Protein AF-A0A484FGY9-F1 (afdb_monomer)

Sequence (381 aa):
MRIQQAFESDGHNTYLERGARRLHVLKRRVDSFERKTRSQLAVRDDETAATSTERRTMELVFWLGVMFDTLSAAITERPVTVPDEESNKPKNLPIDTGNPSASCTPSQDWNDGFIIKRHQKLAPLRWPCPTDAIARELRDAAPVKVLLFRKITRLQTLYNRGAGQPTIEDAIQDALSVYRHWNMTYGPLFQDCLQHHTSLPAKVQSWYVCLLGHWLLAVMMLADAISLMDDQRLSLPREACGRKAMDLVAHLRRTGSCMVSDLARVSVPRDNEEGRLSAYHDAVREGALLTEPWTMVLIRSFAMAGTVFLDLAADTGSQDEELLRETFERCESCVRALWYLGRKSSLSRQVADILGESLRIERRYREGIGHGRLLGQIMAV

Secondary structure (DSSP, 8-state):
-HHHHHHHHH---HHHHHHHHHHHHHHHHHHHHHHHHHHH-SS----HHHHHHHHHHHHHHHHHHHHHHHHHHHHTT---SS-GGG-PPPTTSSS----------S---TTIIIIIGGG--SS---SS--HHHHHHHHHHHHHHHHHHHHHHHHHHHHHHTT--HHHHHHHHHHHHHHHHHHHHHTHHHHHHHHHTGGGS-HHHHHHHHHHHHHHHHHHHHHHHHHHHHHHTT-S-HHHHHHHHHTTHHHHHHHHHHHHHHHHHHHHS--SSSTT--TTS-TTTTT-GGGG-S-HHHHHHHHHHHHHHHHHHHHHS-TT-HHHHHHHHHHHHHHHHHHHHHTTT-HHHHHHHHHHHHHHHHHHHHHHHHHHHHHHHHHTT-

Nearest PDB structures (foldseek):
  8fbj-assembly1_A  TM=3.448E-01  e=1.396E-02  synthetic construct
  6egc-assembly1_A  TM=3.403E-01  e=3.613E+00  synthetic construct

Structure (mmCIF, N/CA/C/O backbone):
data_AF-A0A484FGY9-F1
#
_entry.id   AF-A0A484FGY9-F1
#
loop_
_atom_site.group_PDB
_atom_site.id
_atom_site.type_symbol
_atom_site.label_atom_id
_atom_site.label_alt_id
_atom_site.label_comp_id
_atom_site.label_asym_id
_atom_site.label_entity_id
_atom_site.label_seq_id
_atom_site.pdbx_PDB_ins_code
_atom_site.Cartn_x
_atom_site.Cartn_y
_atom_site.Cartn_z
_atom_site.occupancy
_atom_site.B_iso_or_equiv
_atom_site.auth_seq_id
_atom_site.auth_comp_id
_atom_site.auth_asym_id
_atom_site.auth_atom_id
_atom_site.pdbx_PDB_model_num
ATOM 1 N N . MET A 1 1 ? -11.996 -14.605 7.313 1.00 59.91 1 MET A N 1
ATOM 2 C CA . MET A 1 1 ? -11.578 -15.602 8.335 1.00 59.91 1 MET A CA 1
ATOM 3 C C . MET A 1 1 ? -10.459 -16.543 7.857 1.00 59.91 1 MET A C 1
ATOM 5 O O . MET A 1 1 ? -9.426 -16.570 8.505 1.00 59.91 1 MET A O 1
ATOM 9 N N . ARG A 1 2 ? -10.579 -17.260 6.723 1.00 82.69 2 ARG A N 1
ATOM 10 C CA . ARG A 1 2 ? -9.538 -18.220 6.261 1.00 82.69 2 ARG A CA 1
ATOM 11 C C . ARG A 1 2 ? -8.205 -17.591 5.817 1.00 82.69 2 ARG A C 1
ATOM 13 O O . ARG A 1 2 ? -7.151 -18.151 6.083 1.00 82.69 2 ARG A O 1
ATOM 20 N N . ILE A 1 3 ? -8.238 -16.425 5.168 1.00 84.62 3 ILE A N 1
ATOM 21 C CA . ILE A 1 3 ? -7.018 -15.713 4.730 1.00 84.62 3 ILE A CA 1
ATOM 22 C C . ILE A 1 3 ? -6.207 -15.215 5.933 1.00 84.62 3 ILE A C 1
ATOM 24 O O . ILE A 1 3 ? -4.990 -15.355 5.957 1.00 84.62 3 ILE A O 1
ATOM 28 N N . GLN A 1 4 ? -6.886 -14.691 6.958 1.00 84.00 4 GLN A N 1
ATOM 29 C CA . GLN A 1 4 ? -6.235 -14.246 8.191 1.00 84.00 4 GLN A CA 1
ATOM 30 C C . GLN A 1 4 ? -5.539 -15.412 8.907 1.00 84.00 4 GLN A C 1
ATOM 32 O O . GLN A 1 4 ? -4.383 -15.286 9.289 1.00 84.00 4 GLN A O 1
ATOM 37 N N . GLN A 1 5 ? -6.193 -16.576 8.980 1.00 84.94 5 GLN A N 1
ATOM 38 C CA . GLN A 1 5 ? -5.589 -17.797 9.525 1.00 84.94 5 GLN A CA 1
ATOM 39 C C . GLN A 1 5 ? -4.345 -18.235 8.737 1.00 84.94 5 GLN A C 1
ATOM 41 O O . GLN A 1 5 ? -3.351 -18.634 9.340 1.00 84.94 5 GLN A O 1
ATOM 46 N N . ALA A 1 6 ? -4.365 -18.127 7.402 1.00 85.88 6 ALA A N 1
ATOM 47 C CA . ALA A 1 6 ? -3.186 -18.405 6.581 1.00 85.88 6 ALA A CA 1
ATOM 48 C C . ALA A 1 6 ? -2.021 -17.467 6.949 1.00 85.88 6 ALA A C 1
ATOM 50 O O . ALA A 1 6 ? -0.902 -17.931 7.165 1.00 85.88 6 ALA A O 1
ATOM 51 N N . PHE A 1 7 ? -2.292 -16.168 7.121 1.00 86.88 7 PHE A N 1
ATOM 52 C CA . PHE A 1 7 ? -1.284 -15.200 7.561 1.00 86.88 7 PHE A CA 1
ATOM 53 C C . PHE A 1 7 ? -0.758 -15.454 8.977 1.00 86.88 7 PHE A C 1
ATOM 55 O O . PHE A 1 7 ? 0.433 -15.276 9.214 1.00 86.88 7 PHE A O 1
ATOM 62 N N . GLU A 1 8 ? -1.614 -15.868 9.908 1.00 83.31 8 GLU A N 1
ATOM 63 C CA . GLU A 1 8 ? -1.210 -16.209 11.277 1.00 83.31 8 GLU A CA 1
ATOM 64 C C . GLU A 1 8 ? -0.327 -17.464 11.311 1.00 83.31 8 GLU A C 1
ATOM 66 O O . GLU A 1 8 ? 0.646 -17.512 12.065 1.00 83.31 8 GLU A O 1
ATOM 71 N N . SER A 1 9 ? -0.618 -18.453 10.457 1.00 79.31 9 SER A N 1
ATOM 72 C CA . SER A 1 9 ? 0.132 -19.714 10.385 1.00 79.31 9 SER A CA 1
ATOM 73 C C . SER A 1 9 ? 1.550 -19.581 9.814 1.00 79.31 9 SER A C 1
ATOM 75 O O . SER A 1 9 ? 2.426 -20.353 10.197 1.00 79.31 9 SER A O 1
ATOM 77 N N . ASP A 1 10 ? 1.800 -18.589 8.950 1.00 78.31 10 ASP A N 1
ATOM 78 C CA . ASP A 1 10 ? 3.138 -18.288 8.402 1.00 78.31 10 ASP A CA 1
ATOM 79 C C . ASP A 1 10 ? 4.079 -17.688 9.472 1.00 78.31 10 ASP A C 1
ATOM 81 O O . ASP A 1 10 ? 5.304 -17.781 9.381 1.00 78.31 10 ASP A O 1
ATOM 85 N N . GLY A 1 11 ? 3.502 -17.136 10.545 1.00 67.81 11 GLY A N 1
ATOM 86 C CA . GLY A 1 11 ? 4.223 -16.616 11.701 1.00 67.81 11 GLY A CA 1
ATOM 87 C C . GLY A 1 11 ? 4.883 -15.248 11.488 1.00 67.81 11 GLY A C 1
ATOM 88 O O . GLY A 1 11 ? 4.813 -14.615 10.435 1.00 67.81 11 GLY A O 1
ATOM 89 N N . HIS A 1 12 ? 5.535 -14.756 12.544 1.00 67.44 12 HIS A N 1
ATOM 90 C CA . HIS A 1 12 ? 6.235 -13.470 12.537 1.00 67.44 12 HIS A CA 1
ATOM 91 C C . HIS A 1 12 ? 7.711 -13.663 12.180 1.00 67.44 12 HIS A C 1
ATOM 93 O O . HIS A 1 12 ? 8.396 -14.511 12.758 1.00 67.44 12 HIS A O 1
ATOM 99 N N . ASN A 1 13 ? 8.249 -12.831 11.283 1.00 68.62 13 ASN A N 1
ATOM 100 C CA . ASN A 1 13 ? 9.661 -12.906 10.911 1.00 68.62 13 ASN A CA 1
ATOM 101 C C . ASN A 1 13 ? 10.570 -12.291 11.994 1.00 68.62 13 ASN A C 1
ATOM 103 O O . ASN A 1 13 ? 11.036 -11.154 11.893 1.00 68.62 13 ASN A O 1
ATOM 107 N N . THR A 1 14 ? 10.858 -13.080 13.029 1.00 72.06 14 THR A N 1
ATOM 108 C CA . THR A 1 14 ? 11.728 -12.694 14.155 1.00 72.06 14 THR A CA 1
ATOM 109 C C . THR A 1 14 ? 13.169 -12.371 13.737 1.00 72.06 14 THR A C 1
ATOM 111 O O . THR A 1 14 ? 13.885 -11.669 14.457 1.00 72.06 14 THR A O 1
ATOM 114 N N . TYR A 1 15 ? 13.622 -12.843 12.570 1.00 79.88 15 TYR A N 1
ATOM 115 C CA . TYR A 1 15 ? 14.968 -12.565 12.066 1.00 79.88 15 TYR A CA 1
ATOM 116 C C . TYR A 1 15 ? 15.120 -11.123 11.589 1.00 79.88 15 TYR A C 1
ATOM 118 O O . TYR A 1 15 ? 16.168 -10.524 11.836 1.00 79.88 15 TYR A O 1
ATOM 126 N N . LEU A 1 16 ? 14.083 -10.544 10.971 1.00 76.94 16 LEU A N 1
ATOM 127 C CA . LEU A 1 16 ? 14.092 -9.136 10.564 1.00 76.94 16 LEU A CA 1
ATOM 128 C C . LEU A 1 16 ? 14.213 -8.214 11.777 1.00 76.94 16 LEU A C 1
ATOM 130 O O . LEU A 1 16 ? 15.046 -7.310 11.774 1.00 76.94 16 LEU A O 1
ATOM 134 N N . GLU A 1 17 ? 13.464 -8.491 12.847 1.00 74.06 17 GLU A N 1
ATOM 135 C CA . GLU A 1 17 ? 13.552 -7.719 14.091 1.00 74.06 17 GLU A CA 1
ATOM 136 C C . GLU A 1 17 ? 14.951 -7.797 14.706 1.00 74.06 17 GLU A C 1
ATOM 138 O O . GLU A 1 17 ? 15.560 -6.781 15.049 1.00 74.06 17 GLU A O 1
ATOM 143 N N . ARG A 1 18 ? 15.498 -9.015 14.820 1.00 81.62 18 ARG A N 1
ATOM 144 C CA . ARG A 1 18 ? 16.856 -9.237 15.336 1.00 81.62 18 ARG A CA 1
ATOM 145 C C . ARG A 1 18 ? 17.897 -8.525 14.473 1.00 81.62 18 ARG A C 1
ATOM 147 O O . ARG A 1 18 ? 18.828 -7.931 15.018 1.00 81.62 18 ARG A O 1
ATOM 154 N N . GLY A 1 19 ? 17.730 -8.558 13.151 1.00 83.56 19 GLY A N 1
ATOM 155 C CA . GLY A 1 19 ? 18.564 -7.842 12.190 1.00 83.56 19 GLY A CA 1
ATOM 156 C C . GLY A 1 19 ? 18.515 -6.330 12.400 1.00 83.56 19 GLY A C 1
ATOM 157 O O . GLY A 1 19 ? 19.563 -5.708 12.569 1.00 83.56 19 GLY A O 1
ATOM 158 N N . ALA A 1 20 ? 17.316 -5.749 12.489 1.00 82.12 20 ALA A N 1
ATOM 159 C CA . ALA A 1 20 ? 17.119 -4.319 12.725 1.00 82.12 20 ALA A CA 1
ATOM 160 C C . ALA A 1 20 ? 17.751 -3.858 14.051 1.00 82.12 20 ALA A C 1
ATOM 162 O O . ALA A 1 20 ? 18.482 -2.867 14.067 1.00 82.12 20 ALA A O 1
ATOM 163 N N . ARG A 1 21 ? 17.579 -4.622 15.145 1.00 80.56 21 ARG A N 1
ATOM 164 C CA . ARG A 1 21 ? 18.239 -4.334 16.439 1.00 80.56 21 ARG A CA 1
ATOM 165 C C . ARG A 1 21 ? 19.760 -4.361 16.328 1.00 80.56 21 ARG A C 1
ATOM 167 O O . ARG A 1 21 ? 20.436 -3.494 16.873 1.00 80.56 21 ARG A O 1
ATOM 174 N N . ARG A 1 22 ? 20.324 -5.344 15.620 1.00 84.44 22 ARG A N 1
ATOM 175 C CA . ARG A 1 22 ? 21.781 -5.442 15.428 1.00 84.44 22 ARG A CA 1
ATOM 176 C C . ARG A 1 22 ? 22.328 -4.293 14.582 1.00 84.44 22 ARG A C 1
ATOM 178 O O . ARG A 1 22 ? 23.361 -3.734 14.941 1.00 84.44 22 ARG A O 1
ATOM 185 N N . LEU A 1 23 ? 21.632 -3.914 13.510 1.00 85.38 23 LEU A N 1
ATOM 186 C CA . LEU A 1 23 ? 22.000 -2.766 12.674 1.00 85.38 23 LEU A CA 1
ATOM 187 C C . LEU A 1 23 ? 21.961 -1.457 13.457 1.00 85.38 23 LEU A C 1
ATOM 189 O O . LEU A 1 23 ? 22.830 -0.605 13.293 1.00 85.38 23 LEU A O 1
ATOM 193 N N . HIS A 1 24 ? 20.990 -1.321 14.352 1.00 79.56 24 HIS A N 1
ATOM 194 C CA . HIS A 1 24 ? 20.894 -0.179 15.246 1.00 79.56 24 HIS A CA 1
ATOM 195 C C . HIS A 1 24 ? 22.080 -0.083 16.213 1.00 79.56 24 HIS A C 1
ATOM 197 O O . HIS A 1 24 ? 22.716 0.969 16.318 1.00 79.56 24 HIS A O 1
ATOM 203 N N . VAL A 1 25 ? 22.452 -1.200 16.845 1.00 83.88 25 VAL A N 1
ATOM 204 C CA . VAL A 1 25 ? 23.653 -1.274 17.691 1.00 83.88 25 VAL A CA 1
ATOM 205 C C . VAL A 1 25 ? 24.914 -0.942 16.888 1.00 83.88 25 VAL A C 1
ATOM 207 O O . VAL A 1 25 ? 25.768 -0.202 17.379 1.00 83.88 25 VAL A O 1
ATOM 210 N N . LEU A 1 26 ? 25.032 -1.451 15.657 1.00 83.00 26 LEU A N 1
ATOM 211 C CA . LEU A 1 26 ? 26.160 -1.159 14.772 1.00 83.00 26 LEU A CA 1
ATOM 212 C C . LEU A 1 26 ? 26.248 0.337 14.449 1.00 83.00 26 LEU A C 1
ATOM 214 O O . LEU A 1 26 ? 27.309 0.927 14.638 1.00 83.00 26 LEU A O 1
ATOM 218 N N . LYS A 1 27 ? 25.136 0.966 14.051 1.00 82.00 27 LYS A N 1
ATOM 219 C CA . LYS A 1 27 ? 25.079 2.407 13.775 1.00 82.00 27 LYS A CA 1
ATOM 220 C C . LYS A 1 27 ? 25.532 3.226 14.982 1.00 82.00 27 LYS A C 1
ATOM 222 O O . LYS A 1 27 ? 26.433 4.048 14.856 1.00 82.00 27 LYS A O 1
ATOM 227 N N . ARG A 1 28 ? 24.988 2.946 16.174 1.00 81.19 28 ARG A N 1
ATOM 228 C CA . ARG A 1 28 ? 25.390 3.644 17.409 1.00 81.19 28 ARG A CA 1
ATOM 229 C C . ARG A 1 28 ? 26.886 3.495 17.704 1.00 81.19 28 ARG A C 1
ATOM 231 O O . ARG A 1 28 ? 27.506 4.448 18.177 1.00 81.19 28 ARG A O 1
ATOM 238 N N . ARG A 1 29 ? 27.472 2.319 17.446 1.00 82.75 29 ARG A N 1
ATOM 239 C CA . ARG A 1 29 ? 28.916 2.082 17.618 1.00 82.75 29 ARG A CA 1
ATOM 240 C C . ARG A 1 29 ? 29.744 2.902 16.633 1.00 82.75 29 ARG A C 1
ATOM 242 O O . ARG A 1 29 ? 30.700 3.532 17.073 1.00 82.75 29 ARG A O 1
ATOM 249 N N . VAL A 1 30 ? 29.352 2.945 15.358 1.00 80.62 30 VAL A N 1
ATOM 250 C CA . VAL A 1 30 ? 30.014 3.768 14.331 1.00 80.62 30 VAL A CA 1
ATOM 251 C C . VAL A 1 30 ? 29.921 5.252 14.694 1.00 80.62 30 VAL A C 1
ATOM 253 O O . VAL A 1 30 ? 30.950 5.906 14.820 1.00 80.62 30 VAL A O 1
ATOM 256 N N . ASP A 1 31 ? 28.726 5.756 15.012 1.00 80.12 31 ASP A N 1
ATOM 257 C CA . ASP A 1 31 ? 28.519 7.159 15.404 1.00 80.12 31 ASP A CA 1
ATOM 258 C C . ASP A 1 31 ? 29.289 7.530 16.689 1.00 80.12 31 ASP A C 1
ATOM 260 O O . ASP A 1 31 ? 29.677 8.681 16.901 1.00 80.12 31 ASP A O 1
ATOM 264 N N . SER A 1 32 ? 29.476 6.580 17.612 1.00 80.00 32 SER A N 1
ATOM 265 C CA . SER A 1 32 ? 30.287 6.787 18.818 1.00 80.00 32 SER A CA 1
ATOM 266 C C . SER A 1 32 ? 31.780 6.809 18.505 1.00 80.00 32 SER A C 1
ATOM 268 O O . SER A 1 32 ? 32.485 7.674 19.025 1.00 80.00 32 SER A O 1
ATOM 270 N N . PHE A 1 33 ? 32.251 5.884 17.665 1.00 77.06 33 PHE A N 1
ATOM 271 C CA . PHE A 1 33 ? 33.639 5.834 17.222 1.00 77.06 33 PHE A CA 1
ATOM 272 C C . PHE A 1 33 ? 34.008 7.120 16.486 1.00 77.06 33 PHE A C 1
ATOM 274 O O . PHE A 1 33 ? 34.946 7.792 16.883 1.00 77.06 33 PHE A O 1
ATOM 281 N N . GLU A 1 34 ? 33.201 7.558 15.525 1.00 73.75 34 GLU A N 1
ATOM 282 C CA . GLU A 1 34 ? 33.457 8.788 14.773 1.00 73.75 34 GLU A CA 1
ATOM 283 C C . GLU A 1 34 ? 33.448 10.047 15.639 1.00 73.75 34 GLU A C 1
ATOM 285 O O . GLU A 1 34 ? 34.251 10.946 15.411 1.00 73.75 34 GLU A O 1
ATOM 290 N N . ARG A 1 35 ? 32.569 10.134 16.647 1.00 75.19 35 ARG A N 1
ATOM 291 C CA . ARG A 1 35 ? 32.601 11.250 17.607 1.00 75.19 35 ARG A CA 1
ATOM 292 C C . ARG A 1 35 ? 33.910 11.274 18.393 1.00 75.19 35 ARG A C 1
ATOM 294 O O . ARG A 1 35 ? 34.482 12.347 18.562 1.00 75.19 35 ARG A O 1
ATOM 301 N N . LYS A 1 36 ? 34.400 10.106 18.825 1.00 74.25 36 LYS A N 1
ATOM 302 C CA . LYS A 1 36 ? 35.694 9.968 19.512 1.00 74.25 36 LYS A CA 1
ATOM 303 C C . LYS A 1 36 ? 36.853 10.314 18.577 1.00 74.25 36 LYS A C 1
ATOM 305 O O . LYS A 1 36 ? 37.685 11.142 18.929 1.00 74.25 36 LYS A O 1
ATOM 310 N N . THR A 1 37 ? 36.850 9.781 17.363 1.00 66.94 37 THR A N 1
ATOM 311 C CA . THR A 1 37 ? 37.870 10.034 16.343 1.00 66.94 37 THR A CA 1
ATOM 312 C C . THR A 1 37 ? 37.895 11.503 15.922 1.00 66.94 37 THR A C 1
ATOM 314 O O . THR A 1 37 ? 38.961 12.097 15.874 1.00 66.94 37 THR A O 1
ATOM 317 N N . ARG A 1 38 ? 36.740 12.156 15.741 1.00 65.25 38 ARG A N 1
ATOM 318 C CA . ARG A 1 38 ? 36.651 13.600 15.451 1.00 65.25 38 ARG A CA 1
ATOM 319 C C . ARG A 1 38 ? 37.108 14.467 16.628 1.00 65.25 38 ARG A C 1
ATOM 321 O O . ARG A 1 38 ? 37.659 15.536 16.404 1.00 65.25 38 ARG A O 1
ATOM 328 N N . SER A 1 39 ? 36.915 14.011 17.869 1.00 61.34 39 SER A N 1
ATOM 329 C CA . SER A 1 39 ? 37.477 14.684 19.051 1.00 61.34 39 SER A CA 1
ATOM 330 C C . SER A 1 39 ? 38.992 14.489 19.210 1.00 61.34 39 SER A C 1
ATOM 332 O O . SER A 1 39 ? 39.625 15.266 19.915 1.00 61.34 39 SER A O 1
ATOM 334 N N . GLN A 1 40 ? 39.574 13.479 18.550 1.00 59.69 40 GLN A N 1
ATOM 335 C CA . GLN A 1 40 ? 41.002 13.137 18.612 1.00 59.69 40 GLN A CA 1
ATOM 336 C C . GLN A 1 40 ? 41.800 13.622 17.382 1.00 59.69 40 GLN A C 1
ATOM 338 O O . GLN A 1 40 ? 42.980 13.928 17.515 1.00 59.69 40 GLN A O 1
ATOM 343 N N . LEU A 1 41 ? 41.169 13.746 16.208 1.00 53.75 41 LEU A N 1
ATOM 344 C CA . LEU A 1 41 ? 41.774 14.112 14.917 1.00 53.75 41 LEU A CA 1
ATOM 345 C C . LEU A 1 41 ? 41.504 15.570 14.503 1.00 53.75 41 LEU A C 1
ATOM 347 O O . LEU A 1 41 ? 41.299 15.862 13.330 1.00 53.75 41 LEU A O 1
ATOM 351 N N . ALA A 1 42 ? 41.605 16.532 15.424 1.00 52.78 42 ALA A N 1
ATOM 352 C CA . ALA A 1 42 ? 41.771 17.942 15.032 1.00 52.78 42 ALA A CA 1
ATOM 353 C C . ALA A 1 42 ? 43.100 18.207 14.268 1.00 52.78 42 ALA A C 1
ATOM 355 O O . ALA A 1 42 ? 43.441 19.353 13.991 1.00 52.78 42 ALA A O 1
ATOM 356 N N . VAL A 1 43 ? 43.861 17.155 13.932 1.00 49.53 43 VAL A N 1
ATOM 357 C CA . VAL A 1 43 ? 45.138 17.176 13.221 1.00 49.53 43 VAL A CA 1
ATOM 358 C C . VAL A 1 43 ? 45.194 15.955 12.278 1.00 49.53 43 VAL A C 1
ATOM 360 O O . VAL A 1 43 ? 45.214 14.825 12.757 1.00 49.53 43 VAL A O 1
ATOM 363 N N . ARG A 1 44 ? 45.286 16.219 10.963 1.00 50.28 44 ARG A N 1
ATOM 364 C CA . ARG A 1 44 ? 45.509 15.325 9.790 1.00 50.28 44 ARG A CA 1
ATOM 365 C C . ARG A 1 44 ? 44.280 14.767 9.048 1.00 50.28 44 ARG A C 1
ATOM 367 O O . ARG A 1 44 ? 43.675 13.778 9.446 1.00 50.28 44 ARG A O 1
ATOM 374 N N . ASP A 1 45 ? 44.042 15.375 7.884 1.00 51.25 45 ASP A N 1
ATOM 375 C CA . ASP A 1 45 ? 43.314 14.843 6.725 1.00 51.25 45 ASP A CA 1
ATOM 376 C C . ASP A 1 45 ? 44.222 13.880 5.939 1.00 51.25 45 ASP A C 1
ATOM 378 O O . ASP A 1 45 ? 45.248 14.331 5.435 1.00 51.25 45 ASP A O 1
ATOM 382 N N . ASP A 1 46 ? 43.863 12.590 5.836 1.00 49.25 46 ASP A N 1
ATOM 383 C CA . ASP A 1 46 ? 44.233 11.741 4.673 1.00 49.25 46 ASP A CA 1
ATOM 384 C C . ASP A 1 46 ? 43.495 10.372 4.598 1.00 49.25 46 ASP A C 1
ATOM 386 O O . ASP A 1 46 ? 43.521 9.705 3.570 1.00 49.25 46 ASP A O 1
ATOM 390 N N . GLU A 1 47 ? 42.771 9.923 5.639 1.00 51.03 47 GLU A N 1
ATOM 391 C CA . GLU A 1 47 ? 42.104 8.590 5.675 1.00 51.03 47 GLU A CA 1
ATOM 392 C C . GLU A 1 47 ? 40.613 8.574 5.228 1.00 51.03 47 GLU A C 1
ATOM 394 O O . GLU A 1 47 ? 39.795 7.761 5.674 1.00 51.03 47 GLU A O 1
ATOM 399 N N . THR A 1 48 ? 40.196 9.493 4.354 1.00 57.69 48 THR A N 1
ATOM 400 C CA . THR A 1 48 ? 38.773 9.885 4.226 1.00 57.69 48 THR A CA 1
ATOM 401 C C . THR A 1 48 ? 37.938 9.116 3.187 1.00 57.69 48 THR A C 1
ATOM 403 O O . THR A 1 48 ? 36.709 9.147 3.258 1.00 57.69 48 THR A O 1
ATOM 406 N N . ALA A 1 49 ? 38.537 8.382 2.240 1.00 52.03 49 ALA A N 1
ATOM 407 C CA . ALA A 1 49 ? 37.786 7.788 1.119 1.00 52.03 49 ALA A CA 1
ATOM 408 C C . ALA A 1 49 ? 37.201 6.385 1.400 1.00 52.03 49 ALA A C 1
ATOM 410 O O . ALA A 1 49 ? 36.020 6.146 1.124 1.00 52.03 49 ALA A O 1
ATOM 411 N N . ALA A 1 50 ? 37.978 5.459 1.976 1.00 52.81 50 ALA A N 1
ATOM 412 C CA . ALA A 1 50 ? 37.513 4.095 2.276 1.00 52.81 50 ALA A CA 1
ATOM 413 C C . ALA A 1 50 ? 36.456 4.087 3.398 1.00 52.81 50 ALA A C 1
ATOM 415 O O . ALA A 1 50 ? 35.384 3.493 3.249 1.00 52.81 50 ALA A O 1
ATOM 416 N N . THR A 1 51 ? 36.696 4.882 4.445 1.00 62.31 51 THR A N 1
ATOM 417 C CA . THR A 1 51 ? 35.755 5.137 5.546 1.00 62.31 51 THR A CA 1
ATOM 418 C C . THR A 1 51 ? 34.433 5.741 5.053 1.00 62.31 51 THR A C 1
ATOM 420 O O . THR A 1 51 ? 33.367 5.397 5.565 1.00 62.31 51 THR A O 1
ATOM 423 N N . SER A 1 52 ? 34.453 6.570 3.997 1.00 70.69 52 SER A N 1
ATOM 424 C CA . SER A 1 52 ? 33.229 7.143 3.412 1.00 70.69 52 SER A CA 1
ATOM 425 C C . SER A 1 52 ? 32.342 6.113 2.696 1.00 70.69 52 SER A C 1
ATOM 427 O O . SER A 1 52 ? 31.112 6.186 2.783 1.00 70.69 52 SER A O 1
ATOM 429 N N . THR A 1 53 ? 32.938 5.122 2.023 1.00 78.56 53 THR A N 1
ATOM 430 C CA . THR A 1 53 ? 32.192 4.093 1.275 1.00 78.56 53 THR A CA 1
ATOM 431 C C . THR A 1 53 ? 31.573 3.066 2.220 1.00 78.56 53 THR A C 1
ATOM 433 O O . THR A 1 53 ? 30.399 2.706 2.076 1.00 78.56 53 THR A O 1
ATOM 436 N N . GLU A 1 54 ? 32.325 2.641 3.236 1.00 79.62 54 GLU A N 1
ATOM 437 C CA . GLU A 1 54 ? 31.834 1.770 4.308 1.00 79.62 54 GLU A CA 1
ATOM 438 C C . GLU A 1 54 ? 30.698 2.435 5.084 1.00 79.62 54 GLU A C 1
ATOM 440 O O . GLU A 1 54 ? 29.649 1.824 5.306 1.00 79.62 54 GLU A O 1
ATOM 445 N N . ARG A 1 55 ? 30.853 3.726 5.405 1.00 77.75 55 ARG A N 1
ATOM 446 C CA . ARG A 1 55 ? 29.803 4.527 6.035 1.00 77.75 55 ARG A CA 1
ATOM 447 C C . ARG A 1 55 ? 28.544 4.577 5.180 1.00 77.75 55 ARG A C 1
ATOM 449 O O . ARG A 1 55 ? 27.459 4.296 5.683 1.00 77.75 55 ARG A O 1
ATOM 456 N N . ARG A 1 56 ? 28.669 4.903 3.891 1.00 78.81 56 ARG A N 1
ATOM 457 C CA . ARG A 1 56 ? 27.517 4.976 2.980 1.00 78.81 56 ARG A CA 1
ATOM 458 C C . ARG A 1 56 ? 26.801 3.632 2.877 1.00 78.81 56 ARG A C 1
ATOM 460 O O . ARG A 1 56 ? 25.573 3.586 2.875 1.00 78.81 56 ARG A O 1
ATOM 467 N N . THR A 1 57 ? 27.559 2.541 2.831 1.00 84.69 57 THR A N 1
ATOM 468 C CA . THR A 1 57 ? 27.008 1.181 2.816 1.00 84.69 57 THR A CA 1
ATOM 469 C C . THR A 1 57 ? 26.271 0.877 4.119 1.00 84.69 57 THR A C 1
ATOM 471 O O . THR A 1 57 ? 25.123 0.439 4.079 1.00 84.69 57 THR A O 1
ATOM 474 N N . MET A 1 58 ? 26.872 1.181 5.274 1.00 84.00 58 MET A N 1
ATOM 475 C CA . MET A 1 58 ? 26.235 1.030 6.585 1.00 84.00 58 MET A CA 1
ATOM 476 C C . MET A 1 58 ? 24.934 1.836 6.675 1.00 84.00 58 MET A C 1
ATOM 478 O O . MET A 1 58 ? 23.915 1.297 7.099 1.00 84.00 58 MET A O 1
ATOM 482 N N . GLU A 1 59 ? 24.932 3.089 6.215 1.00 80.62 59 GLU A N 1
ATOM 483 C CA . GLU A 1 59 ? 23.746 3.949 6.209 1.00 80.62 59 GLU A CA 1
ATOM 484 C C . GLU A 1 59 ? 22.624 3.386 5.326 1.00 80.62 59 GLU A C 1
ATOM 486 O O . GLU A 1 59 ? 21.458 3.416 5.728 1.00 80.62 59 GLU A O 1
ATOM 491 N N . LEU A 1 60 ? 22.959 2.837 4.152 1.00 83.88 60 LEU A N 1
ATOM 492 C CA . LEU A 1 60 ? 21.997 2.183 3.260 1.00 83.88 60 LEU A CA 1
ATOM 493 C C . LEU A 1 60 ? 21.407 0.917 3.889 1.00 83.88 60 LEU A C 1
ATOM 495 O O . LEU A 1 60 ? 20.189 0.741 3.874 1.00 83.88 60 LEU A O 1
ATOM 499 N N . VAL A 1 61 ? 22.245 0.055 4.473 1.00 85.31 61 VAL A N 1
ATOM 500 C CA . VAL A 1 61 ? 21.792 -1.182 5.130 1.00 85.31 61 VAL A CA 1
ATOM 501 C C . VAL A 1 61 ? 20.969 -0.861 6.380 1.00 85.31 61 VAL A C 1
ATOM 503 O O . VAL A 1 61 ? 19.941 -1.494 6.617 1.00 85.31 61 VAL A O 1
ATOM 506 N N . PHE A 1 62 ? 21.353 0.158 7.152 1.00 84.00 62 PHE A N 1
ATOM 507 C CA . PHE A 1 62 ? 20.557 0.653 8.274 1.00 84.00 62 PHE A CA 1
ATOM 508 C C . PHE A 1 62 ? 19.181 1.134 7.804 1.00 84.00 62 PHE A C 1
ATOM 510 O O . PHE A 1 62 ? 18.170 0.728 8.373 1.00 84.00 62 PHE A O 1
ATOM 517 N N . TRP A 1 63 ? 19.123 1.944 6.740 1.00 84.44 63 TRP A N 1
ATOM 518 C CA . TRP A 1 63 ? 17.851 2.392 6.167 1.00 84.44 63 TRP A CA 1
ATOM 519 C C . TRP A 1 63 ? 16.996 1.236 5.671 1.00 84.44 63 TRP A C 1
ATOM 521 O O . TRP A 1 63 ? 15.791 1.228 5.902 1.00 84.44 63 TRP A O 1
ATOM 531 N N . LEU A 1 64 ? 17.610 0.238 5.041 1.00 85.31 64 LEU A N 1
ATOM 532 C CA . LEU A 1 64 ? 16.926 -0.983 4.641 1.00 85.31 64 LEU A CA 1
ATOM 533 C C . LEU A 1 64 ? 16.316 -1.706 5.852 1.00 85.31 64 LEU A C 1
ATOM 535 O O . LEU A 1 64 ? 15.140 -2.064 5.817 1.00 85.31 64 LEU A O 1
ATOM 539 N N . GLY A 1 65 ? 17.071 -1.843 6.945 1.00 84.88 65 GLY A N 1
ATOM 540 C CA . GLY A 1 65 ? 16.578 -2.401 8.207 1.00 84.88 65 GLY A CA 1
ATOM 541 C C . GLY A 1 65 ? 15.414 -1.604 8.800 1.00 84.88 65 GLY A C 1
ATOM 542 O O . GLY A 1 65 ? 14.413 -2.192 9.201 1.00 84.88 65 GLY A O 1
ATOM 543 N N . VAL A 1 66 ? 15.502 -0.271 8.787 1.00 84.38 66 VAL A N 1
ATOM 544 C CA . VAL A 1 66 ? 14.421 0.626 9.226 1.00 84.38 66 VAL A CA 1
ATOM 545 C C . VAL A 1 66 ? 13.158 0.444 8.382 1.00 84.38 66 VAL A C 1
ATOM 547 O O . VAL A 1 66 ? 12.058 0.395 8.934 1.00 84.38 66 VAL A O 1
ATOM 550 N N . MET A 1 67 ? 13.295 0.328 7.057 1.00 87.44 67 MET A N 1
ATOM 551 C CA . MET A 1 67 ? 12.161 0.086 6.163 1.00 87.44 67 MET A CA 1
ATOM 552 C C . MET A 1 67 ? 11.501 -1.262 6.455 1.00 87.44 67 MET A C 1
ATOM 554 O O . MET A 1 67 ? 10.281 -1.311 6.599 1.00 87.44 67 MET A O 1
ATOM 558 N N . PHE A 1 68 ? 12.288 -2.335 6.579 1.00 86.94 68 PHE A N 1
ATOM 559 C CA . PHE A 1 68 ? 11.763 -3.662 6.900 1.00 86.94 68 PHE A CA 1
ATOM 560 C C . PHE A 1 68 ? 11.048 -3.691 8.246 1.00 86.94 68 PHE A C 1
ATOM 562 O O . PHE A 1 68 ? 9.928 -4.189 8.326 1.00 86.94 68 PHE A O 1
ATOM 569 N N . ASP A 1 69 ? 11.664 -3.124 9.285 1.00 87.69 69 ASP A N 1
ATOM 570 C CA . ASP A 1 69 ? 11.067 -3.062 10.615 1.00 87.69 69 ASP A CA 1
ATOM 571 C C . ASP A 1 69 ? 9.769 -2.253 10.609 1.00 87.69 69 ASP A C 1
ATOM 573 O O . ASP A 1 69 ? 8.771 -2.734 11.124 1.00 87.69 69 ASP A O 1
ATOM 577 N N . THR A 1 70 ? 9.749 -1.091 9.950 1.00 90.06 70 THR A N 1
ATOM 578 C CA . THR A 1 70 ? 8.563 -0.223 9.849 1.00 90.06 70 THR A CA 1
ATOM 579 C C . THR A 1 70 ? 7.391 -0.925 9.162 1.00 90.06 70 THR A C 1
ATOM 581 O O . THR A 1 70 ? 6.284 -0.963 9.694 1.00 90.06 70 THR A O 1
ATOM 584 N N . LEU A 1 71 ? 7.626 -1.494 7.977 1.00 91.38 71 LEU A N 1
ATOM 585 C CA . LEU A 1 71 ? 6.579 -2.182 7.220 1.00 91.38 71 LEU A CA 1
ATOM 586 C C . LEU A 1 71 ? 6.107 -3.433 7.968 1.00 91.38 71 LEU A C 1
ATOM 588 O O . LEU A 1 71 ? 4.909 -3.677 8.055 1.00 91.38 71 LEU A O 1
ATOM 592 N N . SER A 1 72 ? 7.035 -4.202 8.547 1.00 89.38 72 SER A N 1
ATOM 593 C CA . SER A 1 72 ? 6.695 -5.390 9.335 1.00 89.38 72 SER A CA 1
ATOM 594 C C . SER A 1 72 ? 5.873 -5.002 10.554 1.00 89.38 72 SER A C 1
ATOM 596 O O . SER A 1 72 ? 4.883 -5.668 10.824 1.00 89.38 72 SER A O 1
ATOM 598 N N . ALA A 1 73 ? 6.272 -3.941 11.256 1.00 89.44 73 ALA A N 1
ATOM 599 C CA . ALA A 1 73 ? 5.618 -3.467 12.463 1.00 89.44 73 ALA A CA 1
ATOM 600 C C . ALA A 1 73 ? 4.153 -3.118 12.207 1.00 89.44 73 ALA A C 1
ATOM 602 O O . ALA A 1 73 ? 3.272 -3.643 12.880 1.00 89.44 73 ALA A O 1
ATOM 603 N N . ALA A 1 74 ? 3.897 -2.319 11.169 1.00 91.94 74 ALA A N 1
ATOM 604 C CA . ALA A 1 74 ? 2.544 -1.970 10.756 1.00 91.94 74 ALA A CA 1
ATOM 605 C C . ALA A 1 74 ? 1.713 -3.200 10.358 1.00 91.94 74 A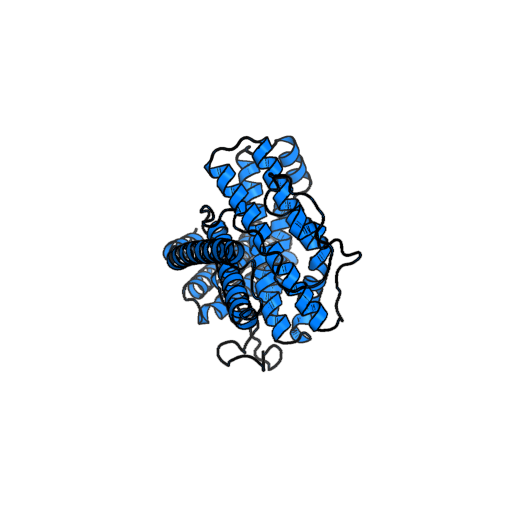LA A C 1
ATOM 607 O O . ALA A 1 74 ? 0.556 -3.319 10.753 1.00 91.94 74 ALA A O 1
ATOM 608 N N . ILE A 1 75 ? 2.297 -4.112 9.571 1.00 90.62 75 ILE A N 1
ATOM 609 C CA . ILE A 1 75 ? 1.614 -5.298 9.035 1.00 90.62 75 ILE A CA 1
ATOM 610 C C . ILE A 1 75 ? 1.209 -6.291 10.134 1.00 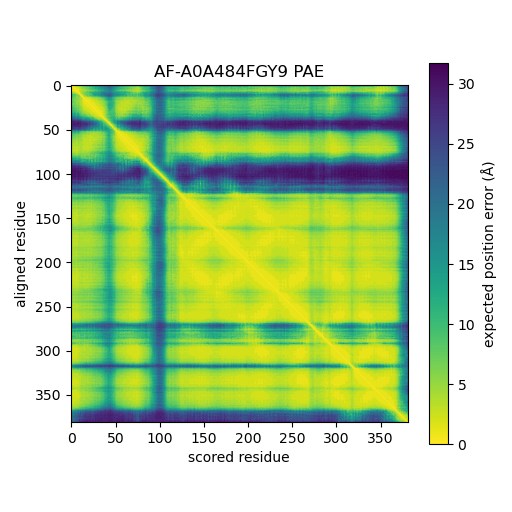90.62 75 ILE A C 1
ATOM 612 O O . ILE A 1 75 ? 0.190 -6.968 10.003 1.00 90.62 75 ILE A O 1
ATOM 616 N N . THR A 1 76 ? 2.024 -6.416 11.180 1.00 87.75 76 THR A N 1
ATOM 617 C CA . THR A 1 76 ? 1.791 -7.344 12.295 1.00 87.75 76 THR A CA 1
ATOM 618 C C . THR A 1 76 ? 1.299 -6.628 13.554 1.00 87.75 76 THR A C 1
ATOM 620 O O . THR A 1 76 ? 1.384 -7.199 14.635 1.00 87.75 76 THR A O 1
ATOM 623 N N . GLU A 1 77 ? 0.872 -5.367 13.432 1.00 86.00 77 GLU A N 1
ATOM 624 C CA . GLU A 1 77 ? 0.323 -4.543 14.521 1.00 86.00 77 GLU A CA 1
ATOM 625 C C . GLU A 1 77 ? 1.207 -4.486 15.780 1.00 86.00 77 GLU A C 1
ATOM 627 O O . GLU A 1 77 ? 0.731 -4.378 16.912 1.00 86.00 77 GLU A O 1
ATOM 632 N N . ARG A 1 78 ? 2.529 -4.543 15.589 1.00 84.12 78 ARG A N 1
ATOM 633 C CA . ARG A 1 78 ? 3.517 -4.473 16.674 1.00 84.12 78 ARG A CA 1
ATOM 634 C C . ARG A 1 78 ? 4.179 -3.092 16.703 1.00 84.12 78 ARG A C 1
ATOM 636 O O . ARG A 1 78 ? 4.265 -2.429 15.669 1.00 84.12 78 ARG A O 1
ATOM 643 N N . PRO A 1 79 ? 4.717 -2.656 17.853 1.00 81.75 79 PRO A N 1
ATOM 644 C CA . PRO A 1 79 ? 5.529 -1.447 17.908 1.00 81.75 79 PRO A CA 1
ATOM 645 C C . PRO A 1 79 ? 6.768 -1.557 17.009 1.00 81.75 79 PRO A C 1
ATOM 647 O O . PRO A 1 79 ? 7.381 -2.624 16.912 1.00 81.75 79 PRO A O 1
ATOM 650 N N . VAL A 1 80 ? 7.176 -0.441 16.399 1.00 79.75 80 VAL A N 1
ATOM 651 C CA . VAL A 1 80 ? 8.472 -0.353 15.711 1.00 79.75 80 VAL A CA 1
ATOM 652 C C . VAL A 1 80 ? 9.621 -0.575 16.690 1.00 79.75 80 VAL A C 1
ATOM 654 O O . VAL A 1 80 ? 9.608 -0.102 17.826 1.00 79.75 80 VAL A O 1
ATOM 657 N N . THR A 1 81 ? 10.643 -1.283 16.224 1.00 78.38 81 THR A N 1
ATOM 658 C CA . THR A 1 81 ? 11.865 -1.545 16.982 1.00 78.38 81 THR A CA 1
ATOM 659 C C . THR A 1 81 ? 12.784 -0.328 16.996 1.00 78.38 81 THR A C 1
ATOM 661 O O . THR A 1 81 ? 13.471 -0.091 17.988 1.00 78.38 81 THR A O 1
ATOM 664 N N . VAL A 1 82 ? 12.828 0.423 15.889 1.00 71.50 82 VAL A N 1
ATOM 665 C CA . VAL A 1 82 ? 13.636 1.644 15.775 1.00 71.50 82 VAL A CA 1
ATOM 666 C C . VAL A 1 82 ? 12.734 2.868 15.950 1.00 71.50 82 VAL A C 1
ATOM 668 O O . VAL A 1 82 ? 11.887 3.110 15.085 1.00 71.50 82 VAL A O 1
ATOM 671 N N . PRO A 1 83 ? 12.911 3.655 17.026 1.00 70.44 83 PRO A N 1
ATOM 672 C CA . PRO A 1 83 ? 12.067 4.806 17.295 1.00 70.44 83 PRO A CA 1
ATOM 673 C C . PRO A 1 83 ? 12.368 5.964 16.336 1.00 70.44 83 PRO A C 1
ATOM 675 O O . PRO A 1 83 ? 13.360 5.987 15.592 1.00 70.44 83 PRO A O 1
ATOM 678 N N . ASP A 1 84 ? 11.464 6.929 16.335 1.00 67.88 84 ASP A N 1
ATOM 679 C CA . ASP A 1 84 ? 11.425 8.055 15.412 1.00 67.88 84 ASP A CA 1
ATOM 680 C C . ASP A 1 84 ? 12.677 8.943 15.502 1.00 67.88 84 ASP A C 1
ATOM 682 O O . ASP A 1 84 ? 13.293 9.254 14.478 1.00 67.88 84 ASP A O 1
ATOM 686 N N . GLU A 1 85 ? 13.160 9.225 16.710 1.00 60.59 85 GLU A N 1
ATOM 687 C CA . GLU A 1 85 ? 14.334 10.067 16.969 1.00 60.59 85 GLU A CA 1
ATOM 688 C C . GLU A 1 85 ? 15.615 9.511 16.320 1.00 60.59 85 GLU A C 1
ATOM 690 O O . GLU A 1 85 ? 16.513 10.255 15.919 1.00 60.59 85 GLU A O 1
ATOM 695 N N . GLU A 1 86 ? 15.691 8.187 16.168 1.00 54.06 86 GLU A N 1
ATOM 696 C CA . GLU A 1 86 ? 16.884 7.460 15.713 1.00 54.06 86 GLU A CA 1
ATOM 697 C C . GLU A 1 86 ? 16.834 7.080 14.227 1.00 54.06 86 GLU A C 1
ATOM 699 O O . GLU A 1 86 ? 17.810 6.593 13.638 1.00 54.06 86 GLU A O 1
ATOM 704 N N . SER A 1 87 ? 15.692 7.361 13.606 1.00 55.91 87 SER A N 1
ATOM 705 C CA . SER A 1 87 ? 15.365 7.017 12.228 1.00 55.91 87 SER A CA 1
ATOM 706 C C . SER A 1 87 ? 15.548 8.174 11.253 1.00 55.91 87 SER A C 1
ATOM 708 O O . SER A 1 87 ? 15.161 8.075 10.090 1.00 55.91 87 SER A O 1
ATOM 710 N N . ASN A 1 88 ? 16.107 9.296 11.704 1.00 58.94 88 ASN A N 1
ATOM 711 C CA . ASN A 1 88 ? 16.390 10.427 10.833 1.00 58.94 88 ASN A CA 1
ATOM 712 C C . ASN A 1 88 ? 17.396 10.042 9.736 1.00 58.94 88 ASN A C 1
ATOM 714 O O . ASN A 1 88 ? 18.410 9.380 9.992 1.00 58.94 88 ASN A O 1
ATOM 718 N N . LYS A 1 89 ? 17.108 10.456 8.490 1.00 53.62 89 LYS A N 1
ATOM 719 C CA . LYS A 1 89 ? 18.047 10.301 7.370 1.00 53.62 89 LYS A CA 1
ATOM 720 C C . LYS A 1 89 ? 19.341 11.051 7.707 1.00 53.62 89 LYS A C 1
ATOM 722 O O . LYS A 1 89 ? 19.257 12.194 8.158 1.00 53.62 89 LYS A O 1
ATOM 727 N N . PRO A 1 90 ? 20.527 10.463 7.479 1.00 44.16 90 PRO A N 1
ATOM 728 C CA . PRO A 1 90 ? 21.760 11.228 7.570 1.00 44.16 90 PRO A CA 1
ATOM 729 C C . PRO A 1 90 ? 21.723 12.365 6.540 1.00 44.16 90 PRO A C 1
ATOM 731 O O . PRO A 1 90 ? 21.299 12.170 5.400 1.00 44.16 90 PRO A O 1
ATOM 734 N N . LYS A 1 91 ? 22.190 13.554 6.941 1.00 47.69 91 LYS A N 1
ATOM 735 C CA . LYS A 1 91 ? 22.296 14.749 6.080 1.00 47.69 91 LYS A CA 1
ATOM 736 C C . LYS A 1 91 ? 23.262 14.559 4.891 1.00 47.69 91 LYS A C 1
ATOM 738 O O . LYS A 1 91 ? 23.292 15.409 4.012 1.00 47.69 91 LYS A O 1
ATOM 743 N N . ASN A 1 92 ? 24.006 13.447 4.857 1.00 35.44 92 ASN A N 1
ATOM 744 C CA . ASN A 1 92 ? 25.176 13.233 3.999 1.00 35.44 92 ASN A CA 1
ATOM 745 C C . ASN A 1 92 ? 25.005 12.138 2.929 1.00 35.44 92 ASN A C 1
ATOM 747 O O . ASN A 1 92 ? 25.989 11.739 2.313 1.00 35.44 92 ASN A O 1
ATOM 751 N N . LEU A 1 93 ? 23.787 11.655 2.657 1.00 40.12 93 LEU A N 1
ATOM 752 C CA . LEU A 1 93 ? 23.553 10.967 1.383 1.00 40.12 93 LEU A CA 1
ATOM 753 C C . LEU A 1 93 ? 23.624 12.034 0.276 1.00 40.12 93 LEU A C 1
ATOM 755 O O . LEU A 1 93 ? 22.806 12.955 0.311 1.00 40.12 93 LEU A O 1
ATOM 759 N N . PRO A 1 94 ? 24.569 11.962 -0.681 1.00 36.72 94 PRO A N 1
ATOM 760 C CA . PRO A 1 94 ? 24.742 13.017 -1.669 1.00 36.72 94 PRO A CA 1
ATOM 761 C C . PRO A 1 94 ? 23.556 13.010 -2.637 1.00 36.72 94 PRO A C 1
ATOM 763 O O . PRO A 1 94 ? 23.465 12.185 -3.547 1.00 36.72 94 PRO A O 1
ATOM 766 N N . ILE A 1 95 ? 22.628 13.928 -2.384 1.00 44.22 95 ILE A N 1
ATOM 767 C CA . ILE A 1 95 ? 21.792 14.597 -3.376 1.00 44.22 95 ILE A CA 1
ATOM 768 C C . ILE A 1 95 ? 21.918 16.081 -2.999 1.00 44.22 95 ILE A C 1
ATOM 770 O O . ILE A 1 95 ? 21.428 16.498 -1.948 1.00 44.22 95 ILE A O 1
ATOM 774 N N . ASP A 1 96 ? 22.700 16.796 -3.797 1.00 37.44 96 ASP A N 1
ATOM 775 C CA . ASP A 1 96 ? 23.601 17.891 -3.421 1.00 37.44 96 ASP A CA 1
ATOM 776 C C . ASP A 1 96 ? 23.000 19.230 -2.931 1.00 37.44 96 ASP A C 1
ATOM 778 O O . ASP A 1 96 ? 21.819 19.518 -3.120 1.00 37.44 96 ASP A O 1
ATOM 782 N N . THR A 1 97 ? 23.906 20.006 -2.312 1.00 40.47 97 THR A N 1
ATOM 783 C CA . THR A 1 97 ? 24.005 21.478 -2.140 1.00 40.47 97 THR A CA 1
ATOM 784 C C . THR A 1 97 ? 22.796 22.306 -1.660 1.00 40.47 97 THR A C 1
ATOM 786 O O . THR A 1 97 ? 21.947 22.749 -2.426 1.00 40.47 97 THR A O 1
ATOM 789 N N . GLY A 1 98 ? 22.814 22.685 -0.372 1.00 29.33 98 GLY A N 1
ATOM 790 C CA . GLY A 1 98 ? 21.997 23.786 0.159 1.00 29.33 98 GLY A CA 1
ATOM 791 C C . GLY A 1 98 ? 22.253 24.088 1.643 1.00 29.33 98 GLY A C 1
ATOM 792 O O . GLY A 1 98 ? 21.905 23.280 2.496 1.00 29.33 98 GLY A O 1
ATOM 793 N N . ASN A 1 99 ? 22.888 25.238 1.908 1.00 29.89 99 ASN A N 1
ATOM 794 C CA . ASN A 1 99 ? 23.242 25.907 3.177 1.00 29.89 99 ASN A CA 1
ATOM 795 C C . ASN A 1 99 ? 22.929 25.225 4.537 1.00 29.89 99 ASN A C 1
ATOM 797 O O . ASN A 1 99 ? 21.763 25.045 4.897 1.00 29.89 99 ASN A O 1
ATOM 801 N N . PRO A 1 100 ? 23.943 25.012 5.404 1.00 34.94 100 PRO A N 1
ATOM 802 C CA . PRO A 1 100 ? 23.747 24.577 6.780 1.00 34.94 100 PRO A CA 1
ATOM 803 C C . PRO A 1 100 ? 23.529 25.789 7.695 1.00 34.94 100 PRO A C 1
ATOM 805 O O . PRO A 1 100 ? 24.450 26.261 8.354 1.00 34.94 100 PRO A O 1
ATOM 808 N N . SER A 1 101 ? 22.312 26.325 7.750 1.00 33.59 101 SER A N 1
ATOM 809 C CA . SER A 1 101 ? 21.939 27.307 8.780 1.00 33.59 101 SER A CA 1
ATOM 810 C C . SER A 1 101 ? 20.441 27.260 9.054 1.00 33.59 101 SER A C 1
ATOM 812 O O . SER A 1 101 ? 19.669 28.037 8.507 1.00 33.59 101 SER A O 1
ATOM 814 N N . ALA A 1 102 ? 20.030 26.332 9.914 1.00 31.36 102 ALA A N 1
ATOM 815 C CA . ALA A 1 102 ? 18.787 26.453 10.664 1.00 31.36 102 ALA A CA 1
ATOM 816 C C . ALA A 1 102 ? 18.951 25.709 11.993 1.00 31.36 102 ALA A C 1
ATOM 818 O O . ALA A 1 102 ? 19.281 24.522 12.032 1.00 31.36 102 ALA A O 1
ATOM 819 N N . SER A 1 103 ? 18.799 26.474 13.065 1.00 29.73 103 SER A N 1
ATOM 820 C CA . SER A 1 103 ? 18.882 26.098 14.469 1.00 29.73 103 SER A CA 1
ATOM 821 C C . SER A 1 103 ? 17.934 24.949 14.826 1.00 29.73 103 SER A C 1
ATOM 823 O O . SER A 1 103 ? 16.784 24.898 14.396 1.00 29.73 103 SER A O 1
ATOM 825 N N . CYS A 1 104 ? 18.435 24.016 15.635 1.00 28.03 104 CYS A N 1
ATOM 826 C CA . CYS A 1 104 ? 17.683 22.881 16.154 1.00 28.03 104 CYS A CA 1
ATOM 827 C C . CYS A 1 104 ? 16.761 23.322 17.302 1.00 28.03 104 CYS A C 1
ATOM 829 O O . CYS A 1 104 ? 17.244 23.658 18.380 1.00 28.03 104 CYS A O 1
ATOM 831 N N . THR A 1 105 ? 15.446 23.247 17.103 1.00 29.88 105 THR A N 1
ATOM 832 C CA . THR A 1 105 ? 14.463 23.136 18.194 1.00 29.88 105 THR A CA 1
ATOM 833 C C . THR A 1 105 ? 14.198 21.653 18.495 1.00 29.88 105 THR A C 1
ATOM 835 O O . THR A 1 105 ? 13.971 20.884 17.556 1.00 29.88 105 THR A O 1
ATOM 838 N N . PRO A 1 106 ? 14.209 21.216 19.766 1.00 37.81 106 PRO A N 1
ATOM 839 C CA . PRO A 1 106 ? 14.100 19.808 20.131 1.00 37.81 106 PRO A CA 1
ATOM 840 C C . PRO A 1 106 ? 12.630 19.393 20.327 1.00 37.81 106 PRO A C 1
ATOM 842 O O . PRO A 1 106 ? 12.184 19.248 21.455 1.00 37.81 106 PRO A O 1
ATOM 845 N N . SER A 1 107 ? 11.870 19.228 19.239 1.00 35.56 107 SER A N 1
ATOM 846 C CA . SER A 1 107 ? 10.581 18.493 19.230 1.00 35.56 107 SER A CA 1
ATOM 847 C C . SER A 1 107 ? 10.052 18.267 17.803 1.00 35.56 107 SER A C 1
ATOM 849 O O . SER A 1 107 ? 8.863 18.425 17.531 1.00 35.56 107 SER A O 1
ATOM 851 N N . GLN A 1 108 ? 10.935 17.986 16.840 1.00 41.91 108 GLN A N 1
ATOM 852 C CA . GLN A 1 108 ? 10.493 17.624 15.493 1.00 41.91 108 GLN A CA 1
ATOM 853 C C . GLN A 1 108 ? 10.147 16.135 15.464 1.00 41.91 108 GLN A C 1
ATOM 855 O O . GLN A 1 108 ? 11.007 15.295 15.194 1.00 41.91 108 GLN A O 1
ATOM 860 N N . ASP A 1 109 ? 8.875 15.851 15.757 1.00 51.66 109 ASP A N 1
ATOM 861 C CA . ASP A 1 109 ? 8.181 14.614 15.400 1.00 51.66 109 ASP A CA 1
ATOM 862 C C . ASP A 1 109 ? 8.592 14.197 13.990 1.00 51.66 109 ASP A C 1
ATOM 864 O O . ASP A 1 109 ? 8.757 15.040 13.102 1.00 51.66 109 ASP A O 1
ATOM 868 N N . TRP A 1 110 ? 8.807 12.903 13.791 1.00 50.25 110 TRP A N 1
ATOM 869 C CA . TRP A 1 110 ? 9.423 12.352 12.594 1.00 50.25 110 TRP A CA 1
ATOM 870 C C . TRP A 1 110 ? 8.724 12.804 11.298 1.00 50.25 110 TRP A C 1
ATOM 872 O O . TRP A 1 110 ? 7.779 12.200 10.800 1.00 50.25 110 TRP A O 1
ATOM 882 N N . ASN A 1 111 ? 9.297 13.875 10.746 1.00 56.91 111 ASN A N 1
ATOM 883 C CA . ASN A 1 111 ? 9.463 14.227 9.345 1.00 56.91 111 ASN A CA 1
ATOM 884 C C . ASN A 1 111 ? 8.277 14.657 8.472 1.00 56.91 111 ASN A C 1
ATOM 886 O O . ASN A 1 111 ? 8.406 14.607 7.248 1.00 56.91 111 ASN A O 1
ATOM 890 N N . ASP A 1 112 ? 7.239 15.282 9.021 1.00 54.66 112 ASP A N 1
ATOM 891 C CA . ASP A 1 112 ? 6.381 16.142 8.187 1.00 54.66 112 ASP A CA 1
ATOM 892 C C . ASP A 1 112 ? 7.219 17.305 7.609 1.00 54.66 112 ASP A C 1
ATOM 894 O O . ASP A 1 112 ? 7.187 17.602 6.420 1.00 54.66 112 ASP A O 1
ATOM 898 N N . GLY A 1 113 ? 8.100 17.910 8.414 1.00 49.69 113 GLY A N 1
ATOM 899 C CA . GLY A 1 113 ? 8.954 19.019 7.977 1.00 49.69 113 GLY A CA 1
ATOM 900 C C . GLY A 1 113 ? 10.043 18.640 6.965 1.00 49.69 113 GLY A C 1
ATOM 901 O O . GLY A 1 113 ? 10.234 19.344 5.981 1.00 49.69 113 GLY A O 1
ATOM 902 N N . PHE A 1 114 ? 10.778 17.548 7.180 1.00 51.38 114 PHE A N 1
ATOM 903 C CA . PHE A 1 114 ? 11.968 17.233 6.375 1.00 51.38 114 PHE A CA 1
ATOM 904 C C . PHE A 1 114 ? 11.649 16.466 5.087 1.00 51.38 114 PHE A C 1
ATOM 906 O O . PHE A 1 114 ? 12.316 16.668 4.073 1.00 51.38 114 PHE A O 1
ATOM 913 N N . ILE A 1 115 ? 10.644 15.580 5.115 1.00 59.03 115 ILE A N 1
ATOM 914 C CA . ILE A 1 115 ? 10.271 14.774 3.947 1.00 59.03 115 ILE A CA 1
ATOM 915 C C . ILE A 1 115 ? 9.326 15.577 3.042 1.00 59.03 115 ILE A C 1
ATOM 917 O O . ILE A 1 115 ? 9.583 15.651 1.842 1.00 59.03 115 ILE A O 1
ATOM 921 N N . ILE A 1 116 ? 8.322 16.267 3.601 1.00 60.50 116 ILE A N 1
ATOM 922 C CA . ILE A 1 116 ? 7.316 17.006 2.813 1.00 60.50 116 ILE A CA 1
ATOM 923 C C . ILE A 1 116 ? 7.845 18.381 2.357 1.00 60.50 116 ILE A C 1
ATOM 925 O O . ILE A 1 116 ? 7.717 18.713 1.179 1.00 60.50 116 ILE A O 1
ATOM 929 N N . LYS A 1 117 ? 8.509 19.183 3.217 1.00 54.81 117 LYS A N 1
ATOM 930 C CA . LYS A 1 117 ? 8.958 20.543 2.812 1.00 54.81 117 LYS A CA 1
ATOM 931 C C . LYS A 1 117 ? 10.136 20.554 1.838 1.00 54.81 117 LYS A C 1
ATOM 933 O O . LYS A 1 117 ? 10.270 21.510 1.083 1.00 54.81 117 LYS A O 1
ATOM 938 N N . ARG A 1 118 ? 10.961 19.498 1.792 1.00 53.66 118 ARG A N 1
ATOM 939 C CA . ARG A 1 118 ? 12.027 19.369 0.776 1.00 53.66 118 ARG A CA 1
ATOM 940 C C . ARG A 1 118 ? 11.462 19.225 -0.649 1.00 53.66 118 ARG A C 1
ATOM 942 O O . ARG A 1 118 ? 12.192 19.443 -1.608 1.00 53.66 118 ARG A O 1
ATOM 949 N N . HIS A 1 119 ? 10.171 18.904 -0.786 1.00 57.16 119 HIS A N 1
ATOM 950 C CA . HIS A 1 119 ? 9.526 18.550 -2.051 1.00 57.16 119 HIS A CA 1
ATOM 951 C C . HIS A 1 119 ? 8.322 19.453 -2.364 1.00 57.16 119 HIS A C 1
ATOM 953 O O . HIS A 1 119 ? 7.327 18.985 -2.916 1.00 57.16 119 HIS A O 1
ATOM 959 N N . GLN A 1 120 ? 8.401 20.756 -2.059 1.00 59.59 120 GLN A N 1
ATOM 960 C CA . GLN A 1 120 ? 7.484 21.748 -2.640 1.00 59.59 120 GLN A CA 1
ATOM 961 C C . GLN A 1 120 ? 7.800 21.923 -4.135 1.00 59.59 120 GLN A C 1
ATOM 963 O O . GLN A 1 120 ? 8.403 22.905 -4.562 1.00 59.59 120 GLN A O 1
ATOM 968 N N . LYS A 1 121 ? 7.449 20.915 -4.937 1.00 64.69 121 LYS A N 1
ATOM 969 C CA . LYS A 1 121 ? 7.525 20.978 -6.396 1.00 64.69 121 LYS A CA 1
ATOM 970 C C . LYS A 1 121 ? 6.341 21.803 -6.900 1.00 64.69 121 LYS A C 1
ATOM 972 O O . LYS A 1 121 ? 5.213 21.589 -6.468 1.00 64.69 121 LYS A O 1
ATOM 977 N N . LEU A 1 122 ? 6.609 22.726 -7.826 1.00 66.12 122 LEU A N 1
ATOM 978 C CA . LEU A 1 122 ? 5.582 23.559 -8.470 1.00 66.12 122 LEU A CA 1
ATOM 979 C C . LEU A 1 122 ? 4.585 22.719 -9.286 1.00 66.12 122 LEU A C 1
ATOM 981 O O . LEU A 1 122 ? 3.433 23.112 -9.430 1.00 66.12 122 LEU A O 1
ATOM 985 N N . ALA A 1 123 ? 5.027 21.567 -9.804 1.00 82.25 123 ALA A N 1
ATOM 986 C CA . ALA A 1 123 ? 4.195 20.621 -10.535 1.00 82.25 123 ALA A CA 1
ATOM 987 C C . ALA A 1 123 ? 4.711 19.173 -10.380 1.00 82.25 123 ALA A C 1
ATOM 989 O O . ALA A 1 123 ? 5.925 18.971 -10.251 1.00 82.25 123 ALA A O 1
ATOM 990 N N . PRO A 1 124 ? 3.817 18.166 -10.406 1.00 89.44 124 PRO A N 1
ATOM 991 C CA . PRO A 1 124 ? 4.188 16.752 -10.414 1.00 89.44 124 PRO A CA 1
ATOM 992 C C . PRO A 1 124 ? 4.828 16.341 -11.749 1.00 89.44 124 PRO A C 1
ATOM 994 O O . PRO A 1 124 ? 4.482 16.870 -12.807 1.00 89.44 124 PRO A O 1
ATOM 997 N N . LEU A 1 125 ? 5.746 15.368 -11.711 1.00 92.69 125 LEU A N 1
ATOM 998 C CA . LEU A 1 125 ? 6.347 14.794 -12.920 1.00 92.69 125 LEU A CA 1
ATOM 999 C C . LEU A 1 125 ? 5.290 14.008 -13.718 1.00 92.69 125 LEU A C 1
ATOM 1001 O O . LEU A 1 125 ? 4.487 13.288 -13.128 1.00 92.69 125 LEU A O 1
ATOM 1005 N N . ARG A 1 126 ? 5.307 14.128 -15.050 1.00 94.12 126 ARG A N 1
ATOM 1006 C CA . ARG A 1 126 ? 4.394 13.430 -15.973 1.00 94.12 126 ARG A CA 1
ATOM 1007 C C . ARG A 1 126 ? 5.168 12.651 -17.033 1.00 94.12 126 ARG A C 1
ATOM 1009 O O . ARG A 1 126 ? 6.301 13.008 -17.361 1.00 94.12 126 ARG A O 1
ATOM 1016 N N . TRP A 1 127 ? 4.566 11.596 -17.567 1.00 91.44 127 TRP A N 1
ATOM 1017 C CA . TRP A 1 127 ? 5.045 10.891 -18.759 1.00 91.44 127 TRP A CA 1
ATOM 1018 C C . TRP A 1 127 ? 4.549 11.590 -20.044 1.00 91.44 127 TRP A C 1
ATOM 1020 O O . TRP A 1 127 ? 3.434 12.113 -20.042 1.00 91.44 127 TRP A O 1
ATOM 1030 N N . PRO A 1 128 ? 5.311 11.581 -21.157 1.00 92.75 128 PRO A N 1
ATOM 1031 C CA . PRO A 1 128 ? 6.669 11.057 -21.312 1.00 92.75 128 PRO A CA 1
ATOM 1032 C C . PRO A 1 128 ? 7.733 11.971 -20.695 1.00 92.75 128 PRO A C 1
ATOM 1034 O O . PRO A 1 128 ? 7.684 13.191 -20.824 1.00 92.75 128 PRO A O 1
ATOM 1037 N N . CYS A 1 129 ? 8.729 11.375 -20.038 1.00 91.75 129 CYS A N 1
ATOM 1038 C CA . CYS A 1 129 ? 9.875 12.095 -19.484 1.00 91.75 129 CYS A CA 1
ATOM 1039 C C . CYS A 1 129 ? 11.141 11.217 -19.470 1.00 91.75 129 CYS A C 1
ATOM 1041 O O . CYS A 1 129 ? 11.048 9.997 -19.633 1.00 91.75 129 CYS A O 1
ATOM 1043 N N . PRO A 1 130 ? 12.340 11.805 -19.290 1.00 93.44 130 PRO A N 1
ATOM 1044 C CA . PRO A 1 130 ? 13.583 11.038 -19.257 1.00 93.44 130 PRO A CA 1
ATOM 1045 C C . PRO A 1 130 ? 13.596 9.984 -18.142 1.00 93.44 130 PRO A C 1
ATOM 1047 O O . PRO A 1 130 ? 13.225 10.267 -17.002 1.00 93.44 130 PRO A O 1
ATOM 1050 N N . THR A 1 131 ? 14.125 8.793 -18.434 1.00 90.81 131 THR A N 1
ATOM 1051 C CA . THR A 1 131 ? 14.210 7.669 -17.480 1.00 90.81 131 THR A CA 1
ATOM 1052 C C . THR A 1 131 ? 14.881 8.050 -16.158 1.00 90.81 131 THR A C 1
ATOM 1054 O O . THR A 1 131 ? 14.433 7.632 -15.091 1.00 90.81 131 THR A O 1
ATOM 1057 N N . ASP A 1 132 ? 15.921 8.887 -16.195 1.00 91.88 132 ASP A N 1
ATOM 1058 C CA . ASP A 1 132 ? 16.622 9.341 -14.988 1.00 91.88 132 ASP A CA 1
ATOM 1059 C C . ASP A 1 132 ? 15.792 10.300 -14.127 1.00 91.88 132 ASP A C 1
ATOM 1061 O O . ASP A 1 132 ? 16.007 10.392 -12.915 1.00 91.88 132 ASP A O 1
ATOM 1065 N N . ALA A 1 133 ? 14.829 11.016 -14.717 1.00 92.75 133 ALA A N 1
ATOM 1066 C CA . ALA A 1 133 ? 13.863 11.807 -13.961 1.00 92.75 133 ALA A CA 1
ATOM 1067 C C . ALA A 1 133 ? 12.908 10.884 -13.194 1.00 92.75 133 ALA A C 1
ATOM 1069 O O . ALA A 1 133 ? 12.763 11.043 -11.984 1.00 92.75 133 ALA A O 1
ATOM 1070 N N . ILE A 1 134 ? 12.374 9.851 -13.854 1.00 93.81 134 ILE A N 1
ATOM 1071 C CA . ILE A 1 134 ? 11.516 8.839 -13.216 1.00 93.81 134 ILE A CA 1
ATOM 1072 C C . ILE A 1 134 ? 12.276 8.124 -12.096 1.00 93.81 134 ILE A C 1
ATOM 1074 O O . ILE A 1 134 ? 11.787 8.007 -10.978 1.00 93.81 134 ILE A O 1
ATOM 1078 N N . ALA A 1 135 ? 13.511 7.688 -12.358 1.00 91.25 135 ALA A N 1
ATOM 1079 C CA . ALA A 1 135 ? 14.324 6.994 -11.365 1.00 91.25 135 ALA A CA 1
ATOM 1080 C C . ALA A 1 135 ? 14.648 7.866 -10.139 1.00 91.25 135 ALA A C 1
ATOM 1082 O O . ALA A 1 135 ? 14.785 7.330 -9.039 1.00 91.25 135 ALA A O 1
ATOM 1083 N N . ARG A 1 136 ? 14.788 9.189 -10.307 1.00 90.69 136 ARG A N 1
ATOM 1084 C CA . ARG A 1 136 ? 14.897 10.133 -9.182 1.00 90.69 136 ARG A CA 1
ATOM 1085 C C . ARG A 1 136 ? 13.586 10.217 -8.412 1.00 90.69 136 ARG A C 1
ATOM 1087 O O . ARG A 1 136 ? 13.604 10.023 -7.203 1.00 90.69 136 ARG A O 1
ATOM 1094 N N . GLU A 1 137 ? 12.468 10.386 -9.111 1.00 92.12 137 GLU A N 1
ATOM 1095 C CA . GLU A 1 137 ? 11.150 10.497 -8.485 1.00 92.12 137 GLU A CA 1
ATOM 1096 C C . GLU A 1 137 ? 10.792 9.251 -7.655 1.00 92.12 137 GLU A C 1
ATOM 1098 O O . GLU A 1 137 ? 10.344 9.360 -6.517 1.00 92.12 137 GLU A O 1
ATOM 1103 N N . LEU A 1 138 ? 11.083 8.051 -8.170 1.00 92.94 138 LEU A N 1
ATOM 1104 C CA . LEU A 1 138 ? 10.879 6.795 -7.439 1.00 92.94 138 LEU A CA 1
ATOM 1105 C C . LEU A 1 138 ? 11.745 6.706 -6.167 1.00 92.94 138 LEU A C 1
ATOM 1107 O O . LEU A 1 138 ? 11.291 6.183 -5.146 1.00 92.94 138 LEU A O 1
ATOM 1111 N N . ARG A 1 139 ? 12.983 7.227 -6.195 1.00 89.81 139 ARG A N 1
ATOM 1112 C CA . ARG A 1 139 ? 13.852 7.293 -5.002 1.00 89.81 139 ARG A CA 1
ATOM 1113 C C . ARG A 1 139 ? 13.317 8.270 -3.958 1.00 89.81 139 ARG A C 1
ATOM 1115 O O . ARG A 1 139 ? 13.404 7.972 -2.766 1.00 89.81 139 ARG A O 1
ATOM 1122 N N . ASP A 1 140 ? 12.767 9.394 -4.403 1.00 88.00 140 ASP A N 1
ATOM 1123 C CA . ASP A 1 140 ? 12.197 10.429 -3.536 1.00 88.00 140 ASP A CA 1
ATOM 1124 C C . ASP A 1 140 ? 10.876 9.966 -2.896 1.00 88.00 140 ASP A C 1
ATOM 1126 O O . ASP A 1 140 ? 10.633 10.223 -1.716 1.00 88.00 140 ASP A O 1
ATOM 1130 N N . ALA A 1 141 ? 10.073 9.181 -3.621 1.00 91.62 141 ALA A N 1
ATOM 1131 C CA . ALA A 1 141 ? 8.816 8.611 -3.137 1.00 91.62 141 ALA A CA 1
ATOM 1132 C C . ALA A 1 141 ? 9.012 7.499 -2.082 1.00 91.62 141 ALA A C 1
ATOM 1134 O O . ALA A 1 141 ? 8.215 7.355 -1.152 1.00 91.62 141 ALA A O 1
ATOM 1135 N N . ALA A 1 142 ? 10.092 6.712 -2.176 1.00 90.81 142 ALA A N 1
ATOM 1136 C CA . ALA A 1 142 ? 10.373 5.596 -1.265 1.00 90.81 142 ALA A CA 1
ATOM 1137 C C . ALA A 1 142 ? 10.272 5.930 0.244 1.00 90.81 142 ALA A C 1
ATOM 1139 O O . ALA A 1 142 ? 9.587 5.195 0.960 1.00 90.81 142 ALA A O 1
ATOM 1140 N N . PRO A 1 143 ? 10.895 7.005 0.772 1.00 88.44 143 PRO A N 1
ATOM 1141 C CA . PRO A 1 143 ? 10.731 7.392 2.175 1.00 88.44 143 PRO A CA 1
ATOM 1142 C C . PRO A 1 143 ? 9.317 7.852 2.538 1.00 88.44 143 PRO A C 1
ATOM 1144 O O . PRO A 1 143 ? 8.911 7.633 3.673 1.00 88.44 143 PRO A O 1
ATOM 1147 N N . VAL A 1 144 ? 8.560 8.452 1.614 1.00 91.75 144 VAL A N 1
ATOM 1148 C CA . VAL A 1 144 ? 7.175 8.895 1.867 1.00 91.75 144 VAL A CA 1
ATOM 1149 C C . VAL A 1 144 ? 6.269 7.690 2.100 1.00 91.75 144 VAL A C 1
ATOM 1151 O O . VAL A 1 144 ? 5.452 7.682 3.017 1.00 91.75 144 VAL A O 1
ATOM 1154 N N . LYS A 1 145 ? 6.489 6.611 1.343 1.00 94.00 145 LYS A N 1
ATOM 1155 C CA . LYS A 1 145 ? 5.833 5.328 1.599 1.00 94.00 145 LYS A CA 1
ATOM 1156 C C . LYS A 1 145 ? 6.119 4.807 3.006 1.00 94.00 145 LYS A C 1
ATOM 1158 O O . LYS A 1 145 ? 5.205 4.396 3.711 1.00 94.00 145 LYS A O 1
ATOM 1163 N N . VAL A 1 146 ? 7.384 4.807 3.418 1.00 92.31 146 VAL A N 1
ATOM 1164 C CA . VAL A 1 146 ? 7.779 4.355 4.764 1.00 92.31 146 VAL A CA 1
ATOM 1165 C C . VAL A 1 146 ? 7.153 5.257 5.832 1.00 92.31 146 VAL A C 1
ATOM 1167 O O . VAL A 1 146 ? 6.726 4.762 6.872 1.00 92.31 146 VAL A O 1
ATOM 1170 N N . LEU A 1 147 ? 7.041 6.559 5.547 1.00 91.69 147 LEU A N 1
ATOM 1171 C CA . LEU A 1 147 ? 6.387 7.529 6.416 1.00 91.69 147 LEU A CA 1
ATOM 1172 C C . LEU A 1 147 ? 4.927 7.182 6.686 1.00 91.69 147 LEU A C 1
ATOM 1174 O O . LEU A 1 147 ? 4.519 7.171 7.844 1.00 91.69 147 LEU A O 1
ATOM 1178 N N . LEU A 1 148 ? 4.167 6.810 5.656 1.00 95.31 148 LEU A N 1
ATOM 1179 C CA . LEU A 1 148 ? 2.775 6.406 5.842 1.00 95.31 148 LEU A CA 1
ATOM 1180 C C . LEU A 1 148 ? 2.650 5.167 6.744 1.00 95.31 148 LEU A C 1
ATOM 1182 O O . LEU A 1 148 ? 1.860 5.178 7.686 1.00 95.31 148 LEU A O 1
ATOM 1186 N N . PHE A 1 149 ? 3.481 4.139 6.530 1.00 95.56 149 PHE A N 1
ATOM 1187 C CA . PHE A 1 149 ? 3.509 2.963 7.412 1.00 95.56 149 PHE A CA 1
ATOM 1188 C C . PHE A 1 149 ? 3.820 3.329 8.868 1.00 95.56 149 PHE A C 1
ATOM 1190 O O . PHE A 1 149 ? 3.206 2.775 9.776 1.00 95.56 149 PHE A O 1
ATOM 1197 N N . ARG A 1 150 ? 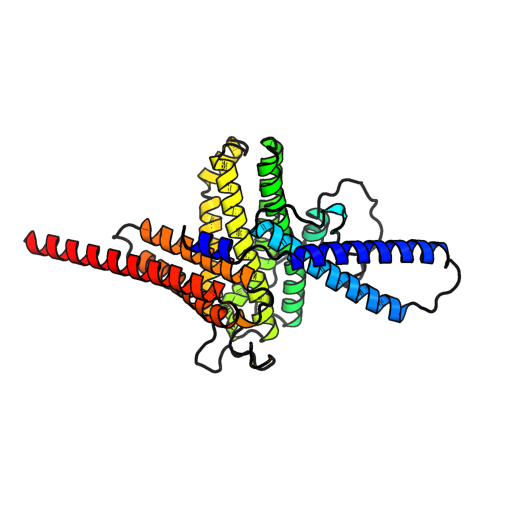4.705 4.302 9.116 1.00 92.12 150 ARG A N 1
ATOM 1198 C CA . ARG A 1 150 ? 4.950 4.784 10.485 1.00 92.12 150 ARG A CA 1
ATOM 1199 C C . ARG A 1 150 ? 3.764 5.478 11.108 1.00 92.12 150 ARG A C 1
ATOM 1201 O O . ARG A 1 150 ? 3.487 5.238 12.279 1.00 92.12 150 ARG A O 1
ATOM 1208 N N . LYS A 1 151 ? 3.066 6.325 10.350 1.00 93.00 151 LYS A N 1
ATOM 1209 C CA . LYS A 1 151 ? 1.855 6.979 10.853 1.00 93.00 151 LYS A CA 1
ATOM 1210 C C . LYS A 1 151 ? 0.804 5.927 11.229 1.00 93.00 151 LYS A C 1
ATOM 1212 O O . LYS A 1 151 ? 0.205 6.035 12.292 1.00 93.00 151 LYS A O 1
ATOM 1217 N N . ILE A 1 152 ? 0.681 4.847 10.453 1.00 96.12 152 ILE A N 1
ATOM 1218 C CA . ILE A 1 152 ? -0.183 3.701 10.788 1.00 96.12 152 ILE A CA 1
ATOM 1219 C C . ILE A 1 152 ? 0.276 3.004 12.078 1.00 96.12 152 ILE A C 1
ATOM 1221 O O . ILE A 1 152 ? -0.535 2.811 12.981 1.00 96.12 152 ILE A O 1
ATOM 1225 N N . THR A 1 153 ? 1.568 2.690 12.233 1.00 94.06 153 THR A N 1
ATOM 1226 C CA . THR A 1 153 ? 2.069 2.085 13.483 1.00 94.06 153 THR A CA 1
ATOM 1227 C C . THR A 1 153 ? 1.876 3.000 14.696 1.00 94.06 153 THR A C 1
ATOM 1229 O O . THR A 1 153 ? 1.592 2.519 15.796 1.00 94.06 153 THR A O 1
ATOM 1232 N N . ARG A 1 154 ? 1.985 4.324 14.519 1.00 92.31 154 ARG A N 1
ATOM 1233 C CA . ARG A 1 154 ? 1.674 5.307 15.567 1.00 92.31 154 ARG A CA 1
ATOM 1234 C C . ARG A 1 154 ? 0.204 5.220 15.969 1.00 92.31 154 ARG A C 1
ATOM 1236 O O . ARG A 1 154 ? -0.065 5.129 17.163 1.00 92.31 154 ARG A O 1
ATOM 1243 N N . LEU A 1 155 ? -0.722 5.175 15.009 1.00 94.25 155 LEU A N 1
ATOM 1244 C CA . LEU A 1 155 ? -2.156 4.994 15.276 1.00 94.25 155 LEU A CA 1
ATOM 1245 C C . LEU A 1 155 ? -2.429 3.693 16.047 1.00 94.25 155 LEU A C 1
ATOM 1247 O O . LEU A 1 155 ? -3.062 3.730 17.100 1.00 94.25 155 LEU A O 1
ATOM 1251 N N . GLN A 1 156 ? -1.874 2.566 15.589 1.00 94.31 156 GLN A N 1
ATOM 1252 C CA . GLN A 1 156 ? -1.991 1.263 16.263 1.00 94.31 156 GLN A CA 1
ATOM 1253 C C . GLN A 1 156 ? -1.437 1.305 17.699 1.00 94.31 156 GLN A C 1
ATOM 1255 O O . GLN A 1 156 ? -2.030 0.768 18.633 1.00 94.31 156 GLN A O 1
ATOM 1260 N N . THR A 1 157 ? -0.312 1.992 17.909 1.00 90.94 157 THR A N 1
ATOM 1261 C CA . THR A 1 157 ? 0.295 2.142 19.240 1.00 90.94 157 THR A CA 1
ATOM 1262 C C . THR A 1 157 ? -0.557 3.013 20.163 1.00 90.94 157 THR A C 1
ATOM 1264 O O . THR A 1 157 ? -0.712 2.678 21.336 1.00 90.94 157 THR A O 1
ATOM 1267 N N . LEU A 1 158 ? -1.106 4.123 19.658 1.00 89.62 158 LEU A N 1
ATOM 1268 C CA . LEU A 1 158 ? -1.993 5.005 20.422 1.00 89.62 158 LEU A CA 1
ATOM 1269 C C . LEU A 1 158 ? -3.278 4.280 20.833 1.00 89.62 158 LEU A C 1
ATOM 1271 O O . LEU A 1 158 ? -3.690 4.400 21.986 1.00 89.62 158 LEU A O 1
ATOM 1275 N N . TYR A 1 159 ? -3.846 3.478 19.929 1.00 90.69 159 TYR A N 1
ATOM 1276 C CA . TYR A 1 159 ? -4.978 2.598 20.213 1.00 90.69 159 TYR A CA 1
ATOM 1277 C C . TYR A 1 159 ? -4.660 1.627 21.361 1.00 90.69 159 TYR A C 1
ATOM 1279 O O . TYR A 1 159 ? -5.322 1.653 22.397 1.00 90.69 159 TYR A O 1
ATOM 1287 N N . ASN A 1 160 ? -3.578 0.852 21.237 1.00 90.12 160 ASN A N 1
ATOM 1288 C CA . ASN A 1 160 ? -3.187 -0.145 22.242 1.00 90.12 160 ASN A CA 1
ATOM 1289 C C . ASN A 1 160 ? -2.842 0.460 23.615 1.00 90.12 160 ASN A C 1
ATOM 1291 O O . ASN A 1 160 ? -2.919 -0.224 24.633 1.00 90.12 160 ASN A O 1
ATOM 1295 N N . ARG A 1 161 ? -2.439 1.736 23.658 1.00 90.50 161 ARG A N 1
ATOM 1296 C CA . ARG A 1 161 ? -2.119 2.461 24.899 1.00 90.50 161 ARG A CA 1
ATOM 1297 C C . ARG A 1 161 ? -3.307 3.214 25.497 1.00 90.50 161 ARG A C 1
ATOM 1299 O O . ARG A 1 161 ? -3.128 3.850 26.532 1.00 90.50 161 ARG A O 1
ATOM 1306 N N . GLY A 1 162 ? -4.481 3.174 24.867 1.00 88.94 162 GLY A N 1
ATOM 1307 C CA . GLY A 1 162 ? -5.655 3.916 25.331 1.00 88.94 162 GLY A CA 1
ATOM 1308 C C . GLY A 1 162 ? -5.441 5.432 25.316 1.00 88.94 162 GLY A C 1
ATOM 1309 O O . GLY A 1 162 ? -5.786 6.115 26.278 1.00 88.94 162 GLY A O 1
ATOM 1310 N N . ALA A 1 163 ? -4.815 5.961 24.259 1.00 91.19 163 ALA A N 1
ATOM 1311 C CA . ALA A 1 163 ? -4.601 7.398 24.117 1.00 91.19 163 ALA A CA 1
ATOM 1312 C C . ALA A 1 163 ? -5.929 8.178 24.050 1.00 91.19 163 ALA A C 1
ATOM 1314 O O . ALA A 1 163 ? -6.952 7.667 23.596 1.00 91.19 163 ALA A O 1
ATOM 1315 N N . GLY A 1 164 ? -5.904 9.442 24.483 1.00 90.38 164 GLY A N 1
ATOM 1316 C CA . GLY A 1 164 ? -7.078 10.315 24.439 1.00 90.38 164 GLY A CA 1
ATOM 1317 C C . GLY A 1 164 ? -7.478 10.714 23.014 1.00 90.38 164 GLY A C 1
ATOM 1318 O O . GLY A 1 164 ? -6.637 10.775 22.114 1.00 90.38 164 GLY A O 1
ATOM 1319 N N . GLN A 1 165 ? -8.758 11.060 22.832 1.00 95.56 165 GLN A N 1
ATOM 1320 C CA . GLN A 1 165 ? -9.320 11.405 21.519 1.00 95.56 165 GLN A CA 1
ATOM 1321 C C . GLN A 1 165 ? -8.566 12.513 20.759 1.00 95.56 165 GLN A C 1
ATOM 1323 O O . GLN A 1 165 ? -8.352 12.337 19.560 1.00 95.56 165 GLN A O 1
ATOM 1328 N N . PRO A 1 166 ? -8.109 13.617 21.396 1.00 94.38 166 PRO A N 1
ATOM 1329 C CA . PRO A 1 166 ? -7.368 14.657 20.679 1.00 94.38 166 PRO A CA 1
ATOM 1330 C C . PRO A 1 166 ? -6.071 14.131 20.056 1.00 94.38 166 PRO A C 1
ATOM 1332 O O . PRO A 1 166 ? -5.790 14.391 18.895 1.00 94.38 166 PRO A O 1
ATOM 1335 N N . THR A 1 167 ? -5.321 13.309 20.795 1.00 91.75 167 THR A N 1
ATOM 1336 C CA . THR A 1 167 ? -4.058 12.729 20.317 1.00 91.75 167 THR A CA 1
ATOM 1337 C C . THR A 1 167 ? -4.272 11.741 19.172 1.00 91.75 167 THR A C 1
ATOM 1339 O O . THR A 1 167 ? -3.445 11.655 18.265 1.00 91.75 167 THR A O 1
ATOM 1342 N N . ILE A 1 168 ? -5.366 10.977 19.217 1.00 94.12 168 ILE A N 1
ATOM 1343 C CA . ILE A 1 168 ? -5.746 10.072 18.130 1.00 94.12 168 ILE A CA 1
ATOM 1344 C C . ILE A 1 168 ? -6.112 10.872 16.881 1.00 94.12 168 ILE A C 1
ATOM 1346 O O . ILE A 1 168 ? -5.635 10.548 15.796 1.00 94.12 168 ILE A O 1
ATOM 1350 N N . GLU A 1 169 ? -6.901 11.934 17.027 1.00 96.69 169 GLU A N 1
ATOM 1351 C CA . GLU A 1 169 ? -7.293 12.769 15.895 1.00 96.69 169 GLU A CA 1
ATOM 1352 C C . GLU A 1 169 ? -6.092 13.481 15.259 1.00 96.69 169 GLU A C 1
ATOM 1354 O O . GLU A 1 169 ? -5.946 13.432 14.039 1.00 96.69 169 GLU A O 1
ATOM 1359 N N . ASP A 1 170 ? -5.176 14.037 16.059 1.00 92.44 170 ASP A N 1
ATOM 1360 C CA . ASP A 1 170 ? -3.926 14.621 15.553 1.00 92.44 170 ASP A CA 1
ATOM 1361 C C . ASP A 1 170 ? -3.133 13.596 14.725 1.00 92.44 170 ASP A C 1
ATOM 1363 O O . ASP A 1 170 ? -2.676 13.882 13.618 1.00 92.44 170 ASP A O 1
ATOM 1367 N N . ALA A 1 171 ? -3.028 12.356 15.214 1.00 93.56 171 ALA A N 1
ATOM 1368 C CA . ALA A 1 171 ? -2.344 11.287 14.494 1.00 93.56 171 ALA A CA 1
ATOM 1369 C C . ALA A 1 171 ? -3.065 10.877 13.191 1.00 93.56 171 ALA A C 1
ATOM 1371 O O . ALA A 1 171 ? -2.396 10.521 12.215 1.00 93.56 171 ALA A O 1
ATOM 1372 N N . ILE A 1 172 ? -4.403 10.932 13.145 1.00 96.31 172 ILE A N 1
ATOM 1373 C CA . ILE A 1 172 ? -5.185 10.691 11.919 1.00 96.31 172 ILE A CA 1
ATOM 1374 C C . ILE A 1 172 ? -4.899 11.798 10.900 1.00 96.31 172 ILE A C 1
ATOM 1376 O O . ILE A 1 172 ? -4.615 11.507 9.735 1.00 96.31 172 ILE A O 1
ATOM 1380 N N . GLN A 1 173 ? -4.929 13.063 11.327 1.00 95.00 173 GLN A N 1
ATOM 1381 C CA . GLN A 1 173 ? -4.669 14.206 10.449 1.00 95.00 173 GLN A CA 1
ATOM 1382 C C . GLN A 1 173 ? -3.243 14.193 9.896 1.00 95.00 173 GLN A C 1
ATOM 1384 O O . GLN A 1 173 ? -3.052 14.426 8.698 1.00 95.00 173 GLN A O 1
ATOM 1389 N N . ASP A 1 174 ? -2.266 13.834 10.729 1.00 91.50 174 ASP A N 1
ATOM 1390 C CA . ASP A 1 174 ? -0.881 13.585 10.328 1.00 91.50 174 ASP A CA 1
ATOM 1391 C C . ASP A 1 174 ? -0.783 12.496 9.248 1.00 91.50 174 ASP A C 1
ATOM 1393 O O . ASP A 1 174 ? -0.089 12.657 8.247 1.00 91.50 174 ASP A O 1
ATOM 1397 N N . ALA A 1 175 ? -1.472 11.364 9.417 1.00 95.81 175 ALA A N 1
ATOM 1398 C CA . ALA A 1 175 ? -1.445 10.286 8.428 1.00 95.81 175 ALA A CA 1
ATOM 1399 C C . ALA A 1 175 ? -2.080 10.717 7.093 1.00 95.81 175 ALA A C 1
ATOM 1401 O O . ALA A 1 175 ? -1.538 10.456 6.013 1.00 95.81 175 ALA A O 1
ATOM 1402 N N . LEU A 1 176 ? -3.207 11.432 7.162 1.00 96.12 176 LEU A N 1
ATOM 1403 C CA . LEU A 1 176 ? -3.896 11.970 5.990 1.00 96.12 176 LEU A CA 1
ATOM 1404 C C . LEU A 1 176 ? -3.080 13.065 5.285 1.00 96.12 176 LEU A C 1
ATOM 1406 O O . LEU A 1 176 ? -3.192 13.212 4.066 1.00 96.12 176 LEU A O 1
ATOM 1410 N N . SER A 1 177 ? -2.237 13.815 6.004 1.00 93.75 177 SER A N 1
ATOM 1411 C CA . SER A 1 177 ? -1.333 14.808 5.406 1.00 93.75 177 SER A CA 1
ATOM 1412 C C . SER A 1 177 ? -0.311 14.139 4.478 1.00 93.75 177 SER A C 1
ATOM 1414 O O . SER A 1 177 ? -0.116 14.591 3.346 1.00 93.75 177 SER A O 1
ATOM 1416 N N . VAL A 1 178 ? 0.254 13.003 4.903 1.00 93.50 178 VAL A N 1
ATOM 1417 C CA . VAL A 1 178 ? 1.201 12.198 4.118 1.00 93.50 178 VAL A CA 1
ATOM 1418 C C . VAL A 1 178 ? 0.523 11.620 2.877 1.00 93.50 178 VAL A C 1
ATOM 1420 O O . VAL A 1 178 ? 1.083 11.688 1.780 1.00 93.50 178 VAL A O 1
ATOM 1423 N N . TYR A 1 179 ? -0.702 11.107 3.024 1.00 95.81 179 TYR A N 1
ATOM 1424 C CA . TYR A 1 179 ? -1.508 10.626 1.900 1.00 95.81 179 TYR A CA 1
ATOM 1425 C C . TYR A 1 179 ? -1.765 11.727 0.858 1.00 95.81 179 TYR A C 1
ATOM 1427 O O . TYR A 1 179 ? -1.501 11.536 -0.332 1.00 95.81 179 TYR A O 1
ATOM 1435 N N . ARG A 1 180 ? -2.207 12.914 1.300 1.00 93.94 180 ARG A N 1
ATOM 1436 C CA . ARG A 1 180 ? -2.431 14.069 0.413 1.00 93.94 180 ARG A CA 1
ATOM 1437 C C . ARG A 1 180 ? -1.147 14.509 -0.287 1.00 93.94 180 ARG A C 1
ATOM 1439 O O . ARG A 1 180 ? -1.179 14.775 -1.486 1.00 93.94 180 ARG A O 1
ATOM 1446 N N . HIS A 1 181 ? -0.023 14.554 0.432 1.00 91.88 181 HIS A N 1
ATOM 1447 C CA . HIS A 1 181 ? 1.271 14.895 -0.158 1.00 91.88 181 HIS A CA 1
ATOM 1448 C C . HIS A 1 181 ? 1.646 13.929 -1.285 1.00 91.88 181 HIS A C 1
ATOM 1450 O O . HIS A 1 181 ? 1.995 14.376 -2.377 1.00 91.88 181 HIS A O 1
ATOM 1456 N N . TRP A 1 182 ? 1.515 12.618 -1.062 1.00 94.50 182 TRP A N 1
ATOM 1457 C CA . TRP A 1 182 ? 1.799 11.639 -2.107 1.00 94.50 182 TRP A CA 1
ATOM 1458 C C . TRP A 1 182 ? 0.935 11.850 -3.344 1.00 94.50 182 TRP A C 1
ATOM 1460 O O . TRP A 1 182 ? 1.458 11.892 -4.457 1.00 94.50 182 TRP A O 1
ATOM 1470 N N . ASN A 1 183 ? -0.375 12.014 -3.153 1.00 94.12 183 ASN A N 1
ATOM 1471 C CA . ASN A 1 183 ? -1.307 12.186 -4.261 1.00 94.12 183 ASN A CA 1
ATOM 1472 C C . ASN A 1 183 ? -1.000 13.434 -5.092 1.00 94.12 183 ASN A C 1
ATOM 1474 O O . ASN A 1 183 ? -1.098 13.378 -6.313 1.00 94.12 183 ASN A O 1
ATOM 1478 N N . MET A 1 184 ? -0.589 14.533 -4.455 1.00 91.81 184 MET A N 1
ATOM 1479 C CA . MET A 1 184 ? -0.267 15.777 -5.161 1.00 91.81 184 MET A CA 1
ATOM 1480 C C . MET A 1 184 ? 1.106 15.742 -5.841 1.00 91.81 184 MET A C 1
ATOM 1482 O O . MET A 1 184 ? 1.277 16.341 -6.900 1.00 91.81 184 MET A O 1
ATOM 1486 N N . THR A 1 185 ? 2.094 15.066 -5.248 1.00 91.88 185 THR A N 1
ATOM 1487 C CA . THR A 1 185 ? 3.489 15.112 -5.720 1.00 91.88 185 THR A CA 1
ATOM 1488 C C . THR A 1 185 ? 3.853 13.940 -6.630 1.00 91.88 185 THR A C 1
ATOM 1490 O O . THR A 1 185 ? 4.464 14.150 -7.675 1.00 91.88 185 THR A O 1
ATOM 1493 N N . TYR A 1 186 ? 3.468 12.717 -6.258 1.00 94.38 186 TYR A N 1
ATOM 1494 C CA . TYR A 1 186 ? 3.898 11.483 -6.927 1.00 94.38 186 TYR A CA 1
ATOM 1495 C C . TYR A 1 186 ? 2.758 10.776 -7.667 1.00 94.38 186 TYR A C 1
ATOM 1497 O O . TYR A 1 186 ? 3.009 10.109 -8.670 1.00 94.38 186 TYR A O 1
ATOM 1505 N N . GLY A 1 187 ? 1.513 10.935 -7.204 1.00 95.44 187 GLY A N 1
ATOM 1506 C CA . GLY A 1 187 ? 0.323 10.273 -7.750 1.00 95.44 187 GLY A CA 1
ATOM 1507 C C . GLY A 1 187 ? 0.239 10.280 -9.284 1.00 95.44 187 GLY A C 1
ATOM 1508 O O . GLY A 1 187 ? 0.143 9.196 -9.864 1.00 95.44 187 GLY A O 1
ATOM 1509 N N . PRO A 1 188 ? 0.361 11.444 -9.954 1.00 96.06 188 PRO A N 1
ATOM 1510 C CA . PRO A 1 188 ? 0.262 11.528 -11.411 1.00 96.06 188 PRO A CA 1
ATOM 1511 C C . PRO A 1 188 ? 1.302 10.681 -12.150 1.00 96.06 188 PRO A C 1
ATOM 1513 O O . PRO A 1 188 ? 0.944 9.959 -13.074 1.00 96.06 188 PRO A O 1
ATOM 1516 N N . LEU A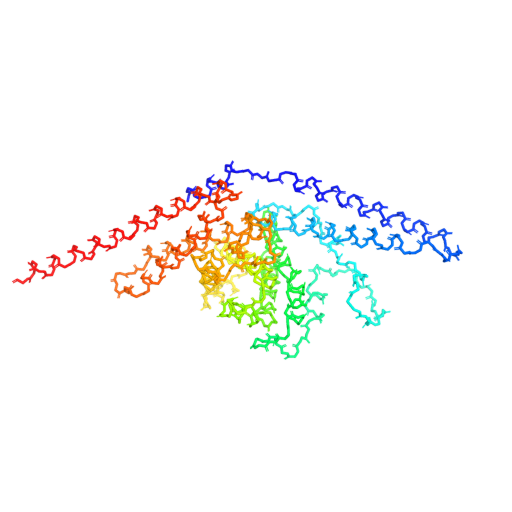 1 189 ? 2.567 10.687 -11.710 1.00 96.44 189 LEU A N 1
ATOM 1517 C CA . LEU A 1 189 ? 3.602 9.856 -12.329 1.00 96.44 189 LEU A CA 1
ATOM 1518 C C . LEU A 1 189 ? 3.297 8.364 -12.167 1.00 96.44 189 LEU A C 1
ATOM 1520 O O . LEU A 1 189 ? 3.471 7.593 -13.103 1.00 96.44 189 LEU A O 1
ATOM 1524 N N . PHE A 1 190 ? 2.869 7.936 -10.978 1.00 97.44 190 PHE A N 1
ATOM 1525 C CA . PHE A 1 190 ? 2.552 6.527 -10.735 1.00 97.44 190 PHE A CA 1
ATOM 1526 C C . PHE A 1 190 ? 1.340 6.060 -11.552 1.00 97.44 190 PHE A C 1
ATOM 1528 O O . PHE A 1 190 ? 1.326 4.919 -12.016 1.00 97.44 190 PHE A O 1
ATOM 1535 N N . GLN A 1 191 ? 0.360 6.938 -11.771 1.00 97.31 191 GLN A N 1
ATOM 1536 C CA . GLN A 1 191 ? -0.761 6.681 -12.672 1.00 97.31 191 GLN A CA 1
ATOM 1537 C C . GLN A 1 191 ? -0.297 6.564 -14.128 1.00 97.31 191 GLN A C 1
ATOM 1539 O O . GLN A 1 191 ? -0.645 5.591 -14.796 1.00 97.31 191 GLN A O 1
ATOM 1544 N N . ASP A 1 192 ? 0.537 7.495 -14.597 1.00 97.25 192 ASP A N 1
ATOM 1545 C CA . ASP A 1 192 ? 1.126 7.433 -15.935 1.00 97.25 192 ASP A CA 1
ATOM 1546 C C . ASP A 1 192 ? 1.942 6.126 -16.109 1.00 97.25 192 ASP A C 1
ATOM 1548 O O . ASP A 1 192 ? 1.845 5.453 -17.137 1.00 97.25 192 ASP A O 1
ATOM 1552 N N . CYS A 1 193 ? 2.685 5.697 -15.078 1.00 96.75 193 CYS A N 1
ATOM 1553 C CA . CYS A 1 193 ? 3.432 4.436 -15.091 1.00 96.75 193 CYS A CA 1
ATOM 1554 C C . CYS A 1 193 ? 2.528 3.199 -15.227 1.00 96.75 193 CYS A C 1
ATOM 1556 O O . CYS A 1 193 ? 2.893 2.250 -15.918 1.00 96.75 193 CYS A O 1
ATOM 1558 N N . LEU A 1 194 ? 1.356 3.186 -14.580 1.00 96.25 194 LEU A N 1
ATOM 1559 C CA . LEU A 1 194 ? 0.373 2.111 -14.754 1.00 96.25 194 LEU A CA 1
ATOM 1560 C C . LEU A 1 194 ? -0.175 2.083 -16.185 1.00 96.25 194 LEU A C 1
ATOM 1562 O O . LEU A 1 194 ? -0.250 1.013 -16.788 1.00 96.25 194 LEU A O 1
ATOM 1566 N N . GLN A 1 195 ? -0.532 3.249 -16.730 1.00 96.31 195 GLN A N 1
ATOM 1567 C CA . GLN A 1 195 ? -1.116 3.376 -18.069 1.00 96.31 195 GLN A CA 1
ATOM 1568 C C . GLN A 1 195 ? -0.130 2.993 -19.178 1.00 96.31 195 GLN A C 1
ATOM 1570 O O . GLN A 1 195 ? -0.526 2.398 -20.178 1.00 96.31 195 GLN A O 1
ATOM 1575 N N . HIS A 1 196 ? 1.156 3.284 -18.981 1.00 94.62 196 HIS A N 1
ATOM 1576 C CA . HIS A 1 196 ? 2.207 3.070 -19.974 1.00 94.62 196 HIS A CA 1
ATOM 1577 C C . HIS A 1 196 ? 3.187 1.951 -19.601 1.00 94.62 196 HIS A C 1
ATOM 1579 O O . HIS A 1 196 ? 4.304 1.938 -20.112 1.00 94.62 196 HIS A O 1
ATOM 1585 N N . HIS A 1 197 ? 2.789 1.003 -18.738 1.00 93.44 197 HIS A N 1
ATOM 1586 C CA . HIS A 1 197 ? 3.670 -0.029 -18.166 1.00 93.44 197 HIS A CA 1
ATOM 1587 C C . HIS A 1 197 ? 4.608 -0.686 -19.189 1.00 93.44 197 HIS A C 1
ATOM 1589 O O . HIS A 1 197 ? 5.816 -0.757 -18.967 1.00 93.44 197 HIS A O 1
ATOM 1595 N N . THR A 1 198 ? 4.065 -1.125 -20.327 1.00 90.44 198 THR A N 1
ATOM 1596 C CA . THR A 1 198 ? 4.813 -1.838 -21.375 1.00 90.44 198 THR A CA 1
ATOM 1597 C C . THR A 1 198 ? 5.820 -0.955 -22.112 1.00 90.44 198 THR A C 1
ATOM 1599 O O . THR A 1 198 ? 6.790 -1.470 -22.659 1.00 90.44 198 THR A O 1
ATOM 1602 N N . SER A 1 199 ? 5.625 0.365 -22.109 1.00 91.25 199 SER A N 1
ATOM 1603 C CA . SER A 1 199 ? 6.531 1.344 -22.720 1.00 91.25 199 SER A CA 1
ATOM 1604 C C . SER A 1 199 ? 7.656 1.792 -21.781 1.00 91.25 199 SER A C 1
ATOM 1606 O O . SER A 1 199 ? 8.579 2.483 -22.213 1.00 91.25 199 SER A O 1
ATOM 1608 N N . LEU A 1 200 ? 7.598 1.428 -20.497 1.00 91.19 200 LEU A N 1
ATOM 1609 C CA . LEU A 1 200 ? 8.612 1.812 -19.519 1.00 91.19 200 LEU A CA 1
ATOM 1610 C C . LEU A 1 200 ? 9.844 0.900 -19.597 1.00 91.19 200 LEU A C 1
ATOM 1612 O O . LEU A 1 200 ? 9.711 -0.303 -19.827 1.00 91.19 200 LEU A O 1
ATOM 1616 N N . PRO A 1 201 ? 11.045 1.411 -19.279 1.00 90.81 201 PRO A N 1
ATOM 1617 C CA . PRO A 1 201 ? 12.222 0.570 -19.094 1.00 90.81 201 PRO A CA 1
ATOM 1618 C C . PRO A 1 201 ? 12.023 -0.470 -17.983 1.00 90.81 201 PRO A C 1
ATOM 1620 O O . PRO A 1 201 ? 11.464 -0.160 -16.930 1.00 90.81 201 PRO A O 1
ATOM 1623 N N . ALA A 1 202 ? 12.586 -1.670 -18.156 1.00 89.19 202 ALA A N 1
ATOM 1624 C CA . ALA A 1 202 ? 12.463 -2.785 -17.207 1.00 89.19 202 ALA A CA 1
ATOM 1625 C C . ALA A 1 202 ? 12.789 -2.405 -15.746 1.00 89.19 202 ALA A C 1
ATOM 1627 O O . ALA A 1 202 ? 12.088 -2.792 -14.811 1.00 89.19 202 ALA A O 1
ATOM 1628 N N . LYS A 1 203 ? 13.826 -1.580 -15.544 1.00 88.94 203 LYS A N 1
ATOM 1629 C CA . LYS A 1 203 ? 14.210 -1.070 -14.219 1.00 88.94 203 LYS A CA 1
ATOM 1630 C C . LYS A 1 203 ? 13.109 -0.224 -13.574 1.00 88.94 203 LYS A C 1
ATOM 1632 O O . LYS A 1 203 ? 12.871 -0.340 -12.375 1.00 88.94 203 LYS A O 1
ATOM 1637 N N . VAL A 1 204 ? 12.450 0.624 -14.366 1.00 92.50 204 VAL A N 1
ATOM 1638 C CA . VAL A 1 204 ? 11.332 1.452 -13.903 1.00 92.50 204 VAL A CA 1
ATOM 1639 C C . VAL A 1 204 ? 10.146 0.558 -13.571 1.00 92.50 204 VAL A C 1
ATOM 1641 O O . VAL A 1 204 ? 9.622 0.684 -12.468 1.00 92.50 204 VAL A O 1
ATOM 1644 N N . GLN A 1 205 ? 9.786 -0.372 -14.469 1.00 93.19 205 GLN A N 1
ATOM 1645 C CA . GLN A 1 205 ? 8.689 -1.325 -14.262 1.00 93.19 205 GLN A CA 1
ATOM 1646 C C . GLN A 1 205 ? 8.814 -2.051 -12.922 1.00 93.19 205 GLN A C 1
ATOM 1648 O O . GLN A 1 205 ? 7.899 -2.015 -12.107 1.00 93.19 205 GLN A O 1
ATOM 1653 N N . SER A 1 206 ? 9.980 -2.645 -12.668 1.00 90.81 206 SER A N 1
ATOM 1654 C CA . SER A 1 206 ? 10.293 -3.311 -11.404 1.00 90.81 206 SER A CA 1
ATOM 1655 C C . SER A 1 206 ? 10.105 -2.378 -10.203 1.00 90.81 206 SER A C 1
ATOM 1657 O O . SER A 1 206 ? 9.324 -2.671 -9.303 1.00 90.81 206 SER A O 1
ATOM 1659 N N . TRP A 1 207 ? 10.761 -1.215 -10.197 1.00 92.81 207 TRP A N 1
ATOM 1660 C CA . TRP A 1 207 ? 10.788 -0.345 -9.019 1.00 92.81 207 TRP A CA 1
ATOM 1661 C C . TRP A 1 207 ? 9.436 0.281 -8.685 1.00 92.81 207 TRP A C 1
ATOM 1663 O O . TRP A 1 207 ? 9.068 0.345 -7.509 1.00 92.81 207 TRP A O 1
ATOM 1673 N N . TYR A 1 208 ? 8.700 0.767 -9.688 1.00 95.81 208 TYR A N 1
ATOM 1674 C CA . TYR A 1 208 ? 7.426 1.430 -9.422 1.00 95.81 208 TYR A CA 1
ATOM 1675 C C . TYR A 1 208 ? 6.372 0.422 -8.951 1.00 95.81 208 TYR A C 1
ATOM 1677 O O . TYR A 1 208 ? 5.577 0.772 -8.083 1.00 95.81 208 TYR A O 1
ATOM 1685 N N . VAL A 1 209 ? 6.388 -0.821 -9.457 1.00 95.75 209 VAL A N 1
ATOM 1686 C CA . VAL A 1 209 ? 5.455 -1.875 -9.027 1.00 95.75 209 VAL A CA 1
ATOM 1687 C C . VAL A 1 209 ? 5.636 -2.181 -7.542 1.00 95.75 209 VAL A C 1
ATOM 1689 O O . VAL A 1 209 ? 4.662 -2.172 -6.787 1.00 95.75 209 VAL A O 1
ATOM 1692 N N . CYS A 1 210 ? 6.886 -2.355 -7.107 1.00 93.50 210 CYS A N 1
ATOM 1693 C CA . CYS A 1 210 ? 7.256 -2.537 -5.704 1.00 93.50 210 CYS A CA 1
ATOM 1694 C C . CYS A 1 210 ? 6.778 -1.363 -4.832 1.00 93.50 210 CYS A C 1
ATOM 1696 O O . CYS A 1 210 ? 6.104 -1.530 -3.814 1.00 93.50 210 CYS A O 1
ATOM 1698 N N . LEU A 1 211 ? 7.105 -0.133 -5.239 1.00 95.69 211 LEU A N 1
ATOM 1699 C CA . LEU A 1 211 ? 6.766 1.069 -4.478 1.00 95.69 211 LEU A CA 1
ATOM 1700 C C . LEU A 1 211 ? 5.256 1.290 -4.378 1.00 95.69 211 LEU A C 1
ATOM 1702 O O . LEU A 1 211 ? 4.753 1.517 -3.277 1.00 95.69 211 LEU A O 1
ATOM 1706 N N . LEU A 1 212 ? 4.549 1.194 -5.504 1.00 97.56 212 LEU A N 1
ATOM 1707 C CA . LEU A 1 212 ? 3.117 1.445 -5.577 1.00 97.56 212 LEU A CA 1
ATOM 1708 C C . LEU A 1 212 ? 2.325 0.372 -4.838 1.00 97.56 212 LEU A C 1
ATOM 1710 O O . LEU A 1 212 ? 1.447 0.711 -4.054 1.00 97.56 212 LEU A O 1
ATOM 1714 N N . GLY A 1 213 ? 2.662 -0.908 -5.013 1.00 97.25 213 GLY A N 1
ATOM 1715 C CA . GLY A 1 213 ? 1.951 -1.990 -4.332 1.00 97.25 213 GLY A CA 1
ATOM 1716 C C . GLY A 1 213 ? 2.048 -1.887 -2.810 1.00 97.25 213 GLY A C 1
ATOM 1717 O O . GLY A 1 213 ? 1.064 -2.123 -2.107 1.00 97.25 213 GLY A O 1
ATOM 1718 N N . HIS A 1 214 ? 3.207 -1.461 -2.298 1.00 96.75 214 HIS A N 1
ATOM 1719 C CA . HIS A 1 214 ? 3.401 -1.243 -0.866 1.00 96.75 214 HIS A CA 1
ATOM 1720 C C . HIS A 1 214 ? 2.699 0.037 -0.384 1.00 96.75 214 HIS A C 1
ATOM 1722 O O . HIS A 1 214 ? 2.144 0.044 0.711 1.00 96.75 214 HIS A O 1
ATOM 1728 N N . TRP A 1 215 ? 2.717 1.116 -1.178 1.00 98.12 215 TRP A N 1
ATOM 1729 C CA . TRP A 1 215 ? 1.968 2.340 -0.875 1.00 98.12 215 TRP A CA 1
ATOM 1730 C C . TRP A 1 215 ? 0.468 2.061 -0.767 1.00 98.12 215 TRP A C 1
ATOM 1732 O O . TRP A 1 215 ? -0.157 2.438 0.219 1.00 98.12 215 TRP A O 1
ATOM 1742 N N . LEU A 1 216 ? -0.102 1.352 -1.741 1.00 98.44 216 LEU A N 1
ATOM 1743 C CA . LEU A 1 216 ? -1.531 1.056 -1.777 1.00 98.44 216 LEU A CA 1
ATOM 1744 C C . LEU A 1 216 ? -1.970 0.150 -0.622 1.00 98.44 216 LEU A C 1
ATOM 1746 O O . LEU A 1 216 ? -3.045 0.368 -0.068 1.00 98.44 216 LEU A O 1
ATOM 1750 N N . LEU A 1 217 ? -1.125 -0.798 -0.194 1.00 98.19 217 LEU A N 1
ATOM 1751 C CA . LEU A 1 217 ? -1.380 -1.544 1.040 1.00 98.19 217 LEU A CA 1
ATOM 1752 C C . LEU A 1 217 ? -1.484 -0.596 2.242 1.00 98.19 217 LEU A C 1
ATOM 1754 O O . LEU A 1 217 ? -2.440 -0.687 3.004 1.00 98.19 217 LEU A O 1
ATOM 1758 N N . ALA A 1 218 ? -0.533 0.330 2.398 1.00 98.25 218 ALA A N 1
ATOM 1759 C CA . ALA A 1 218 ? -0.574 1.299 3.490 1.00 98.25 218 ALA A CA 1
ATOM 1760 C C . ALA A 1 218 ? -1.832 2.181 3.432 1.00 98.25 218 ALA A C 1
ATOM 1762 O O . ALA A 1 218 ? -2.427 2.450 4.467 1.00 98.25 218 ALA A O 1
ATOM 1763 N N . VAL A 1 219 ? -2.281 2.592 2.242 1.00 98.56 219 VAL A N 1
ATOM 1764 C CA . VAL A 1 219 ? -3.530 3.358 2.082 1.00 98.56 219 VAL A CA 1
ATOM 1765 C C . VAL A 1 219 ? -4.740 2.572 2.591 1.00 98.56 219 VAL A C 1
ATOM 1767 O O . VAL A 1 219 ? -5.546 3.119 3.343 1.00 98.56 219 VAL A O 1
ATOM 1770 N N . MET A 1 220 ? -4.858 1.293 2.227 1.00 98.38 220 MET A N 1
ATOM 1771 C CA . MET A 1 220 ? -5.965 0.451 2.694 1.00 98.38 220 MET A CA 1
ATOM 1772 C C . MET A 1 220 ? -5.874 0.177 4.206 1.00 98.38 220 MET A C 1
ATOM 1774 O O . MET A 1 220 ? -6.879 0.277 4.902 1.00 98.38 220 MET A O 1
ATOM 1778 N N . MET A 1 221 ? -4.672 -0.057 4.743 1.00 98.31 221 MET A N 1
ATOM 1779 C CA . MET A 1 221 ? -4.449 -0.198 6.190 1.00 98.31 221 MET A CA 1
ATOM 1780 C C . MET A 1 221 ? -4.765 1.088 6.968 1.00 98.31 221 MET A C 1
ATOM 1782 O O . MET A 1 221 ? -5.289 1.022 8.077 1.00 98.31 221 MET A O 1
ATOM 1786 N N . LEU A 1 222 ? -4.464 2.263 6.404 1.00 98.50 222 LEU A N 1
ATOM 1787 C CA . LEU A 1 222 ? -4.845 3.543 6.999 1.00 98.50 222 LEU A CA 1
ATOM 1788 C C . LEU A 1 222 ? -6.370 3.681 7.054 1.00 98.50 222 LEU A C 1
ATOM 1790 O O . LEU A 1 222 ? -6.900 4.115 8.073 1.00 98.50 222 LEU A O 1
ATOM 1794 N N . ALA A 1 223 ? -7.072 3.302 5.983 1.00 98.38 223 ALA A N 1
ATOM 1795 C CA . ALA A 1 223 ? -8.531 3.331 5.960 1.00 98.38 223 ALA A CA 1
ATOM 1796 C C . ALA A 1 223 ? -9.130 2.438 7.061 1.00 98.38 223 ALA A C 1
ATOM 1798 O O . ALA A 1 223 ? -10.040 2.870 7.766 1.00 98.38 223 ALA A O 1
ATOM 1799 N N . ASP A 1 224 ? -8.574 1.242 7.262 1.00 97.44 224 ASP A N 1
ATOM 1800 C CA . ASP A 1 224 ? -8.988 0.331 8.334 1.00 97.44 224 ASP A CA 1
ATOM 1801 C C . ASP A 1 224 ? -8.696 0.881 9.728 1.00 97.44 224 ASP A C 1
ATOM 1803 O O . ASP A 1 224 ? -9.568 0.832 10.594 1.00 97.44 224 ASP A O 1
ATOM 1807 N N . ALA A 1 225 ? -7.515 1.468 9.940 1.00 97.62 225 ALA A N 1
ATOM 1808 C CA . ALA A 1 225 ? -7.165 2.091 11.214 1.00 97.62 225 ALA A CA 1
ATOM 1809 C C . ALA A 1 225 ? -8.109 3.257 11.561 1.00 97.62 225 ALA A C 1
ATOM 1811 O O . ALA A 1 225 ? -8.564 3.355 12.699 1.00 97.62 225 ALA A O 1
ATOM 1812 N N . ILE A 1 226 ? -8.441 4.110 10.583 1.00 98.25 226 ILE A N 1
ATOM 1813 C CA . ILE A 1 226 ? -9.393 5.217 10.770 1.00 98.25 226 ILE A CA 1
ATOM 1814 C C . ILE A 1 226 ? -10.793 4.674 11.071 1.00 98.25 226 ILE A C 1
ATOM 1816 O O . ILE A 1 226 ? -11.413 5.124 12.031 1.00 98.25 226 ILE A O 1
ATOM 1820 N N . SER A 1 227 ? -11.267 3.689 10.296 1.00 97.69 227 SER A N 1
ATOM 1821 C CA . SER A 1 227 ? -12.564 3.035 10.527 1.00 97.69 227 SER A CA 1
ATOM 1822 C C . SER A 1 227 ? -12.656 2.504 11.953 1.00 97.69 227 SER A C 1
ATOM 1824 O O . SER A 1 227 ? -13.593 2.833 12.668 1.00 97.69 227 SER A O 1
ATOM 1826 N N . LEU A 1 228 ? -11.639 1.760 12.402 1.00 96.56 228 LEU A N 1
ATOM 1827 C CA . LEU A 1 228 ? -11.589 1.199 13.748 1.00 96.56 228 LEU A CA 1
ATOM 1828 C C . LEU A 1 228 ? -11.666 2.290 14.826 1.00 96.56 228 LEU A C 1
ATOM 1830 O O . LEU A 1 228 ? -12.411 2.150 15.793 1.00 96.56 228 LEU A O 1
ATOM 1834 N N . MET A 1 229 ? -10.910 3.377 14.673 1.00 96.69 229 MET A N 1
ATOM 1835 C CA . MET A 1 229 ? -10.908 4.485 15.633 1.00 96.69 229 MET A CA 1
ATOM 1836 C C . MET A 1 229 ? -12.253 5.215 15.692 1.00 96.69 229 MET A C 1
ATOM 1838 O O . MET A 1 229 ? -12.707 5.563 16.785 1.00 96.69 229 MET A O 1
ATOM 1842 N N . ASP A 1 230 ? -12.893 5.419 14.541 1.00 97.38 230 ASP A N 1
ATOM 1843 C CA . ASP A 1 230 ? -14.212 6.044 14.444 1.00 97.38 230 ASP A CA 1
ATOM 1844 C C . ASP A 1 230 ? -15.298 5.137 15.050 1.00 97.38 230 ASP A C 1
ATOM 1846 O O . ASP A 1 230 ? -16.091 5.588 15.882 1.00 97.38 230 ASP A O 1
ATOM 1850 N N . ASP A 1 231 ? -15.281 3.843 14.722 1.00 96.25 231 ASP A N 1
ATOM 1851 C CA . ASP A 1 231 ? -16.257 2.853 15.191 1.00 96.25 231 ASP A CA 1
ATOM 1852 C C . ASP A 1 231 ? -16.165 2.623 16.711 1.00 96.25 231 ASP A C 1
ATOM 1854 O O . ASP A 1 231 ? -17.185 2.488 17.393 1.00 96.25 231 ASP A O 1
ATOM 1858 N N . GLN A 1 232 ? -14.950 2.659 17.273 1.00 95.94 232 GLN A N 1
ATOM 1859 C CA . GLN A 1 232 ? -14.700 2.550 18.718 1.00 95.94 232 GLN A CA 1
ATOM 1860 C C . GLN A 1 232 ? -14.868 3.880 19.475 1.00 95.94 232 GLN A C 1
ATOM 1862 O O . GLN A 1 232 ? -14.637 3.934 20.683 1.00 95.94 232 GLN A O 1
ATOM 1867 N N . ARG A 1 233 ? -15.288 4.961 18.796 1.00 95.62 233 ARG A N 1
ATOM 1868 C CA . ARG A 1 233 ? -15.471 6.309 19.377 1.00 95.62 233 ARG A CA 1
ATOM 1869 C C . ARG A 1 233 ? -14.201 6.866 20.033 1.00 95.62 233 ARG A C 1
ATOM 1871 O O . ARG A 1 233 ? -14.264 7.588 21.031 1.00 95.62 233 ARG A O 1
ATOM 1878 N N . LEU A 1 234 ? -13.046 6.520 19.474 1.00 94.06 234 LEU A N 1
ATOM 1879 C CA . LEU A 1 234 ? -11.734 6.959 19.943 1.00 94.06 234 LEU A CA 1
ATOM 1880 C C . LEU A 1 234 ? -11.242 8.217 19.226 1.00 94.06 234 LEU A C 1
ATOM 1882 O O . LEU A 1 234 ? -10.365 8.902 19.737 1.00 94.06 234 LEU A O 1
ATOM 1886 N N . SER A 1 235 ? -11.792 8.534 18.060 1.00 94.94 235 SER A N 1
ATOM 1887 C CA . SER A 1 235 ? -11.563 9.806 17.376 1.00 94.94 235 SER A CA 1
ATOM 1888 C C . SER A 1 235 ? -12.521 10.900 17.867 1.00 94.94 235 SER A C 1
ATOM 1890 O O . SER A 1 235 ? -13.472 10.641 18.613 1.00 94.94 235 SER A O 1
ATOM 1892 N N . LEU A 1 236 ? -12.278 12.152 17.461 1.00 97.00 236 LEU A N 1
ATOM 1893 C CA . LEU A 1 236 ? -13.177 13.252 17.809 1.00 97.00 236 LEU A CA 1
ATOM 1894 C C . LEU A 1 236 ? -14.523 13.092 17.072 1.00 97.00 236 LEU A C 1
ATOM 1896 O O . LEU A 1 236 ? -14.531 13.019 15.841 1.00 97.00 236 LEU A O 1
ATOM 1900 N N . PRO A 1 237 ? -15.680 13.129 17.768 1.00 97.06 237 PRO A N 1
ATOM 1901 C CA . PRO A 1 237 ? -16.986 12.865 17.151 1.00 97.06 237 PRO A CA 1
ATOM 1902 C C . PRO A 1 237 ? -17.325 13.767 15.958 1.00 97.06 237 PRO A C 1
ATOM 1904 O O . PRO A 1 237 ? -17.942 13.322 14.990 1.00 97.06 237 PRO A O 1
ATOM 1907 N N . ARG A 1 238 ? -16.916 15.041 16.014 1.00 96.94 238 ARG A N 1
ATOM 1908 C CA . ARG A 1 238 ? -17.120 16.002 14.922 1.00 96.94 238 ARG A CA 1
ATOM 1909 C C . ARG A 1 238 ? -16.343 15.602 13.667 1.00 96.94 238 ARG A C 1
ATOM 1911 O O . ARG A 1 238 ? -16.905 15.636 12.575 1.00 96.94 238 ARG A O 1
ATOM 1918 N N . GLU A 1 239 ? -15.087 15.203 13.833 1.00 97.12 239 GLU A N 1
ATOM 1919 C CA . GLU A 1 239 ? -14.209 14.819 12.727 1.00 97.12 239 GLU A CA 1
ATOM 1920 C C . GLU A 1 239 ? -14.631 13.472 12.129 1.00 97.12 239 GLU A C 1
ATOM 1922 O O . GLU A 1 239 ? -14.730 13.352 10.908 1.00 97.12 239 GLU A O 1
ATOM 1927 N N . ALA A 1 240 ? -15.004 12.498 12.967 1.00 97.19 240 ALA A N 1
ATOM 1928 C CA . ALA A 1 240 ? -15.584 11.227 12.525 1.00 97.19 240 ALA A CA 1
ATOM 1929 C C . ALA A 1 240 ? -16.868 11.436 11.700 1.00 97.19 240 ALA A C 1
ATOM 1931 O O . ALA A 1 240 ? -17.047 10.838 10.638 1.00 97.19 240 ALA A O 1
ATOM 1932 N N . CYS A 1 241 ? -17.748 12.344 12.143 1.00 97.25 241 CYS A N 1
ATOM 1933 C CA . CYS A 1 241 ? -18.948 12.716 11.393 1.00 97.25 241 CYS A CA 1
ATOM 1934 C C . CYS A 1 241 ? -18.599 13.345 10.033 1.00 97.25 241 CYS A C 1
ATOM 1936 O O . CYS A 1 241 ? -19.173 12.962 9.014 1.00 97.25 241 CYS A O 1
ATOM 1938 N N . GLY A 1 242 ? -17.613 14.249 9.994 1.00 97.25 242 GLY A N 1
ATOM 1939 C CA . GLY A 1 242 ? -17.113 14.839 8.750 1.00 97.25 242 GLY A CA 1
ATOM 1940 C C . GLY A 1 242 ? -16.543 13.797 7.784 1.00 97.25 242 GLY A C 1
ATOM 1941 O O . GLY A 1 242 ? -16.889 13.791 6.603 1.00 97.25 242 GLY A O 1
ATOM 1942 N N . ARG A 1 243 ? -15.729 12.857 8.283 1.00 97.25 243 ARG A N 1
ATOM 1943 C CA . ARG A 1 243 ? -15.191 11.740 7.487 1.00 97.25 243 ARG A CA 1
ATOM 1944 C C . ARG A 1 243 ? -16.292 10.850 6.920 1.00 97.25 243 ARG A C 1
ATOM 1946 O O . ARG A 1 243 ? -16.211 10.479 5.751 1.00 97.25 243 ARG A O 1
ATOM 1953 N N . LYS A 1 244 ? -17.321 10.546 7.717 1.00 97.06 244 LYS A N 1
ATOM 1954 C CA . LYS A 1 244 ? -18.487 9.766 7.283 1.00 97.06 244 LYS A CA 1
ATOM 1955 C C . LYS A 1 244 ? -19.302 10.501 6.219 1.00 97.06 244 LYS A C 1
ATOM 1957 O O . LYS A 1 244 ? -19.688 9.889 5.231 1.00 97.06 244 LYS A O 1
ATOM 1962 N N . ALA A 1 245 ? -19.526 11.804 6.387 1.00 97.06 245 ALA A N 1
ATOM 1963 C CA . ALA A 1 245 ? -20.250 12.622 5.415 1.00 97.06 245 ALA A CA 1
ATOM 1964 C C . ALA A 1 245 ? -19.540 12.692 4.050 1.00 97.06 245 ALA A C 1
ATOM 1966 O O . ALA A 1 245 ? -20.203 12.772 3.021 1.00 97.06 245 ALA A O 1
ATOM 1967 N N . MET A 1 246 ? -18.205 12.633 4.038 1.00 95.88 246 MET A N 1
ATOM 1968 C CA . MET A 1 246 ? -17.394 12.596 2.812 1.00 95.88 246 MET A CA 1
ATOM 1969 C C . MET A 1 246 ? -17.112 11.179 2.287 1.00 95.88 246 MET A C 1
ATOM 1971 O O . MET A 1 246 ? -16.368 11.040 1.320 1.00 95.88 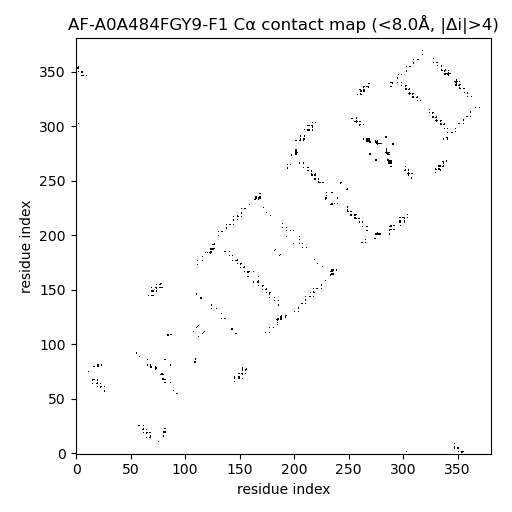246 MET A O 1
ATOM 1975 N N . ASP A 1 247 ? -17.633 10.134 2.939 1.00 96.56 247 ASP A N 1
ATOM 1976 C CA . ASP A 1 247 ? -17.330 8.729 2.632 1.00 96.56 247 ASP A CA 1
ATOM 1977 C C . ASP A 1 247 ? -15.813 8.430 2.556 1.00 96.56 247 ASP A C 1
ATOM 1979 O O . ASP A 1 247 ? -15.342 7.638 1.737 1.00 96.56 247 ASP A O 1
ATOM 1983 N N . LEU A 1 248 ? -15.009 9.097 3.400 1.00 97.50 248 LEU A N 1
ATOM 1984 C CA . LEU A 1 248 ? -13.545 9.106 3.271 1.00 97.50 248 LEU A CA 1
ATOM 1985 C C . LEU A 1 248 ? -12.949 7.693 3.322 1.00 97.50 248 LEU A C 1
ATOM 1987 O O . LEU A 1 248 ? -12.104 7.344 2.499 1.00 97.50 248 LEU A O 1
ATOM 1991 N N . VAL A 1 249 ? -13.376 6.882 4.291 1.00 97.75 249 VAL A N 1
ATOM 1992 C CA . VAL A 1 249 ? -12.847 5.526 4.498 1.00 97.75 249 VAL A CA 1
ATOM 1993 C C . VAL A 1 249 ? -13.158 4.634 3.297 1.00 97.75 249 VAL A C 1
ATOM 1995 O O . VAL A 1 249 ? -12.256 3.969 2.781 1.00 97.75 249 VAL A O 1
ATOM 1998 N N . ALA A 1 250 ? -14.401 4.638 2.809 1.00 95.69 250 ALA A N 1
ATOM 1999 C CA . ALA A 1 250 ? -14.757 3.818 1.658 1.00 95.69 250 ALA A CA 1
ATOM 2000 C C . ALA A 1 250 ? -14.095 4.337 0.377 1.00 95.69 250 ALA A C 1
ATOM 2002 O O . ALA A 1 250 ? -13.660 3.532 -0.444 1.00 95.69 250 ALA A O 1
ATOM 2003 N N . HIS A 1 251 ? -13.921 5.655 0.226 1.00 96.56 251 HIS A N 1
ATOM 2004 C CA . HIS A 1 251 ? -13.145 6.228 -0.871 1.00 96.56 251 HIS A CA 1
ATOM 2005 C C . HIS A 1 251 ? -11.690 5.734 -0.867 1.00 96.56 251 HIS A C 1
ATOM 2007 O O . HIS A 1 251 ? -11.195 5.295 -1.905 1.00 96.56 251 HIS A O 1
ATOM 2013 N N . LEU A 1 252 ? -11.008 5.748 0.286 1.00 97.75 252 LEU A N 1
ATOM 2014 C CA . LEU A 1 252 ? -9.634 5.242 0.406 1.00 97.75 252 LEU A CA 1
ATOM 2015 C C . LEU A 1 252 ? -9.547 3.748 0.061 1.00 97.75 252 LEU A C 1
ATOM 2017 O O . LEU A 1 252 ? -8.676 3.356 -0.720 1.00 97.75 252 LEU A O 1
ATOM 2021 N N . ARG A 1 253 ? -10.465 2.922 0.587 1.00 96.81 253 ARG A N 1
ATOM 2022 C CA . ARG A 1 253 ? -10.520 1.478 0.288 1.00 96.81 253 ARG A CA 1
ATOM 2023 C C . ARG A 1 253 ? -10.798 1.208 -1.189 1.00 96.81 253 ARG A C 1
ATOM 2025 O O . ARG A 1 253 ? -10.088 0.412 -1.802 1.00 96.81 253 ARG A O 1
ATOM 2032 N N . ARG A 1 254 ? -11.792 1.878 -1.780 1.00 94.88 254 ARG A N 1
ATOM 2033 C CA . ARG A 1 254 ? -12.193 1.701 -3.185 1.00 94.88 254 ARG A CA 1
ATOM 2034 C C . ARG A 1 254 ? -11.079 2.129 -4.135 1.00 94.88 254 ARG A C 1
ATOM 2036 O O . ARG A 1 254 ? -10.657 1.348 -4.977 1.00 94.88 254 ARG A O 1
ATOM 2043 N N . THR A 1 255 ? -10.539 3.332 -3.959 1.00 96.00 255 THR A N 1
ATOM 2044 C CA . THR A 1 255 ? -9.439 3.829 -4.798 1.00 96.00 255 THR A CA 1
ATOM 2045 C C . THR A 1 255 ? -8.193 2.954 -4.646 1.00 96.00 255 THR A C 1
ATOM 2047 O O . THR A 1 255 ? -7.583 2.573 -5.644 1.00 96.00 255 THR A O 1
ATOM 2050 N N . GLY A 1 256 ? -7.844 2.575 -3.410 1.00 97.50 256 GLY A N 1
ATOM 2051 C CA . GLY A 1 256 ? -6.718 1.685 -3.126 1.00 97.50 256 GLY A CA 1
ATOM 2052 C C . GLY A 1 256 ? -6.859 0.322 -3.804 1.00 97.50 256 GLY A C 1
ATOM 2053 O O . GLY A 1 256 ? -5.981 -0.073 -4.568 1.00 97.50 256 GLY A O 1
ATOM 2054 N N . SER A 1 257 ? -7.978 -0.371 -3.581 1.00 98.06 257 SER A N 1
ATOM 2055 C CA . SER A 1 257 ? -8.246 -1.698 -4.156 1.00 98.06 257 SER A CA 1
ATOM 2056 C C . SER A 1 257 ? -8.312 -1.681 -5.687 1.00 98.06 257 SER A C 1
ATOM 2058 O O . SER A 1 257 ? -7.699 -2.541 -6.325 1.00 98.06 257 SER A O 1
ATOM 2060 N N . CYS A 1 258 ? -8.958 -0.680 -6.300 1.00 97.94 258 CYS A N 1
ATOM 2061 C CA . CYS A 1 258 ? -8.974 -0.513 -7.758 1.00 97.94 258 CYS A CA 1
ATOM 2062 C C . CYS A 1 258 ? -7.561 -0.368 -8.328 1.00 97.94 258 CYS A C 1
ATOM 2064 O O . CYS A 1 258 ? -7.187 -1.113 -9.236 1.00 97.94 258 CYS A O 1
ATOM 2066 N N . MET A 1 259 ? -6.738 0.506 -7.742 1.00 98.06 259 MET A N 1
ATOM 2067 C CA . MET A 1 259 ? -5.351 0.675 -8.178 1.00 98.06 259 MET A CA 1
ATOM 2068 C C . MET A 1 259 ? -4.495 -0.577 -7.936 1.00 98.06 259 MET A C 1
ATOM 2070 O O . MET A 1 259 ? -3.608 -0.867 -8.737 1.00 98.06 259 MET A O 1
ATOM 2074 N N . VAL A 1 260 ? -4.750 -1.345 -6.867 1.00 98.56 260 VAL A N 1
ATOM 2075 C CA . VAL A 1 260 ? -4.068 -2.630 -6.622 1.00 98.56 260 VAL A CA 1
ATOM 2076 C C . VAL A 1 260 ? -4.428 -3.646 -7.700 1.00 98.56 260 VAL A C 1
ATOM 2078 O O . VAL A 1 260 ? -3.543 -4.339 -8.198 1.00 98.56 260 VAL A O 1
ATOM 2081 N N . SER A 1 261 ? -5.697 -3.719 -8.099 1.00 98.31 261 SER A N 1
ATOM 2082 C CA . SER A 1 261 ? -6.123 -4.562 -9.218 1.00 98.31 261 SER A CA 1
ATOM 2083 C C . SER A 1 261 ? -5.484 -4.122 -10.538 1.00 98.31 261 SER A C 1
ATOM 2085 O O . SER A 1 261 ? -5.015 -4.963 -11.305 1.00 98.31 261 SER A O 1
ATOM 2087 N N . ASP A 1 262 ? -5.423 -2.817 -10.812 1.00 98.00 262 ASP A N 1
ATOM 2088 C CA . ASP A 1 262 ? -4.777 -2.300 -12.023 1.00 98.00 262 ASP A CA 1
ATOM 2089 C C . ASP A 1 262 ? -3.285 -2.649 -12.038 1.00 98.00 262 ASP A C 1
ATOM 2091 O O . ASP A 1 262 ? -2.764 -3.121 -13.051 1.00 98.00 262 ASP A O 1
ATOM 2095 N N . LEU A 1 263 ? -2.618 -2.502 -10.889 1.00 97.81 263 LEU A N 1
ATOM 2096 C CA . LEU A 1 263 ? -1.233 -2.910 -10.687 1.00 97.81 263 LEU A CA 1
ATOM 2097 C C . LEU A 1 263 ? -1.045 -4.418 -10.901 1.00 97.81 263 LEU A C 1
ATOM 2099 O O . LEU A 1 263 ? -0.106 -4.824 -11.586 1.00 97.81 263 LEU A O 1
ATOM 2103 N N . ALA A 1 264 ? -1.934 -5.246 -10.347 1.00 97.12 264 ALA A N 1
ATOM 2104 C CA . ALA A 1 264 ? -1.926 -6.696 -10.529 1.00 97.12 264 ALA A CA 1
ATOM 2105 C C . ALA A 1 264 ? -2.004 -7.055 -12.017 1.00 97.12 264 ALA A C 1
ATOM 2107 O O . ALA A 1 264 ? -1.181 -7.812 -12.527 1.00 97.12 264 ALA A O 1
ATOM 2108 N N . ARG A 1 265 ? -2.949 -6.440 -12.734 1.00 95.31 265 ARG A N 1
ATOM 2109 C CA . ARG A 1 265 ? -3.186 -6.682 -14.157 1.00 95.31 265 ARG A CA 1
ATOM 2110 C C . ARG A 1 265 ? -1.976 -6.344 -15.026 1.00 95.31 265 ARG A C 1
ATOM 2112 O O . ARG A 1 265 ? -1.683 -7.092 -15.953 1.00 95.31 265 ARG A O 1
ATOM 2119 N N . VAL A 1 266 ? -1.288 -5.230 -14.762 1.00 93.69 266 VAL A N 1
ATOM 2120 C CA . VAL A 1 266 ? -0.148 -4.817 -15.601 1.00 93.69 266 VAL A CA 1
ATOM 2121 C C . VAL A 1 266 ? 1.162 -5.510 -15.234 1.00 93.69 266 VAL A C 1
ATOM 2123 O O . VAL A 1 266 ? 1.995 -5.679 -16.112 1.00 93.69 266 VAL A O 1
ATOM 2126 N N . SER A 1 267 ? 1.347 -5.916 -13.973 1.00 92.69 267 SER A N 1
ATOM 2127 C CA . SER A 1 267 ? 2.631 -6.441 -13.475 1.00 92.69 267 SER A CA 1
ATOM 2128 C C . SER A 1 267 ? 2.797 -7.960 -13.581 1.00 92.69 267 SER A C 1
ATOM 2130 O O . SER A 1 267 ? 3.922 -8.459 -13.456 1.00 92.69 267 SER A O 1
ATOM 2132 N N . VAL A 1 268 ? 1.698 -8.695 -13.779 1.00 91.31 268 VAL A N 1
ATOM 2133 C CA . VAL A 1 268 ? 1.699 -10.150 -13.973 1.00 91.31 268 VAL A CA 1
ATOM 2134 C C . VAL A 1 268 ? 2.395 -10.525 -15.292 1.00 91.31 268 VAL A C 1
ATOM 2136 O O . VAL A 1 268 ? 2.153 -9.861 -16.302 1.00 91.31 268 VAL A O 1
ATOM 2139 N N . PRO A 1 269 ? 3.227 -11.589 -15.305 1.00 84.88 269 PRO A N 1
ATOM 2140 C CA . PRO A 1 269 ? 3.812 -12.119 -16.533 1.00 84.88 269 PRO A CA 1
ATOM 2141 C C . PRO A 1 269 ? 2.781 -12.377 -17.630 1.00 84.88 269 PRO A C 1
ATOM 2143 O O . PRO A 1 269 ? 1.716 -12.936 -17.365 1.00 84.88 269 PRO A O 1
ATOM 2146 N N . ARG A 1 270 ? 3.122 -11.999 -18.862 1.00 79.12 270 ARG A N 1
ATOM 2147 C CA . ARG A 1 270 ? 2.314 -12.255 -20.058 1.00 79.12 270 ARG A CA 1
ATOM 2148 C C . ARG A 1 270 ? 2.922 -13.393 -20.872 1.00 79.12 270 ARG A C 1
ATOM 2150 O O . ARG A 1 270 ? 4.119 -13.652 -20.779 1.00 79.12 270 ARG A O 1
ATOM 2157 N N . ASP A 1 271 ? 2.096 -14.045 -21.685 1.00 70.00 271 ASP A N 1
ATOM 2158 C CA . ASP A 1 271 ? 2.534 -15.142 -22.559 1.00 70.00 271 ASP A CA 1
ATOM 2159 C C . ASP A 1 271 ? 3.353 -14.653 -23.773 1.00 70.00 271 ASP A C 1
ATOM 2161 O O . ASP A 1 271 ? 3.969 -15.454 -24.473 1.00 70.00 271 ASP A O 1
ATOM 2165 N N . ASN A 1 272 ? 3.382 -13.340 -24.030 1.00 69.62 272 ASN A N 1
ATOM 2166 C CA . ASN A 1 272 ? 4.166 -12.719 -25.095 1.00 69.62 272 ASN A CA 1
ATOM 2167 C C . ASN A 1 272 ? 5.517 -12.171 -24.584 1.00 69.62 272 ASN A C 1
ATOM 2169 O O . ASN A 1 272 ? 5.745 -12.025 -23.387 1.00 69.62 272 ASN A O 1
ATOM 2173 N N . GLU A 1 273 ? 6.439 -11.843 -25.500 1.00 68.69 273 GLU A N 1
ATOM 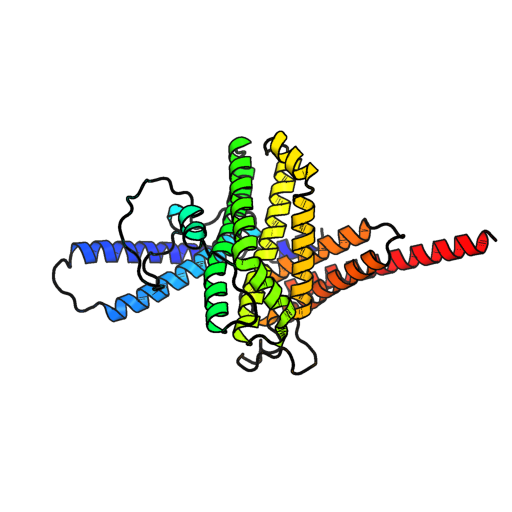2174 C CA . GLU A 1 273 ? 7.734 -11.232 -25.133 1.00 68.69 273 GLU A CA 1
ATOM 2175 C C . GLU A 1 273 ? 7.583 -9.812 -24.541 1.00 68.69 273 GLU A C 1
ATOM 2177 O O . GLU A 1 273 ? 8.521 -9.268 -23.954 1.00 68.69 273 GLU A O 1
ATOM 2182 N N . GLU A 1 274 ? 6.402 -9.199 -24.662 1.00 65.06 274 GLU A N 1
ATOM 2183 C CA . GLU A 1 274 ? 6.101 -7.882 -24.102 1.00 65.06 274 GLU A CA 1
ATOM 2184 C C . GLU A 1 274 ? 5.938 -7.949 -22.578 1.00 65.06 274 GLU A C 1
ATOM 2186 O O . GLU A 1 274 ? 5.104 -8.676 -22.046 1.00 65.06 274 GLU A O 1
ATOM 2191 N N . GLY A 1 275 ? 6.711 -7.137 -21.856 1.00 64.62 275 GLY A N 1
ATOM 2192 C CA . GLY A 1 275 ? 6.717 -7.143 -20.387 1.00 64.62 275 GLY A CA 1
ATOM 2193 C C . GLY A 1 275 ? 7.774 -8.066 -19.775 1.00 64.62 275 GLY A C 1
ATOM 2194 O O . GLY A 1 275 ? 7.966 -8.047 -18.558 1.00 64.62 275 GLY A O 1
ATOM 2195 N N . ARG A 1 276 ? 8.535 -8.802 -20.600 1.00 78.50 276 ARG A N 1
ATOM 2196 C CA . ARG A 1 276 ? 9.764 -9.452 -20.139 1.00 78.50 276 ARG A CA 1
ATOM 2197 C C . ARG A 1 276 ? 10.837 -8.420 -19.822 1.00 78.50 276 ARG A C 1
ATOM 2199 O O . ARG A 1 276 ? 11.177 -7.544 -20.614 1.00 78.50 276 ARG A O 1
ATOM 2206 N N . LEU A 1 277 ? 11.444 -8.585 -18.659 1.00 81.88 277 LEU A N 1
ATOM 2207 C CA . LEU A 1 277 ? 12.529 -7.753 -18.173 1.00 81.88 277 LEU A CA 1
ATOM 2208 C C . LEU A 1 277 ? 13.863 -8.324 -18.662 1.00 81.88 277 LEU A C 1
ATOM 2210 O O . LEU A 1 277 ? 14.576 -8.982 -17.913 1.00 81.88 277 LEU A O 1
ATOM 2214 N N . SER A 1 278 ? 14.206 -8.094 -19.930 1.00 76.31 278 SER A N 1
ATOM 2215 C CA . SER A 1 278 ? 15.386 -8.688 -20.592 1.00 76.31 278 SER A CA 1
ATOM 2216 C C . SER A 1 278 ? 16.727 -8.467 -19.873 1.00 76.31 278 SER A C 1
ATOM 2218 O O . SER A 1 278 ? 17.637 -9.272 -20.028 1.00 76.31 278 SER A O 1
ATOM 2220 N N . ALA A 1 279 ? 16.845 -7.412 -19.061 1.00 81.00 279 ALA A N 1
ATOM 2221 C CA . ALA A 1 279 ? 18.034 -7.114 -18.257 1.00 81.00 279 ALA A CA 1
ATOM 2222 C C . ALA A 1 279 ? 18.086 -7.842 -16.893 1.00 81.00 279 ALA A C 1
ATOM 2224 O O . ALA A 1 279 ? 19.017 -7.622 -16.119 1.00 81.00 279 ALA A O 1
ATOM 2225 N N . TYR A 1 280 ? 17.076 -8.648 -16.556 1.00 82.19 280 TYR A N 1
ATOM 2226 C CA . TYR A 1 280 ? 16.955 -9.332 -15.269 1.00 82.19 280 TYR A CA 1
ATOM 2227 C C . TYR A 1 280 ? 17.303 -10.819 -15.383 1.00 82.19 280 TYR A C 1
ATOM 2229 O O . TYR A 1 280 ? 17.193 -11.428 -16.443 1.00 82.19 280 TYR A O 1
ATOM 2237 N N . HIS A 1 281 ? 17.688 -11.408 -14.249 1.00 83.06 281 HIS A N 1
ATOM 2238 C CA . HIS A 1 281 ? 17.943 -12.843 -14.128 1.00 83.06 281 HIS A CA 1
ATOM 2239 C C . HIS A 1 281 ? 16.693 -13.670 -14.479 1.00 83.06 281 HIS A C 1
ATOM 2241 O O . HIS A 1 281 ? 15.577 -13.277 -14.128 1.00 83.06 281 HIS A O 1
ATOM 2247 N N . ASP A 1 282 ? 16.878 -14.848 -15.088 1.00 80.31 282 ASP A N 1
ATOM 2248 C CA . ASP A 1 282 ? 15.784 -15.689 -15.603 1.00 80.31 282 ASP A CA 1
ATOM 2249 C C . ASP A 1 282 ? 14.708 -16.016 -14.558 1.00 80.31 282 ASP A C 1
ATOM 2251 O O . ASP A 1 282 ? 13.521 -16.017 -14.862 1.00 80.31 282 ASP A O 1
ATOM 2255 N N . ALA A 1 283 ? 15.100 -16.165 -13.293 1.00 77.25 283 ALA A N 1
ATOM 2256 C CA . ALA A 1 283 ? 14.179 -16.405 -12.178 1.00 77.25 283 ALA A CA 1
ATOM 2257 C C . ALA A 1 283 ? 13.125 -15.295 -11.941 1.00 77.25 283 ALA A C 1
ATOM 2259 O O . ALA A 1 283 ? 12.118 -15.546 -11.280 1.00 77.25 283 ALA A O 1
ATOM 2260 N N . VAL A 1 284 ? 13.355 -14.063 -12.415 1.00 81.50 284 VAL A N 1
ATOM 2261 C CA . VAL A 1 284 ? 12.460 -12.908 -12.184 1.00 81.50 284 VAL A CA 1
ATOM 2262 C C . VAL A 1 284 ? 12.148 -12.109 -13.452 1.00 81.50 284 VAL A C 1
ATOM 2264 O O . VAL A 1 284 ? 11.411 -11.127 -13.385 1.00 81.50 284 VAL A O 1
ATOM 2267 N N . ARG A 1 285 ? 12.683 -12.508 -14.613 1.00 84.00 285 ARG A N 1
ATOM 2268 C CA . ARG A 1 285 ? 12.543 -11.751 -15.867 1.00 84.00 285 ARG A CA 1
ATOM 2269 C C . ARG A 1 285 ? 11.145 -11.783 -16.473 1.00 84.00 285 ARG A C 1
ATOM 2271 O O . ARG A 1 285 ? 10.859 -10.983 -17.353 1.00 84.00 285 ARG A O 1
ATOM 2278 N N . GLU A 1 286 ? 10.296 -12.719 -16.062 1.00 81.50 286 GLU A N 1
ATOM 2279 C CA . GLU A 1 286 ? 8.983 -12.924 -16.685 1.00 81.50 286 GLU A CA 1
ATOM 2280 C C . GLU A 1 286 ? 7.978 -11.811 -16.366 1.00 81.50 286 GLU A C 1
ATOM 2282 O O . GLU A 1 286 ? 7.000 -11.660 -17.087 1.00 81.50 286 GLU A O 1
ATOM 2287 N N . GLY A 1 287 ? 8.211 -11.011 -15.324 1.00 83.00 287 GLY A N 1
ATOM 2288 C CA . GLY A 1 287 ? 7.372 -9.850 -15.043 1.00 83.00 287 GLY A CA 1
ATOM 2289 C C . GLY A 1 287 ? 7.838 -9.051 -13.833 1.00 83.00 287 GLY A C 1
ATOM 2290 O O . GLY A 1 287 ? 8.425 -9.591 -12.892 1.00 83.00 287 GLY A O 1
ATOM 2291 N N . ALA A 1 288 ? 7.529 -7.752 -13.836 1.00 86.88 288 ALA A N 1
ATOM 2292 C CA . ALA A 1 288 ? 7.883 -6.813 -12.768 1.00 86.88 288 ALA A CA 1
ATOM 2293 C C . ALA A 1 288 ? 7.414 -7.261 -11.382 1.00 86.88 288 ALA A C 1
ATOM 2295 O O . ALA A 1 288 ? 8.138 -7.075 -10.402 1.00 86.88 288 ALA A O 1
ATOM 2296 N N . LEU A 1 289 ? 6.269 -7.941 -11.309 1.00 91.12 289 LEU A N 1
ATOM 2297 C CA . LEU A 1 289 ? 5.745 -8.524 -10.078 1.00 91.12 289 LEU A CA 1
ATOM 2298 C C . LEU A 1 289 ? 6.744 -9.459 -9.373 1.00 91.12 289 LEU A C 1
ATOM 2300 O O . LEU A 1 289 ? 6.827 -9.477 -8.145 1.00 91.12 289 LEU A O 1
ATOM 2304 N N . LEU A 1 290 ? 7.533 -10.225 -10.133 1.00 88.56 290 LEU A N 1
ATOM 2305 C CA . LEU A 1 290 ? 8.459 -11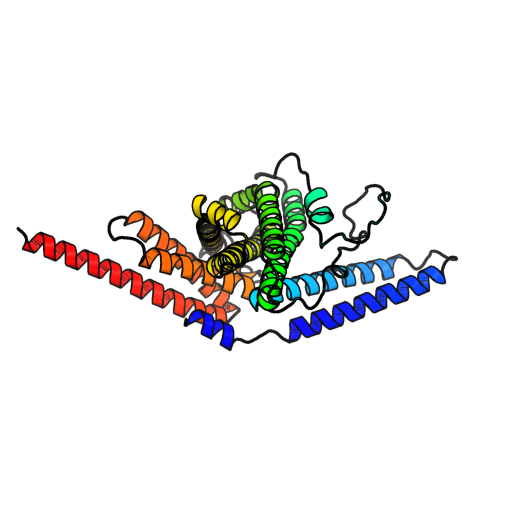.220 -9.580 1.00 88.56 290 LEU A CA 1
ATOM 2306 C C . LEU A 1 290 ? 9.748 -10.599 -9.028 1.00 88.56 290 LEU A C 1
ATOM 2308 O O . LEU A 1 290 ? 10.482 -11.265 -8.289 1.00 88.56 290 LEU A O 1
ATOM 2312 N N . THR A 1 291 ? 10.007 -9.327 -9.337 1.00 87.38 291 THR A N 1
ATOM 2313 C CA . THR A 1 291 ? 11.213 -8.612 -8.900 1.00 87.38 291 THR A CA 1
ATOM 2314 C C . THR A 1 291 ? 11.158 -8.146 -7.448 1.00 87.38 291 THR A C 1
ATOM 2316 O O . THR A 1 291 ? 12.200 -7.813 -6.891 1.00 87.38 291 THR A O 1
ATOM 2319 N N . GLU A 1 292 ? 9.982 -8.176 -6.810 1.00 83.44 292 GLU A N 1
ATOM 2320 C CA . GLU A 1 292 ? 9.827 -7.730 -5.425 1.00 83.44 292 GLU A CA 1
ATOM 2321 C C . GLU A 1 292 ? 10.652 -8.606 -4.463 1.00 83.44 292 GLU A C 1
ATOM 2323 O O . GLU A 1 292 ? 10.420 -9.826 -4.388 1.00 83.44 292 GLU A O 1
ATOM 2328 N N . PRO A 1 293 ? 11.607 -8.018 -3.715 1.00 75.69 293 PRO A N 1
ATOM 2329 C CA . PRO A 1 293 ? 12.413 -8.760 -2.753 1.00 75.69 293 PRO A CA 1
ATOM 2330 C C . PRO A 1 293 ? 11.609 -9.216 -1.531 1.00 75.69 293 PRO A C 1
ATOM 2332 O O . PRO A 1 293 ? 11.936 -10.254 -0.960 1.00 75.69 293 PRO A O 1
ATOM 2335 N N . TRP A 1 294 ? 10.551 -8.496 -1.138 1.00 85.75 294 TRP A N 1
ATOM 2336 C CA . TRP A 1 294 ? 9.703 -8.867 -0.009 1.00 85.75 294 TRP A CA 1
ATOM 2337 C C . TRP A 1 294 ? 8.248 -9.059 -0.417 1.00 85.75 294 TRP A C 1
ATOM 2339 O O . TRP A 1 294 ? 7.362 -8.238 -0.174 1.00 85.75 294 TRP A O 1
ATOM 2349 N N . THR A 1 295 ? 7.997 -10.225 -1.007 1.00 89.44 295 THR A N 1
ATOM 2350 C CA . THR A 1 295 ? 6.702 -10.588 -1.590 1.00 89.44 295 THR A CA 1
ATOM 2351 C C . THR A 1 295 ? 5.540 -10.495 -0.604 1.00 89.44 295 THR A C 1
ATOM 2353 O O . THR A 1 295 ? 4.426 -10.244 -1.041 1.00 89.44 295 THR A O 1
ATOM 2356 N N . MET A 1 296 ? 5.771 -10.627 0.709 1.00 90.62 296 MET A N 1
ATOM 2357 C CA . MET A 1 296 ? 4.724 -10.554 1.740 1.00 90.62 296 MET A CA 1
ATOM 2358 C C . MET A 1 296 ? 3.878 -9.281 1.668 1.00 90.62 296 MET A C 1
ATOM 2360 O O . MET A 1 296 ? 2.668 -9.326 1.882 1.00 90.62 296 MET A O 1
ATOM 2364 N N . VAL A 1 297 ? 4.497 -8.145 1.343 1.00 93.12 297 VAL A N 1
ATOM 2365 C CA . VAL A 1 297 ? 3.782 -6.866 1.266 1.00 93.12 297 VAL A CA 1
ATOM 2366 C C . VAL A 1 297 ? 2.820 -6.870 0.076 1.00 93.12 297 VAL A C 1
ATOM 2368 O O . VAL A 1 297 ? 1.662 -6.483 0.216 1.00 93.12 297 VAL A O 1
ATOM 2371 N N . LEU A 1 298 ? 3.254 -7.384 -1.078 1.00 95.75 298 LEU A N 1
ATOM 2372 C CA . LEU A 1 298 ? 2.386 -7.543 -2.245 1.00 95.75 298 LEU A CA 1
ATOM 2373 C C . LEU A 1 298 ? 1.321 -8.625 -2.038 1.00 95.75 298 LEU A C 1
ATOM 2375 O O . LEU A 1 298 ? 0.180 -8.414 -2.433 1.00 95.75 298 LEU A O 1
ATOM 2379 N N . ILE A 1 299 ? 1.653 -9.733 -1.364 1.00 96.25 299 ILE A N 1
ATOM 2380 C CA . ILE A 1 299 ? 0.680 -10.776 -0.998 1.00 96.25 299 ILE A CA 1
ATOM 2381 C C . ILE A 1 299 ? -0.457 -10.152 -0.189 1.00 96.25 299 ILE A C 1
ATOM 2383 O O . ILE A 1 299 ? -1.621 -10.322 -0.536 1.00 96.25 299 ILE A O 1
ATOM 2387 N N . ARG A 1 300 ? -0.137 -9.373 0.850 1.00 96.12 300 ARG A N 1
ATOM 2388 C CA . ARG A 1 300 ? -1.156 -8.683 1.653 1.00 96.12 300 ARG A CA 1
ATOM 2389 C C . ARG A 1 300 ? -1.927 -7.641 0.854 1.00 96.12 300 ARG A C 1
ATOM 2391 O O . ARG A 1 300 ? -3.140 -7.573 1.000 1.00 96.12 300 ARG A O 1
ATOM 2398 N N . SER A 1 301 ? -1.253 -6.885 -0.012 1.00 97.56 301 SER A N 1
ATOM 2399 C CA . SER A 1 301 ? -1.889 -5.885 -0.879 1.00 97.56 301 SER A CA 1
ATOM 2400 C C . SER A 1 301 ? -2.959 -6.516 -1.778 1.00 97.56 301 SER A C 1
ATOM 2402 O O . SER A 1 301 ? -4.125 -6.127 -1.722 1.00 97.56 301 SER A O 1
ATOM 2404 N N . PHE A 1 302 ? -2.601 -7.555 -2.541 1.00 98.25 302 PHE A N 1
ATOM 2405 C CA . PHE A 1 302 ? -3.545 -8.247 -3.423 1.00 98.25 302 PHE A CA 1
ATOM 2406 C C . PHE A 1 302 ? -4.613 -9.017 -2.652 1.00 98.25 302 PHE A C 1
ATOM 2408 O O . PHE A 1 302 ? -5.756 -9.060 -3.098 1.00 98.25 302 PHE A O 1
ATOM 2415 N N . ALA A 1 303 ? -4.270 -9.599 -1.500 1.00 97.88 303 ALA A N 1
ATOM 2416 C CA . ALA A 1 303 ? -5.243 -10.294 -0.670 1.00 97.88 303 ALA A CA 1
ATOM 2417 C C . ALA A 1 303 ? -6.319 -9.336 -0.147 1.00 97.88 303 ALA A C 1
ATOM 2419 O O . ALA A 1 303 ? -7.502 -9.625 -0.283 1.00 97.88 303 ALA A O 1
ATOM 2420 N N . MET A 1 304 ? -5.902 -8.184 0.384 1.00 97.62 304 MET A N 1
ATOM 2421 C CA . MET A 1 304 ? -6.792 -7.161 0.929 1.00 97.62 304 MET A CA 1
ATOM 2422 C C . MET A 1 304 ? -7.685 -6.536 -0.149 1.00 97.62 304 MET A C 1
ATOM 2424 O O . MET A 1 304 ? -8.885 -6.376 0.055 1.00 97.62 304 MET A O 1
ATOM 2428 N N . ALA A 1 305 ? -7.135 -6.232 -1.328 1.00 98.19 305 ALA A N 1
ATOM 2429 C CA . ALA A 1 305 ? -7.944 -5.757 -2.449 1.00 98.19 305 ALA A CA 1
ATOM 2430 C C . ALA A 1 305 ? -8.930 -6.834 -2.938 1.00 98.19 305 ALA A C 1
ATOM 2432 O O . ALA A 1 305 ? -10.098 -6.539 -3.167 1.00 98.19 305 ALA A O 1
ATOM 2433 N N . GLY A 1 306 ? -8.483 -8.091 -3.041 1.00 97.44 306 GLY A N 1
ATOM 2434 C CA . GLY A 1 306 ? -9.334 -9.220 -3.419 1.00 97.44 306 GLY A CA 1
ATOM 2435 C C . GLY A 1 306 ? -10.502 -9.434 -2.454 1.00 97.44 306 GLY A C 1
ATOM 2436 O O . GLY A 1 306 ? -11.625 -9.630 -2.906 1.00 97.44 306 GLY A O 1
ATOM 2437 N N . THR A 1 307 ? -10.273 -9.333 -1.140 1.00 96.19 307 THR A N 1
ATOM 2438 C CA . THR A 1 307 ? -11.361 -9.400 -0.150 1.00 96.19 307 THR A CA 1
ATOM 2439 C C . THR A 1 307 ? -12.338 -8.242 -0.299 1.00 96.19 307 THR A C 1
ATOM 2441 O O . THR A 1 307 ? -13.535 -8.486 -0.303 1.00 96.19 307 THR A O 1
ATOM 2444 N N . VAL A 1 308 ? -11.850 -7.016 -0.529 1.00 95.69 308 VAL A N 1
ATOM 2445 C CA . VAL A 1 308 ? -12.724 -5.851 -0.760 1.00 95.69 308 VAL A CA 1
ATOM 2446 C C . VAL A 1 308 ? -13.631 -6.061 -1.975 1.00 95.69 308 VAL A C 1
ATOM 2448 O O . VAL A 1 308 ? -14.813 -5.735 -1.911 1.00 95.69 308 VAL A O 1
ATOM 2451 N N . PHE A 1 309 ? -13.120 -6.626 -3.074 1.00 96.38 309 PHE A N 1
ATOM 2452 C CA . PHE A 1 309 ? -13.956 -6.920 -4.243 1.00 96.38 309 PHE A CA 1
ATOM 2453 C C . PHE A 1 309 ? -14.953 -8.054 -3.997 1.00 96.38 309 PHE A C 1
ATOM 2455 O O . PHE A 1 309 ? -16.064 -7.993 -4.513 1.00 96.38 309 PHE A O 1
ATOM 2462 N N . LEU A 1 310 ? -14.596 -9.073 -3.212 1.00 93.94 310 LEU A N 1
ATOM 2463 C CA . LEU A 1 310 ? -15.546 -10.124 -2.836 1.00 93.94 310 LEU A CA 1
ATOM 2464 C C . LEU A 1 310 ? -16.675 -9.580 -1.961 1.00 93.94 310 LEU A C 1
ATOM 2466 O O . LEU A 1 310 ? -17.833 -9.882 -2.231 1.00 93.94 310 LEU A O 1
ATOM 2470 N N . ASP A 1 311 ? -16.346 -8.751 -0.972 1.00 92.94 311 ASP A N 1
ATOM 2471 C CA . ASP A 1 311 ? -17.337 -8.110 -0.106 1.00 92.94 311 ASP A CA 1
ATOM 2472 C C . ASP A 1 311 ? -18.244 -7.182 -0.933 1.00 92.94 311 ASP A C 1
ATOM 2474 O O . ASP A 1 311 ? -19.466 -7.248 -0.832 1.00 92.94 311 ASP A O 1
ATOM 2478 N N . LEU A 1 312 ? -17.668 -6.401 -1.858 1.00 92.00 312 LEU A N 1
ATOM 2479 C CA . LEU A 1 312 ? -18.448 -5.566 -2.774 1.00 92.00 312 LEU A CA 1
ATOM 2480 C C . LEU A 1 312 ? -19.371 -6.403 -3.671 1.00 92.00 312 LEU A C 1
ATOM 2482 O O . LEU A 1 312 ? -20.529 -6.038 -3.854 1.00 92.00 312 LEU A O 1
ATOM 2486 N N . ALA A 1 313 ? -18.895 -7.520 -4.226 1.00 91.00 313 ALA A N 1
ATOM 2487 C CA . ALA A 1 313 ? -19.727 -8.411 -5.034 1.00 91.00 313 ALA A CA 1
ATOM 2488 C C . ALA A 1 313 ? -20.865 -9.033 -4.208 1.00 91.00 313 ALA A C 1
ATOM 2490 O O . ALA A 1 313 ? -21.977 -9.172 -4.721 1.00 91.00 313 ALA A O 1
ATOM 2491 N N . ALA A 1 314 ? -20.606 -9.354 -2.935 1.00 89.31 314 ALA A N 1
ATOM 2492 C CA . ALA A 1 314 ? -21.607 -9.854 -1.999 1.00 89.31 314 ALA A CA 1
ATOM 2493 C C . ALA A 1 314 ? -22.698 -8.803 -1.707 1.00 89.31 314 ALA A C 1
ATOM 2495 O O . ALA A 1 314 ? -23.889 -9.130 -1.706 1.00 89.31 314 ALA A O 1
ATOM 2496 N N . ASP A 1 315 ? -22.308 -7.538 -1.559 1.00 87.75 315 ASP A N 1
ATOM 2497 C CA . ASP A 1 315 ? -23.220 -6.431 -1.249 1.00 87.75 315 ASP A CA 1
ATOM 2498 C C . ASP A 1 315 ? -23.932 -5.853 -2.487 1.00 87.75 315 ASP A C 1
ATOM 2500 O O . ASP A 1 315 ? -24.982 -5.215 -2.371 1.00 87.75 315 ASP A O 1
ATOM 2504 N N . THR A 1 316 ? -23.394 -6.078 -3.690 1.00 84.69 316 THR A N 1
ATOM 2505 C CA . THR A 1 316 ? -23.952 -5.528 -4.934 1.00 84.69 316 THR A CA 1
ATOM 2506 C C . THR A 1 316 ? -25.284 -6.198 -5.279 1.00 84.69 316 THR A C 1
ATOM 2508 O O . THR A 1 316 ? -25.406 -7.425 -5.358 1.00 84.69 316 THR A O 1
ATOM 2511 N N . GLY A 1 317 ? -26.316 -5.381 -5.503 1.00 73.56 317 GLY A N 1
ATOM 2512 C CA . GLY A 1 317 ? -27.626 -5.845 -5.950 1.00 73.56 317 GLY A CA 1
ATOM 2513 C C . GLY A 1 317 ? -27.585 -6.426 -7.367 1.00 73.56 317 GLY A C 1
ATOM 2514 O O . GLY A 1 317 ? -26.770 -6.052 -8.198 1.00 73.56 317 GLY A O 1
ATOM 2515 N N . SER A 1 318 ? -28.524 -7.313 -7.685 1.00 65.94 318 SER A N 1
ATOM 2516 C CA . SER A 1 318 ? -28.605 -8.016 -8.979 1.00 65.94 318 SER A CA 1
ATOM 2517 C C . SER A 1 318 ? -28.891 -7.137 -10.210 1.00 65.94 318 SER A C 1
ATOM 2519 O O . SER A 1 318 ? -29.145 -7.684 -11.273 1.00 65.94 318 SER A O 1
ATOM 2521 N N . GLN A 1 319 ? -29.035 -5.820 -10.050 1.00 66.62 319 GLN A N 1
ATOM 2522 C CA . GLN A 1 319 ? -29.434 -4.911 -11.132 1.00 66.62 319 GLN A CA 1
ATOM 2523 C C . GLN A 1 319 ? -28.239 -4.240 -11.818 1.00 66.62 319 GLN A C 1
ATOM 2525 O O . GLN A 1 319 ? -28.423 -3.642 -12.871 1.00 66.62 319 GLN A O 1
ATOM 2530 N N . ASP A 1 320 ? -27.035 -4.364 -11.255 1.00 83.00 320 ASP A N 1
ATOM 2531 C CA . ASP A 1 320 ? -25.820 -3.750 -11.791 1.00 83.00 320 ASP A CA 1
ATOM 2532 C C . ASP A 1 320 ? -24.834 -4.827 -12.275 1.00 83.00 320 ASP A C 1
ATOM 2534 O O . ASP A 1 320 ? -23.825 -5.138 -11.636 1.00 83.00 320 ASP A O 1
ATOM 2538 N N . GLU A 1 321 ? -25.186 -5.478 -13.388 1.00 84.94 321 GLU A N 1
ATOM 2539 C CA . GLU A 1 321 ? -24.386 -6.563 -13.975 1.00 84.94 321 GLU A CA 1
ATOM 2540 C C . GLU A 1 321 ? -23.009 -6.084 -14.454 1.00 84.94 321 GLU A C 1
ATOM 2542 O O . GLU A 1 321 ? -22.035 -6.838 -14.383 1.00 84.94 321 GLU A O 1
ATOM 2547 N N . GLU A 1 322 ? -22.903 -4.835 -14.915 1.00 88.00 322 GLU A N 1
ATOM 2548 C CA . GLU A 1 322 ? -21.639 -4.265 -15.381 1.00 88.00 322 GLU A CA 1
ATOM 2549 C C . GLU A 1 322 ? -20.667 -4.039 -14.219 1.00 88.00 322 GLU A C 1
ATOM 2551 O O . GLU A 1 322 ? -19.520 -4.493 -14.296 1.00 88.00 322 GLU A O 1
ATOM 2556 N N . LEU A 1 323 ? -21.133 -3.435 -13.118 1.00 88.38 323 LEU A N 1
ATOM 2557 C CA . LEU A 1 323 ? -20.333 -3.274 -11.903 1.00 88.38 323 LEU A CA 1
ATOM 2558 C C . LEU A 1 323 ? -19.930 -4.625 -11.307 1.00 88.38 323 LEU A C 1
ATOM 2560 O O . LEU A 1 323 ? -18.790 -4.795 -10.868 1.00 88.38 323 LEU A O 1
ATOM 2564 N N . LEU A 1 324 ? -20.841 -5.604 -11.304 1.00 90.62 324 LEU A N 1
ATOM 2565 C CA . LEU A 1 324 ? -20.554 -6.953 -10.815 1.00 90.62 324 LEU A CA 1
ATOM 2566 C C . LEU A 1 324 ? -19.466 -7.630 -11.666 1.00 90.62 324 LEU A C 1
ATOM 2568 O O . LEU A 1 324 ? -18.523 -8.211 -11.122 1.00 90.62 324 LEU A O 1
ATOM 2572 N N . ARG A 1 325 ? -19.561 -7.522 -12.998 1.00 91.94 325 ARG A N 1
ATOM 2573 C CA . ARG A 1 325 ? -18.552 -8.046 -13.929 1.00 91.94 325 ARG A CA 1
ATOM 2574 C C . ARG A 1 325 ? -17.196 -7.385 -13.698 1.00 91.94 325 ARG A C 1
ATOM 2576 O O . ARG A 1 325 ? -16.204 -8.099 -13.555 1.00 91.94 325 ARG A O 1
ATOM 2583 N N . GLU A 1 326 ? -17.147 -6.054 -13.606 1.00 94.00 326 GLU A N 1
ATOM 2584 C CA . GLU A 1 326 ? -15.902 -5.330 -13.316 1.00 94.00 326 GLU A CA 1
ATOM 2585 C C . GLU A 1 326 ? -15.310 -5.776 -11.969 1.00 94.00 326 GLU A C 1
ATOM 2587 O O . GLU A 1 326 ? -14.116 -6.065 -11.872 1.00 94.00 326 GLU A O 1
ATOM 2592 N N . THR A 1 327 ? -16.144 -5.902 -10.937 1.00 94.56 327 THR A N 1
ATOM 2593 C CA . THR A 1 327 ? -15.725 -6.339 -9.598 1.00 94.56 327 THR A CA 1
ATOM 2594 C C . THR A 1 327 ? -15.099 -7.735 -9.635 1.00 94.56 327 THR A C 1
ATOM 2596 O O . THR A 1 327 ? -14.026 -7.956 -9.062 1.00 94.56 327 THR A O 1
ATOM 2599 N N . PHE A 1 328 ? -15.705 -8.675 -10.366 1.00 95.81 328 PHE A N 1
ATOM 2600 C CA . PHE A 1 328 ? -15.142 -10.011 -10.548 1.00 95.81 328 PHE A CA 1
ATOM 2601 C C . PHE A 1 328 ? -13.830 -10.005 -11.340 1.00 95.81 328 PHE A C 1
ATOM 2603 O O . PHE A 1 328 ? -12.897 -10.706 -10.946 1.00 95.81 328 PHE A O 1
ATOM 2610 N N . GLU A 1 329 ? -13.721 -9.218 -12.412 1.00 96.81 329 GLU A N 1
ATOM 2611 C CA . GLU A 1 329 ? -12.484 -9.085 -13.200 1.00 96.81 329 GLU A CA 1
ATOM 2612 C C . GLU A 1 329 ? -11.333 -8.497 -12.371 1.00 96.81 329 GLU A C 1
ATOM 2614 O O . GLU A 1 329 ? -10.177 -8.941 -12.468 1.00 96.81 329 GLU A O 1
ATOM 2619 N N . ARG A 1 330 ? -11.645 -7.522 -11.512 1.00 97.69 330 ARG A N 1
ATOM 2620 C CA . ARG A 1 330 ? -10.676 -6.925 -10.591 1.00 97.69 330 ARG A CA 1
ATOM 2621 C C . ARG A 1 330 ? -10.215 -7.920 -9.530 1.00 97.69 330 ARG A C 1
ATOM 2623 O O . ARG A 1 330 ? -9.010 -8.100 -9.336 1.00 97.69 330 ARG A O 1
ATOM 2630 N N . CYS A 1 331 ? -11.150 -8.644 -8.914 1.00 97.81 331 CYS A N 1
ATOM 2631 C CA . CYS A 1 331 ? -10.816 -9.713 -7.973 1.00 97.81 331 CYS A CA 1
ATOM 2632 C C . CYS A 1 331 ? -9.951 -10.799 -8.634 1.00 97.81 331 CYS A C 1
ATOM 2634 O O . CYS A 1 331 ? -8.960 -11.250 -8.056 1.00 97.81 331 CYS A O 1
ATOM 2636 N N . GLU A 1 332 ? -10.281 -11.200 -9.864 1.00 97.81 332 GLU A N 1
ATOM 2637 C CA . GLU A 1 332 ? -9.523 -12.204 -10.612 1.00 97.81 332 GLU A CA 1
ATOM 2638 C C . GLU A 1 332 ? -8.090 -11.741 -10.902 1.00 97.81 332 GLU A C 1
ATOM 2640 O O . GLU A 1 332 ? -7.149 -12.528 -10.796 1.00 97.81 332 GLU A O 1
ATOM 2645 N N . SER A 1 333 ? -7.898 -10.454 -11.197 1.00 98.06 333 SER A N 1
ATOM 2646 C CA . SER A 1 333 ? -6.564 -9.873 -11.380 1.00 98.06 333 SER A CA 1
ATOM 2647 C C . SER A 1 333 ? -5.714 -9.995 -10.109 1.00 98.06 333 SER A C 1
ATOM 2649 O O . SER A 1 333 ? -4.553 -10.405 -10.192 1.00 98.06 333 SER A O 1
ATOM 2651 N N . CYS A 1 334 ? -6.290 -9.738 -8.929 1.00 98.38 334 CYS A N 1
ATOM 2652 C CA . CYS A 1 334 ? -5.615 -9.949 -7.643 1.00 98.38 334 CYS A CA 1
ATOM 2653 C C . CYS A 1 334 ? -5.276 -11.431 -7.396 1.00 98.38 334 CYS A C 1
ATOM 2655 O O . CYS A 1 334 ? -4.140 -11.746 -7.033 1.00 98.38 334 CYS A O 1
ATOM 2657 N N . VAL A 1 335 ? -6.221 -12.350 -7.645 1.00 98.06 335 VAL A N 1
ATOM 2658 C CA . VAL A 1 335 ? -6.002 -13.807 -7.521 1.00 98.06 335 VAL A CA 1
ATOM 2659 C C . VAL A 1 335 ? -4.872 -14.269 -8.438 1.00 98.06 335 VAL A C 1
ATOM 2661 O O . VAL A 1 335 ? -3.987 -15.014 -8.015 1.00 98.06 335 VAL A O 1
ATOM 2664 N N . ARG A 1 336 ? -4.854 -13.788 -9.684 1.00 97.12 336 ARG A N 1
ATOM 2665 C CA . ARG A 1 336 ? -3.814 -14.116 -10.662 1.00 97.12 336 ARG A CA 1
ATOM 2666 C C . ARG A 1 336 ? -2.442 -13.642 -10.186 1.00 97.12 336 ARG A C 1
ATOM 2668 O O . ARG A 1 336 ? -1.497 -14.428 -10.193 1.00 97.12 336 ARG A O 1
ATOM 2675 N N . ALA A 1 337 ? -2.325 -12.405 -9.703 1.00 97.00 337 ALA A N 1
ATOM 2676 C CA . ALA A 1 337 ? -1.065 -11.900 -9.155 1.00 97.00 337 ALA A CA 1
ATOM 2677 C C . ALA A 1 337 ? -0.566 -12.727 -7.958 1.00 97.00 337 ALA A C 1
ATOM 2679 O O . ALA A 1 337 ? 0.611 -13.097 -7.913 1.00 97.00 337 ALA A O 1
ATOM 2680 N N . LEU A 1 338 ? -1.458 -13.102 -7.036 1.00 97.50 338 LEU A N 1
ATOM 2681 C CA . LEU A 1 338 ? -1.132 -13.998 -5.920 1.00 97.50 338 LEU A CA 1
ATOM 2682 C C . LEU A 1 338 ? -0.660 -15.375 -6.403 1.00 97.50 338 LEU A C 1
ATOM 2684 O O . LEU A 1 338 ? 0.303 -15.927 -5.869 1.00 97.50 338 LEU A O 1
ATOM 2688 N N . TRP A 1 339 ? -1.286 -15.919 -7.444 1.00 96.44 339 TRP A N 1
ATOM 2689 C CA . TRP A 1 339 ? -0.896 -17.201 -8.025 1.00 96.44 339 TRP A CA 1
ATOM 2690 C C . TRP A 1 339 ? 0.524 -17.150 -8.619 1.00 96.44 339 TRP A C 1
ATOM 2692 O O . TRP A 1 339 ? 1.319 -18.067 -8.397 1.00 96.44 339 TRP A O 1
ATOM 2702 N N . TYR A 1 340 ? 0.896 -16.066 -9.310 1.00 94.06 340 TYR A N 1
ATOM 2703 C CA . TYR A 1 340 ? 2.262 -15.885 -9.830 1.00 94.06 340 TYR A CA 1
ATOM 2704 C C . TYR A 1 340 ? 3.292 -15.682 -8.716 1.00 94.06 340 TYR A C 1
ATOM 2706 O O . TYR A 1 340 ? 4.350 -16.317 -8.735 1.00 94.06 340 TYR A O 1
ATOM 2714 N N . LEU A 1 341 ? 2.974 -14.876 -7.698 1.00 94.00 341 LEU A N 1
ATOM 2715 C CA . LEU A 1 341 ? 3.801 -14.764 -6.488 1.00 94.00 341 LEU A CA 1
ATOM 2716 C C . LEU A 1 341 ? 3.920 -16.104 -5.741 1.00 94.00 341 LEU A C 1
ATOM 2718 O O . LEU A 1 341 ? 4.931 -16.361 -5.083 1.00 94.00 341 LEU A O 1
ATOM 2722 N N . GLY A 1 342 ? 2.953 -17.005 -5.934 1.00 92.19 342 GLY A N 1
ATOM 2723 C CA . GLY A 1 342 ? 2.964 -18.395 -5.486 1.00 92.19 342 GLY A CA 1
ATOM 2724 C C . GLY A 1 342 ? 4.146 -19.228 -5.983 1.00 92.19 342 GLY A C 1
ATOM 2725 O O . GLY A 1 342 ? 4.339 -20.345 -5.515 1.00 92.19 342 GLY A O 1
ATOM 2726 N N . ARG A 1 343 ? 4.929 -18.736 -6.951 1.00 88.69 343 ARG A N 1
ATOM 2727 C CA . ARG A 1 343 ? 6.197 -19.359 -7.377 1.00 88.69 343 ARG A CA 1
ATOM 2728 C C . ARG A 1 343 ? 7.345 -19.081 -6.399 1.00 88.69 343 ARG A C 1
ATOM 2730 O O . ARG A 1 343 ? 8.312 -19.830 -6.374 1.00 88.69 343 ARG A O 1
ATOM 2737 N N . LYS A 1 344 ? 7.231 -18.011 -5.603 1.00 86.69 344 LYS A N 1
ATOM 2738 C CA . LYS A 1 344 ? 8.222 -17.576 -4.602 1.00 86.69 344 LYS A CA 1
ATOM 2739 C C . LYS A 1 344 ? 7.763 -17.819 -3.161 1.00 86.69 344 LYS A C 1
ATOM 2741 O O . LYS A 1 344 ? 8.595 -17.844 -2.263 1.00 86.69 344 LYS A O 1
ATOM 2746 N N . SER A 1 345 ? 6.457 -17.949 -2.926 1.00 90.69 345 SER A N 1
ATOM 2747 C CA . SER A 1 345 ? 5.876 -18.068 -1.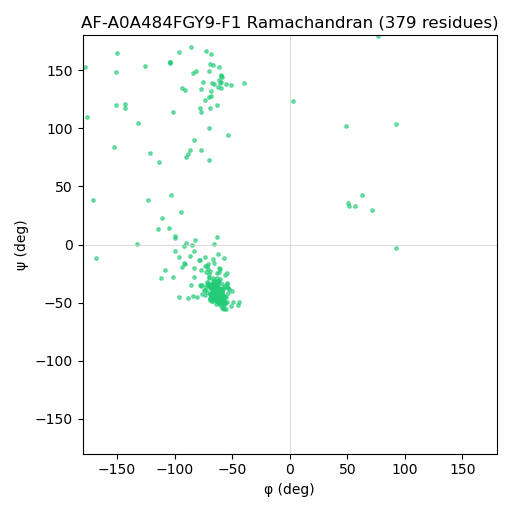585 1.00 90.69 345 SER A CA 1
ATOM 2748 C C . SER A 1 345 ? 4.699 -19.041 -1.578 1.00 90.69 345 SER A C 1
ATOM 2750 O O . SER A 1 345 ? 3.697 -18.815 -2.255 1.00 90.69 345 SER A O 1
ATOM 2752 N N . SER A 1 346 ? 4.793 -20.102 -0.774 1.00 92.56 346 SER A N 1
ATOM 2753 C CA . SER A 1 346 ? 3.692 -21.048 -0.548 1.00 92.56 346 SER A CA 1
ATOM 2754 C C . SER A 1 346 ? 2.460 -20.362 0.046 1.00 92.56 346 SER A C 1
ATOM 2756 O O . SER A 1 346 ? 1.346 -20.638 -0.392 1.00 92.56 346 SER A O 1
ATOM 2758 N N . LEU A 1 347 ? 2.652 -19.409 0.963 1.00 93.69 347 LEU A N 1
ATOM 2759 C CA . LEU A 1 347 ? 1.576 -18.582 1.507 1.00 93.69 347 LEU A CA 1
ATOM 2760 C C . LEU A 1 347 ? 0.805 -17.862 0.391 1.00 93.69 347 LEU A C 1
ATOM 2762 O O . LEU A 1 347 ? -0.421 -17.895 0.366 1.00 93.69 347 LEU A O 1
ATOM 2766 N N . SER A 1 348 ? 1.506 -17.265 -0.579 1.00 95.56 348 SER A N 1
ATOM 2767 C CA . SER A 1 348 ? 0.851 -16.612 -1.721 1.00 95.56 348 SER A CA 1
ATOM 2768 C C . SER A 1 348 ? -0.015 -17.580 -2.526 1.00 95.56 348 SER A C 1
ATOM 2770 O O . SER A 1 348 ? -1.115 -17.219 -2.941 1.00 95.56 348 SER A O 1
ATOM 2772 N N . ARG A 1 349 ? 0.463 -18.817 -2.728 1.00 96.19 349 ARG A N 1
ATOM 2773 C CA . ARG A 1 349 ? -0.301 -19.877 -3.402 1.00 96.19 349 ARG A CA 1
ATOM 2774 C C . ARG A 1 349 ? -1.574 -20.205 -2.628 1.00 96.19 349 ARG A C 1
ATOM 2776 O O . ARG A 1 349 ? -2.653 -20.165 -3.202 1.00 96.19 349 ARG A O 1
ATOM 2783 N N . GLN A 1 350 ? -1.445 -20.446 -1.326 1.00 96.31 350 GLN A N 1
ATOM 2784 C CA . GLN A 1 350 ? -2.570 -20.764 -0.452 1.00 96.31 350 GLN A CA 1
ATOM 2785 C C . GLN A 1 350 ? -3.621 -19.645 -0.445 1.00 96.31 350 GLN A C 1
ATOM 2787 O O . GLN A 1 350 ? -4.815 -19.912 -0.552 1.00 96.31 350 GLN A O 1
ATOM 2792 N N . VAL A 1 351 ? -3.190 -18.383 -0.353 1.00 96.75 351 VAL A N 1
ATOM 2793 C CA . VAL A 1 351 ? -4.100 -17.228 -0.379 1.00 96.75 351 VAL A CA 1
ATOM 2794 C C . VAL A 1 351 ? -4.776 -17.085 -1.748 1.00 96.75 351 VAL A C 1
ATOM 2796 O O . VAL A 1 351 ? -5.973 -16.797 -1.794 1.00 96.75 351 VAL A O 1
ATOM 2799 N N . ALA A 1 352 ? -4.059 -17.341 -2.850 1.00 97.50 352 ALA A N 1
ATOM 2800 C CA . ALA A 1 352 ? -4.645 -17.373 -4.192 1.00 97.50 352 ALA A CA 1
ATOM 2801 C C . ALA A 1 352 ? -5.737 -18.444 -4.313 1.00 97.50 352 ALA A C 1
ATOM 2803 O O . ALA A 1 352 ? -6.796 -18.167 -4.869 1.00 97.50 352 ALA A O 1
ATOM 2804 N N . ASP A 1 353 ? -5.505 -19.638 -3.763 1.00 97.19 353 ASP A N 1
ATOM 2805 C CA . ASP A 1 353 ? -6.470 -20.739 -3.804 1.00 97.19 353 ASP A CA 1
ATOM 2806 C C . ASP A 1 353 ? -7.725 -20.413 -2.979 1.00 97.19 353 ASP A C 1
ATOM 2808 O O . ASP A 1 353 ? -8.843 -20.599 -3.460 1.00 97.19 353 ASP A O 1
ATOM 2812 N N . ILE A 1 354 ? -7.563 -19.848 -1.774 1.00 96.69 354 ILE A N 1
ATOM 2813 C CA . ILE A 1 354 ? -8.687 -19.441 -0.911 1.00 96.69 354 ILE A CA 1
ATOM 2814 C C . ILE A 1 354 ? -9.539 -18.352 -1.581 1.00 96.69 354 ILE A C 1
ATOM 2816 O O . ILE A 1 354 ? -10.771 -18.457 -1.602 1.00 96.69 354 ILE A O 1
ATOM 2820 N N . LEU A 1 355 ? -8.904 -17.301 -2.116 1.00 96.25 355 LEU A N 1
ATOM 2821 C CA . LEU A 1 355 ? -9.618 -16.209 -2.785 1.00 96.25 355 LEU A CA 1
ATOM 2822 C C . LEU A 1 355 ? -10.242 -16.667 -4.099 1.00 96.25 355 LEU A C 1
ATOM 2824 O O . LEU A 1 355 ? -11.391 -16.336 -4.376 1.00 96.25 355 LEU A O 1
ATOM 2828 N N . GLY A 1 356 ? -9.508 -17.454 -4.885 1.00 96.81 356 GLY A N 1
ATOM 2829 C CA . GLY A 1 356 ? -9.987 -17.997 -6.149 1.00 96.81 356 GLY A CA 1
ATOM 2830 C C . GLY A 1 356 ? -11.202 -18.899 -5.960 1.00 96.81 356 GLY A C 1
ATOM 2831 O O . GLY A 1 356 ? -12.146 -18.815 -6.740 1.00 96.81 356 GLY A O 1
ATOM 2832 N N . GLU A 1 357 ? -11.224 -19.716 -4.906 1.00 96.62 357 GLU A N 1
ATOM 2833 C CA . GLU A 1 357 ? -12.394 -20.533 -4.587 1.00 96.62 357 GLU A CA 1
ATOM 2834 C C . GLU A 1 357 ? -13.589 -19.690 -4.132 1.00 96.62 357 GLU A C 1
ATOM 2836 O O . GLU A 1 357 ? -14.693 -19.872 -4.640 1.00 96.62 357 GLU A O 1
ATOM 2841 N N . SER A 1 358 ? -13.365 -18.711 -3.252 1.00 95.88 358 SER A N 1
ATOM 2842 C CA . SER A 1 358 ? -14.424 -17.789 -2.812 1.00 95.88 358 SER A CA 1
ATOM 2843 C C . SER A 1 358 ? -15.041 -17.028 -3.995 1.00 95.88 358 SER A C 1
ATOM 2845 O O . SER A 1 358 ? -16.261 -16.934 -4.103 1.00 95.88 358 SER A O 1
ATOM 2847 N N . LEU A 1 359 ? -14.209 -16.574 -4.940 1.00 94.88 359 LEU A N 1
ATOM 2848 C CA . LEU A 1 359 ? -14.645 -15.903 -6.166 1.00 94.88 359 LEU A CA 1
ATOM 2849 C C . LEU A 1 359 ? -15.509 -16.807 -7.057 1.00 94.88 359 LEU A C 1
ATOM 2851 O O . LEU A 1 359 ? -16.519 -16.360 -7.597 1.00 94.88 359 LEU A O 1
ATOM 2855 N N . ARG A 1 360 ? -15.136 -18.085 -7.212 1.00 95.06 360 ARG A N 1
ATOM 2856 C CA . ARG A 1 360 ? -15.924 -19.054 -7.994 1.00 95.06 360 ARG A CA 1
ATOM 2857 C C . ARG A 1 360 ? -17.278 -19.336 -7.355 1.00 95.06 360 ARG A C 1
ATOM 2859 O O . ARG A 1 360 ? -18.267 -19.440 -8.077 1.00 95.06 360 ARG A O 1
ATOM 2866 N N . ILE A 1 361 ? -17.315 -19.474 -6.030 1.00 93.56 361 ILE A N 1
ATOM 2867 C CA . ILE A 1 361 ? -18.555 -19.703 -5.280 1.00 93.56 361 ILE A CA 1
ATOM 2868 C C . ILE A 1 361 ? -19.502 -18.515 -5.463 1.00 93.56 361 ILE A C 1
ATOM 2870 O O . ILE A 1 361 ? -20.650 -18.724 -5.853 1.00 93.56 361 ILE A O 1
ATOM 2874 N N . GLU A 1 362 ? -19.014 -17.287 -5.266 1.00 92.00 362 GLU A N 1
ATOM 2875 C CA . GLU A 1 362 ? -19.842 -16.083 -5.406 1.00 92.00 362 GLU A CA 1
ATOM 2876 C C . GLU A 1 362 ? -20.364 -15.920 -6.841 1.00 92.00 362 GLU A C 1
ATOM 2878 O O . GLU A 1 362 ? -21.549 -15.661 -7.045 1.00 92.00 362 GLU A O 1
ATOM 2883 N N . ARG A 1 363 ? -19.523 -16.169 -7.856 1.00 90.69 363 ARG A N 1
ATOM 2884 C CA . ARG A 1 363 ? -19.942 -16.112 -9.267 1.00 90.69 363 ARG A CA 1
ATOM 2885 C C . ARG A 1 363 ? -21.090 -17.087 -9.563 1.00 90.69 363 ARG A C 1
ATOM 2887 O O . ARG A 1 363 ? -22.108 -16.678 -10.116 1.00 90.69 363 ARG A O 1
ATOM 2894 N N . ARG A 1 364 ? -20.978 -18.348 -9.118 1.00 89.69 364 ARG A N 1
ATOM 2895 C CA . ARG A 1 364 ? -22.042 -19.362 -9.288 1.00 89.69 364 ARG A CA 1
ATOM 2896 C C . ARG A 1 364 ? -23.324 -18.995 -8.546 1.00 89.69 364 ARG A C 1
ATOM 2898 O O . ARG A 1 364 ? -24.416 -19.219 -9.063 1.00 89.69 364 ARG A O 1
ATOM 2905 N N . TYR A 1 365 ? -23.204 -18.448 -7.337 1.00 88.12 365 TYR A N 1
ATOM 2906 C CA . TYR A 1 365 ? -24.358 -18.008 -6.554 1.00 88.12 365 TYR A CA 1
ATOM 2907 C C . TYR A 1 365 ? -25.158 -16.927 -7.301 1.00 88.12 365 TYR A C 1
ATOM 2909 O O . TYR A 1 365 ? -26.384 -17.015 -7.401 1.00 88.12 365 TYR A O 1
ATOM 2917 N N . ARG A 1 366 ? -24.467 -15.960 -7.918 1.00 84.38 366 ARG A N 1
ATOM 2918 C CA . ARG A 1 366 ? -25.093 -14.888 -8.711 1.00 84.38 366 ARG A CA 1
ATOM 2919 C C . ARG A 1 366 ? -25.740 -15.398 -9.996 1.00 84.38 366 ARG A C 1
ATOM 2921 O O . ARG A 1 366 ? -26.874 -15.021 -10.290 1.00 84.38 366 ARG A O 1
ATOM 2928 N N . GLU A 1 367 ? -25.076 -16.304 -10.710 1.00 80.81 367 GLU A N 1
ATOM 2929 C CA . GLU A 1 367 ? -25.628 -16.957 -11.907 1.00 80.81 367 GLU A CA 1
ATOM 2930 C C . GLU A 1 367 ? -26.906 -17.758 -11.588 1.00 80.81 367 GLU A C 1
ATOM 2932 O O . GLU A 1 367 ? -27.881 -17.709 -12.346 1.00 80.81 367 GLU A O 1
ATOM 2937 N N . GLY A 1 368 ? -26.941 -18.441 -10.437 1.00 75.62 368 GLY A N 1
ATOM 2938 C CA . GLY A 1 368 ? -28.109 -19.189 -9.959 1.00 75.62 368 GLY A CA 1
ATOM 2939 C C . GLY A 1 368 ? -29.313 -18.302 -9.618 1.00 75.62 368 GLY A C 1
ATOM 2940 O O . GLY A 1 368 ? -30.447 -18.644 -9.959 1.00 75.62 368 GLY A O 1
ATOM 2941 N N . ILE A 1 369 ? -29.085 -17.127 -9.016 1.00 66.44 369 ILE A N 1
ATOM 2942 C CA . ILE A 1 369 ? -30.144 -16.129 -8.770 1.00 66.44 369 ILE A CA 1
ATOM 2943 C C . ILE A 1 369 ? -30.717 -15.596 -10.091 1.00 66.44 369 ILE A C 1
ATOM 2945 O O . ILE A 1 369 ? -31.933 -15.418 -10.199 1.00 66.44 369 ILE A O 1
ATOM 2949 N N . GLY A 1 370 ? -29.864 -15.358 -11.093 1.00 60.19 370 GLY A N 1
ATOM 2950 C CA . GLY A 1 370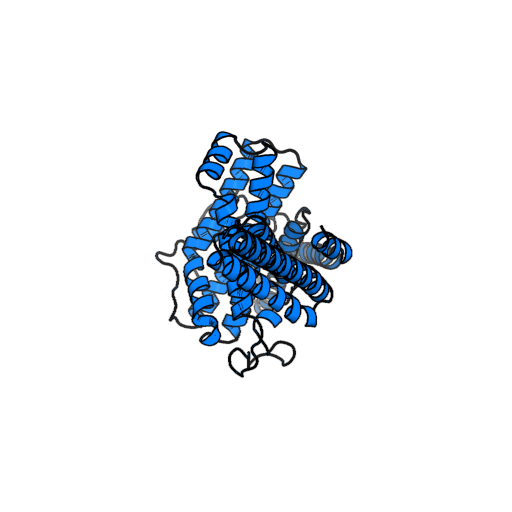 ? -30.292 -14.913 -12.424 1.00 60.19 370 GLY A CA 1
ATOM 2951 C C . GLY A 1 370 ? -31.243 -15.908 -13.098 1.00 60.19 370 GLY A C 1
ATOM 2952 O O . GLY A 1 370 ? -32.318 -15.525 -13.560 1.00 60.19 370 GLY A O 1
ATOM 2953 N N . HIS A 1 371 ? -30.911 -17.203 -13.056 1.00 58.72 371 HIS A N 1
ATOM 2954 C CA . HIS A 1 371 ? -31.749 -18.267 -13.628 1.00 58.72 371 HIS A CA 1
ATOM 2955 C C . HIS A 1 371 ? -33.081 -18.445 -12.882 1.00 58.72 371 HIS A C 1
ATOM 2957 O O . HIS A 1 371 ? -34.119 -18.641 -13.515 1.00 58.72 371 HIS A O 1
ATOM 2963 N N . GLY A 1 372 ? -33.083 -18.325 -11.549 1.00 57.75 372 GLY A N 1
ATOM 2964 C CA . GLY A 1 372 ? -34.307 -18.400 -10.745 1.00 57.75 372 GLY A CA 1
ATOM 2965 C C . GLY A 1 372 ? -35.304 -17.272 -11.042 1.00 57.75 372 GLY A C 1
ATOM 2966 O O . GLY A 1 372 ? -36.512 -17.508 -11.054 1.00 57.75 372 GLY A O 1
ATOM 2967 N N . ARG A 1 373 ? -34.820 -16.059 -11.349 1.00 57.31 373 ARG A N 1
ATOM 2968 C CA . ARG A 1 373 ? -35.689 -14.940 -11.763 1.00 57.31 373 ARG A CA 1
ATOM 2969 C C . ARG A 1 373 ? -36.227 -15.096 -13.175 1.00 57.31 373 ARG A C 1
ATOM 2971 O O . ARG A 1 373 ? -37.393 -14.784 -13.390 1.00 57.31 373 ARG A O 1
ATOM 2978 N N . LEU A 1 374 ? -35.417 -15.597 -14.108 1.00 52.75 374 LEU A N 1
ATOM 2979 C CA . LEU A 1 374 ? -35.864 -15.866 -15.477 1.00 52.75 374 LEU A CA 1
ATOM 2980 C C . LEU A 1 374 ? -36.975 -16.925 -15.498 1.00 52.75 374 LEU A C 1
ATOM 2982 O O . LEU A 1 374 ? -37.998 -16.728 -16.146 1.00 52.75 374 LEU A O 1
ATOM 2986 N N . LEU A 1 375 ? -36.829 -18.003 -14.720 1.00 49.56 375 LEU A N 1
ATOM 2987 C CA . LEU A 1 375 ? -37.876 -19.018 -14.562 1.00 49.56 375 LEU A CA 1
ATOM 2988 C C . LEU A 1 375 ? -39.129 -18.456 -13.874 1.00 49.56 375 LEU A C 1
ATOM 2990 O O . LEU A 1 375 ? -40.238 -18.734 -14.318 1.00 49.56 375 LEU A O 1
ATOM 2994 N N . GLY A 1 376 ? -38.971 -17.613 -12.848 1.00 50.78 376 GLY A N 1
ATOM 2995 C CA . GLY A 1 376 ? -40.097 -16.938 -12.191 1.00 50.78 376 GLY A CA 1
ATOM 2996 C C . GLY A 1 376 ? -40.855 -15.960 -13.098 1.00 50.78 376 GLY A C 1
ATOM 2997 O O . GLY A 1 376 ? -42.066 -15.829 -12.963 1.00 50.78 376 GLY A O 1
ATOM 2998 N N . GLN A 1 377 ? -40.171 -15.309 -14.045 1.00 51.09 377 GLN A N 1
ATOM 2999 C CA . GLN A 1 377 ? -40.799 -14.447 -15.054 1.00 51.09 377 GLN A CA 1
ATOM 3000 C C . GLN A 1 377 ? -41.479 -15.250 -16.171 1.00 51.09 377 GLN A C 1
ATOM 3002 O O . GLN A 1 377 ? -42.536 -14.845 -16.639 1.00 51.09 377 GLN A O 1
ATOM 3007 N N . ILE A 1 378 ? -40.917 -16.398 -16.566 1.00 55.00 378 ILE A N 1
ATOM 3008 C CA . ILE A 1 378 ? -41.512 -17.291 -17.576 1.00 55.00 378 ILE A CA 1
ATOM 3009 C C . ILE A 1 378 ? -42.744 -18.026 -17.025 1.00 55.00 378 ILE A C 1
ATOM 3011 O O . ILE A 1 378 ? -43.678 -18.276 -17.772 1.00 55.00 378 ILE A O 1
ATOM 3015 N N . MET A 1 379 ? -42.779 -18.346 -15.727 1.00 50.91 379 MET A N 1
ATOM 3016 C CA . MET A 1 379 ? -43.930 -18.995 -15.076 1.00 50.91 379 MET A CA 1
ATOM 3017 C C . MET A 1 379 ? -45.050 -18.025 -14.656 1.00 50.91 379 MET A C 1
ATOM 3019 O O . MET A 1 379 ? -46.081 -18.475 -14.158 1.00 50.91 379 MET A O 1
ATOM 3023 N N . ALA A 1 380 ? -44.844 -16.712 -14.806 1.00 49.94 380 ALA A N 1
ATOM 3024 C CA . ALA A 1 380 ? -45.828 -15.669 -14.495 1.00 49.94 380 ALA A CA 1
ATOM 3025 C C . ALA A 1 380 ? -46.580 -15.140 -15.737 1.00 49.94 380 ALA A C 1
ATOM 3027 O O . ALA A 1 380 ? -47.353 -14.187 -15.617 1.00 49.94 380 ALA A O 1
ATOM 3028 N N . VAL A 1 381 ? -46.349 -15.752 -16.905 1.00 42.62 381 VAL A N 1
ATOM 3029 C CA . VAL A 1 381 ? -47.106 -15.587 -18.160 1.00 42.62 381 VAL A CA 1
ATOM 3030 C C . VAL A 1 381 ? -47.945 -16.839 -18.369 1.00 42.62 381 VAL A C 1
ATOM 3032 O O . VAL A 1 381 ? -49.118 -16.687 -18.776 1.00 42.62 381 VAL A O 1
#

Mean predicted aligned error: 9.33 Å

Solvent-accessible surface area (backbone atoms only — not comparable to full-atom values): 21003 Å² total; per-residue (Å²): 114,70,61,59,51,53,57,58,72,74,55,79,72,63,62,57,52,52,48,32,54,50,41,50,55,49,50,54,51,51,59,48,49,50,53,52,48,59,74,69,47,87,66,80,92,81,78,63,66,69,57,48,53,54,48,52,49,50,53,50,53,40,50,50,30,51,48,52,36,32,49,48,14,40,76,68,75,37,78,58,85,74,52,60,91,80,63,63,79,71,93,75,66,91,75,80,90,80,83,98,79,78,85,88,70,98,76,76,66,78,43,64,66,66,63,52,62,76,59,77,60,95,65,53,60,57,74,90,65,61,68,70,58,53,57,48,52,55,60,64,45,53,59,55,44,50,48,44,27,43,35,44,29,49,49,54,47,38,59,78,65,67,56,56,34,69,64,46,37,53,44,49,54,52,36,50,50,51,52,50,49,42,52,63,53,48,38,60,33,55,51,44,48,64,79,42,43,79,79,44,57,54,71,54,41,28,51,51,50,50,51,48,38,46,37,35,32,41,44,36,52,42,26,50,52,50,49,52,32,46,75,68,63,40,34,43,71,70,57,44,50,52,39,58,75,66,42,45,48,60,49,37,37,51,55,25,27,52,51,46,20,52,49,24,58,70,27,44,62,54,98,54,81,66,54,46,24,84,92,47,60,80,95,33,15,53,13,33,62,59,57,46,90,63,53,66,50,48,40,52,25,32,50,54,29,27,49,52,28,50,53,47,52,71,70,52,61,94,84,46,63,66,62,44,50,50,32,50,54,38,27,48,25,16,31,50,34,24,44,60,47,27,78,82,30,67,68,27,31,52,47,19,53,57,51,46,50,53,51,52,53,53,53,52,54,53,54,52,54,52,53,54,50,53,51,55,56,63,74,72,111

Foldseek 3Di:
DVLVVLVVVVPAPVVLLVQLVVLLVVVVVLVVVVVVVVVVPPDDDDPPDVNVVVVVVSLVSNLVSQLSQLLSCLVVLHARSQDQVSNDRPPPPPPDDDDDDDDDDPDPGRDPPPLLVVQPDPAADAPPDDLVVLVVLLVSLQVLLSVLSNLSSVLSVCVVVVHAQVVNQVSLVSNVSSVVSCCGHPVNHLVNCLVCVLVHALVSNLSSLQSLLLSLLSLLSSLVSLVVCLVVVRHDVVVSVVCVVVVVSVVSLVVSLQVLLSSLQSFFFDPDPGQFNVVDDPQQRRGSLSSHPDNVSNLSSLLSSLVVLLVVLVVDDLPCVVSNVVSLSSSVSSLRSLCRCCVVDVSSNVSSVVSVVSSVVSVVVSVVVVVVVVVVVVVVD

Radius of gyration: 23.53 Å; Cα contacts (8 Å, |Δi|>4): 396; chains: 1; bounding box: 93×48×50 Å

pLDDT: mean 82.92, std 17.29, range [28.03, 98.56]

Organism: Colletotrichum orbiculare (strain 104-T / ATCC 96160 / CBS 514.97 / LARS 414 / MAFF 240422) (NCBI:txid1213857)